Protein AF-0000000072409772 (afdb_homodimer)

Organism: NCBI:txid2714355

pLDDT: mean 94.75, std 5.08, range [68.75, 98.94]

Sequence (744 aa):
MVIGVLKEIKGNEYRVAAVPATVHEIVRHGHTVYVETGAGVGSGFSDAQYEAAGAIVADTNTVWEKADLYYKVKELFPQEFKWMNKDKILFTYIHSNAHPDETDTLLGSHVSAVAYEDVQDEEGKFPLLRPMSELAGKGGFLAALHFAQSVNGGPGKLLANVTGVETPIITMLGCGVVGTGAAELAAAFGNEVRILDVNMNTMLAAKKTSPANITYMISNRSNLEKCLRESDVIINGILWAKDRKDHIVYREDLKLMKPGAMIVDVACDENGAIETCRDTTHDDPIYYVDGVMHYCVDNIPSAFSQTASVTLANATLPYLLQMADKGFKKAMEDNRLLRLGMTCYDGKLTLKETALKQNREWTDADELVKVWMVIGVLKEIKGNEYRVAAVPATVHEIVRHGHTVYVETGAGVGSGFSDAQYEAAGAIVADTNTVWEKADLYYKVKELFPQEFKWMNKDKILFTYIHSNAHPDETDTLLGSHVSAVAYEDVQDEEGKFPLLRPMSELAGKGGFLAALHFAQSVNGGPGKLLANVTGVETPIITMLGCGVVGTGAAELAAAFGNEVRILDVNMNTMLAAKKTSPANITYMISNRSNLEKCLRESDVIINGILWAKDRKDHIVYREDLKLMKPGAMIVDVACDENGAIETCRDTTHDDPIYYVDGVMHYCVDNIPSAFSQTASVTLANATLPYLLQMADKGFKKAMEDNRLLRLGMTCYDGKLTLKETALKQNREWTDADELVKVW

Foldseek 3Di:
DEEFWEADDPPLFQATQAALVLLLVLVVLPYAYEYEACRNVSQPGHPVSNVVSPYHYDHRVVRLVPGQEYGGEDADDPVSLVSAAQSHEYEYAHPCLVDVVSVCSCLVRQHWYFHQQQQADPVRHRLLCLLQLLLLLCLLLVVVQVCCPVVNPFPHDHQADDPPDDHAEEEEEDLDSSRQSNQQVSVVRPHQYEYEDQDPVSVVVSVVPHDPRYHYDYQDPVVVLVCQQRHQEYEYDDAFDLPDQDASAELVSNVSHDQRGEYEYSNQDQNGNHNPGHEDDPVGAWDDDPRYIYGRHHRSCSVNRNSSNVSSNVSCSVLVCLCVVPNDLVSVVVDVSSLSRTQGGRSAGQPPSSCVSVVHDHDHSVVVSVPD/DEEFWEADDPPLFQATQAALVLLLVLVVLPYAYEYEACRNVSQPGHPVSNVVSPYHYDHRVVRLVPGQEYGGEDADDPVSLVSAAQSHEYEYAHPLLVDVVSVCSCLVRQHWYFHQQQQADPVRHRLLCLLQLLLLLCLLLVVVQVCCPVVNPFPHDHQADDPPDDHAEEEEEDLDNSRQSNQQVSVVRVHQYEYEDQDPVSVVVSVVPHDPRYHYDYQDPVVVLVCQQRHQEYEYDDAFDLPDQDAQAELVSNVSHDQRGEYEYSNQDQNGNHNPGHEDDPVGAWDDDPRYIYGRHHRSCSVNRNVSNVSSNVSCSVLVVLCVVPNDLVSVVVDVSSLSRTQGGRSAGQPPSSCVSVVHDHDHSVVVSVPD

Radius of gyration: 29.71 Å; Cα contacts (8 Å, |Δi|>4): 1723; chains: 2; bounding box: 61×91×63 Å

Nearest PDB structures (foldseek):
  2vhv-assembly1_A  TM=9.123E-01  e=1.639E-41  Mycobacterium tuberculosis
  2vhw-assembly1_F  TM=9.093E-01  e=2.067E-41  Mycobacterium tuberculosis
  2eez-assembly1_F  TM=9.757E-01  e=1.069E-39  Thermus thermophilus HB8
  1pjb-assembly1_A  TM=9.494E-01  e=9.517E-40  Phormidium lapideum
  2vhy-assembly1_B  TM=9.395E-01  e=1.630E-35  Mycobacterium tuberculosis

Secondary structure (DSSP, 8-state):
-EEEEPPP-STT----S--HHHHHHHHHTT-EEEEETTTTGGGT--HHHHHHTT-EEE-HHHHHHH-SEEE-SS---GGGGGG--TT-EEEE---TTT-HHHHHHHHHHT-EEEEGGG---TTS--TTTHHHHHHHHHHHHHHHHHHTSGGGTS-----S--TTSPPPEEEEE--SHHHHHHHHHHHHTT-EEEEEES-HHHHHHHHTTS-TTEEEEE-SHHHHHHHHHH-SEEEE-PPPPTT----SB-GGGGGGSPTT-EEEESS--TT-SBTT---B-SSS-EEEETTEEEE-BS-GGGGGHHHHHHHHHHHHHHHHHHHHHH-HHHHHHH-HHHHTTEEEETTEE--HHHHHHHT-----HHHHHHH-/-EEEEPPP-STT----S--HHHHHHHHHTT-EEEEETTTTGGGT--HHHHHHTT-EEE-HHHHHHH-SEEE-SS---GGGGGG--TT-EEEE---TTT-HHHHHHHHHHT-EEEEGGG---TTS--TTTHHHHHHHHHHHHHHHHHHTSGGGTS-----S--TTSPPPEEEEE--SHHHHHHHHHHHHTT-EEEEEES-HHHHHHHHTTS-TTEEEEE-SHHHHHHHHHH-SEEEE-PPPPTT----SB-GGGGGGSPTT-EEEESS--TT-SBTT---B-SSS-EEEETTEEEE-BS-GGGGGHHHHHHHHHHHHHHHHHHHHHH-HHHHHHH-HHHHTTEEEETTEE--HHHHHHHT-----HHHHHHH-

InterPro domains:
  IPR007698 Alanine dehydrogenase/pyridine nucleotide transhydrogenase, NAD(H)-binding domain [PF01262] (144-350)
  IPR007698 Alanine dehydrogenase/pyridine nucleotide transhydrogenase, NAD(H)-binding domain [SM01002] (148-296)
  IPR007886 Alanine dehydrogenase/pyridine nucleotide transhydrogenase, N-terminal [PF05222] (4-136)
  IPR007886 Alanine dehydrogenase/pyridine nucleotide transhydrogenase, N-terminal [SM01003] (4-136)
  IPR008141 Alanine dehydrogenase [cd05305] (1-355)
  IPR036291 NAD(P)-binding domain superfamily [SSF51735] (136-302)

Solvent-accessible surface area (backbone atoms only — not comparable to full-atom values): 36793 Å² total; per-residue (Å²): 85,33,36,13,37,48,53,57,80,58,86,84,47,23,38,24,37,60,40,43,70,56,44,28,52,47,36,71,73,69,30,48,40,30,33,19,68,61,22,30,47,48,27,68,38,50,63,65,52,32,40,73,28,63,34,46,74,35,51,66,68,57,27,64,68,63,29,38,30,42,35,35,57,61,50,83,48,79,89,55,54,82,72,54,27,61,81,32,34,42,44,22,34,52,67,53,70,76,35,66,69,56,42,48,49,44,32,73,31,18,21,32,30,35,23,36,72,46,21,36,47,98,85,71,42,38,64,54,36,46,60,53,33,27,41,26,16,38,40,44,46,51,49,49,52,53,38,24,15,33,82,57,76,26,40,0,46,60,74,29,56,45,90,94,48,84,57,37,30,39,32,24,37,24,60,48,58,25,18,46,31,21,47,49,57,44,34,48,39,50,21,46,30,36,30,27,30,80,50,65,65,54,46,57,59,47,56,75,76,46,69,88,55,55,46,80,41,66,55,43,72,67,52,46,52,51,46,42,43,63,24,46,32,38,35,34,40,49,82,51,62,85,87,45,86,64,55,78,40,49,65,80,54,50,77,51,34,39,88,53,15,35,39,33,31,55,51,41,43,72,56,13,41,39,51,78,49,54,74,33,36,90,92,55,37,66,51,72,60,90,63,30,38,38,34,14,37,70,59,48,35,29,30,21,4,25,49,43,16,50,47,46,22,62,52,42,44,68,61,51,48,41,32,51,76,60,31,62,67,52,30,41,67,73,31,63,40,60,32,56,7,34,41,29,47,72,45,38,36,29,38,56,70,38,16,64,74,66,73,47,75,60,45,58,52,74,60,46,63,74,69,106,84,34,35,14,38,47,51,59,79,57,85,84,46,21,37,24,37,60,40,42,70,57,45,29,52,46,37,70,75,69,31,47,39,30,32,19,67,62,23,30,48,48,27,67,37,50,65,64,50,31,40,73,29,62,33,46,73,35,51,64,67,56,27,65,69,64,30,38,30,44,34,35,58,60,50,86,50,80,90,54,51,81,72,55,29,61,82,31,33,41,44,22,34,50,67,55,69,75,35,66,70,54,42,50,47,43,34,73,31,17,21,31,30,35,25,35,69,47,20,36,47,98,86,70,43,37,65,57,37,44,62,53,33,27,42,26,16,37,42,44,45,51,49,49,52,54,39,24,14,34,82,58,77,26,41,0,44,59,76,29,55,46,90,96,48,85,58,37,28,40,32,23,37,24,59,48,59,25,19,46,30,21,47,50,57,43,35,49,39,51,20,46,29,36,32,27,30,81,50,66,64,52,46,56,59,46,55,75,76,46,70,87,55,55,45,80,42,65,54,43,72,68,54,46,50,52,47,42,43,64,24,45,31,39,35,35,39,48,82,52,63,83,87,47,86,64,56,79,41,48,68,79,54,52,76,51,33,40,90,56,15,36,38,33,31,54,51,40,44,74,58,14,43,39,54,80,50,54,76,32,37,90,90,54,36,65,51,70,59,91,65,31,37,37,35,13,37,70,59,50,36,31,30,21,4,25,48,45,14,51,46,46,22,62,53,42,43,66,61,52,48,41,32,52,75,59,32,62,69,52,30,41,67,74,31,63,39,60,33,56,8,34,41,29,46,72,45,40,35,30,38,58,68,37,16,65,75,66,73,47,75,61,45,58,52,74,60,46,63,73,68,108

Structure (mmCIF, N/CA/C/O backbone):
data_AF-0000000072409772-model_v1
#
loop_
_entity.id
_entity.type
_entity.pdbx_description
1 polymer 'alanine dehydrogenase'
#
loop_
_atom_site.group_PDB
_atom_site.id
_atom_site.type_symbol
_atom_site.label_atom_id
_atom_site.label_alt_id
_atom_site.label_comp_id
_atom_site.label_asym_id
_atom_site.label_entity_id
_atom_site.label_seq_id
_atom_site.pdbx_PDB_ins_code
_atom_site.Cartn_x
_atom_site.Cartn_y
_atom_site.Cartn_z
_atom_site.occupancy
_atom_site.B_iso_or_equiv
_atom_site.auth_seq_id
_atom_site.auth_comp_id
_atom_site.auth_asym_id
_atom_site.auth_atom_id
_atom_site.pdbx_PDB_model_num
ATOM 1 N N . MET A 1 1 ? 10.008 39.219 14.789 1 96.88 1 MET A N 1
ATOM 2 C CA . MET A 1 1 ? 9.508 38.344 15.844 1 96.88 1 MET A CA 1
ATOM 3 C C . MET A 1 1 ? 10.367 37.062 15.953 1 96.88 1 MET A C 1
ATOM 5 O O . MET A 1 1 ? 11.094 36.719 15.016 1 96.88 1 MET A O 1
ATOM 9 N N . VAL A 1 2 ? 10.352 36.438 17.141 1 98.69 2 VAL A N 1
ATOM 10 C CA . VAL A 1 2 ? 11.039 35.156 17.312 1 98.69 2 VAL A CA 1
ATOM 11 C C . VAL A 1 2 ? 10.039 34 17.234 1 98.69 2 VAL A C 1
ATOM 13 O O . VAL A 1 2 ? 9.109 33.938 18.047 1 98.69 2 VAL A O 1
ATOM 16 N N . ILE A 1 3 ? 10.258 33.156 16.234 1 98.81 3 ILE A N 1
ATOM 17 C CA . ILE A 1 3 ? 9.391 31.984 16.031 1 98.81 3 ILE A CA 1
ATOM 18 C C . ILE A 1 3 ? 10.086 30.734 16.562 1 98.81 3 ILE A C 1
ATOM 20 O O . ILE A 1 3 ? 11.258 30.484 16.266 1 98.81 3 ILE A O 1
ATOM 24 N N . GLY A 1 4 ? 9.391 29.969 17.375 1 98.88 4 GLY A N 1
ATOM 25 C CA . GLY A 1 4 ? 9.914 28.719 17.891 1 98.88 4 GLY A CA 1
ATOM 26 C C . GLY A 1 4 ? 9.258 27.5 17.266 1 98.88 4 GLY A C 1
ATOM 27 O O . GLY A 1 4 ? 8.047 27.297 17.406 1 98.88 4 GLY A O 1
ATOM 28 N N . VAL A 1 5 ? 10.016 26.656 16.578 1 98.88 5 VAL A N 1
ATOM 29 C CA . VAL A 1 5 ? 9.562 25.375 16.031 1 98.88 5 VAL A CA 1
ATOM 30 C C . VAL A 1 5 ? 9.883 24.25 17.016 1 98.88 5 VAL A C 1
ATOM 32 O O . VAL A 1 5 ? 11.055 23.953 17.266 1 98.88 5 VAL A O 1
ATOM 35 N N . LEU A 1 6 ? 8.891 23.625 17.516 1 98.5 6 LEU A N 1
ATOM 36 C CA . LEU A 1 6 ? 9.062 22.672 18.609 1 98.5 6 LEU A CA 1
ATOM 37 C C . LEU A 1 6 ? 8.977 21.234 18.094 1 98.5 6 LEU A C 1
ATOM 39 O O . LEU A 1 6 ? 8.32 20.969 17.094 1 98.5 6 LEU A O 1
ATOM 43 N N . LYS A 1 7 ? 9.711 20.359 18.75 1 97.69 7 LYS A N 1
ATOM 44 C CA . LYS A 1 7 ? 9.602 18.922 18.5 1 97.69 7 LYS A CA 1
ATOM 45 C C . LYS A 1 7 ? 8.328 18.344 19.125 1 97.69 7 LYS A C 1
ATOM 47 O O . LYS A 1 7 ? 8.023 18.625 20.281 1 97.69 7 LYS A O 1
ATOM 52 N N . GLU A 1 8 ? 7.609 17.578 18.328 1 96.75 8 GLU A N 1
ATOM 53 C CA . GLU A 1 8 ? 6.383 16.969 18.844 1 96.75 8 GLU A CA 1
ATOM 54 C C . GLU A 1 8 ? 6.688 15.891 19.875 1 96.75 8 GLU A C 1
ATOM 56 O O . GLU A 1 8 ? 7.645 15.125 19.719 1 96.75 8 GLU A O 1
ATOM 61 N N . ILE A 1 9 ? 5.84 15.82 20.859 1 94.56 9 ILE A N 1
ATOM 62 C CA . ILE A 1 9 ? 6.133 14.883 21.953 1 94.56 9 ILE A CA 1
ATOM 63 C C . ILE A 1 9 ? 5.062 13.797 22 1 94.56 9 ILE A C 1
ATOM 65 O O . ILE A 1 9 ? 5.176 12.836 22.766 1 94.56 9 ILE A O 1
ATOM 69 N N . LYS A 1 10 ? 3.977 13.961 21.141 1 89.81 10 LYS A N 1
ATOM 70 C CA . LYS A 1 10 ? 3 12.883 21.047 1 89.81 10 LYS A CA 1
ATOM 71 C C . LYS A 1 10 ? 3.643 11.609 20.5 1 89.81 10 LYS A C 1
ATOM 73 O O . LYS A 1 10 ? 4.48 11.672 19.594 1 89.81 10 LYS A O 1
ATOM 78 N N . GLY A 1 11 ? 3.275 10.477 21.062 1 86.75 11 GLY A N 1
ATOM 79 C CA . GLY A 1 11 ? 3.801 9.203 20.578 1 86.75 11 GLY A CA 1
ATOM 80 C C . GLY A 1 11 ? 3.523 8.969 19.109 1 86.75 11 GLY A C 1
ATOM 81 O O . GLY A 1 11 ? 2.422 9.242 18.625 1 86.75 11 GLY A O 1
ATOM 82 N N . ASN A 1 12 ? 4.523 8.531 18.344 1 87.69 12 ASN A N 1
ATOM 83 C CA . ASN A 1 12 ? 4.438 8.195 16.922 1 87.69 12 ASN A CA 1
ATOM 84 C C . ASN A 1 12 ? 4.105 9.414 16.078 1 87.69 12 ASN A C 1
ATOM 86 O O . ASN A 1 12 ? 3.473 9.297 15.023 1 87.69 12 ASN A O 1
ATOM 90 N N . GLU A 1 13 ? 4.398 10.562 16.688 1 91.38 13 GLU A N 1
ATOM 91 C CA . GLU A 1 13 ? 4.27 11.789 15.898 1 91.38 13 GLU A CA 1
ATOM 92 C C . GLU A 1 13 ? 5.617 12.234 15.344 1 91.38 13 GLU A C 1
ATOM 94 O O . GLU A 1 13 ? 6.535 12.547 16.094 1 91.38 13 GLU A O 1
ATOM 99 N N . TYR A 1 14 ? 5.691 12.266 14 1 93.56 14 TYR A N 1
ATOM 100 C CA . TYR A 1 14 ? 6.977 12.516 13.367 1 93.56 14 TYR A CA 1
ATOM 101 C C . TYR A 1 14 ? 6.938 13.797 12.539 1 93.56 14 TYR A C 1
ATOM 103 O O . TYR A 1 14 ? 7.957 14.211 11.984 1 93.56 14 TYR A O 1
ATOM 111 N N . ARG A 1 15 ? 5.852 14.453 12.508 1 97.06 15 ARG A N 1
ATOM 112 C CA . ARG A 1 15 ? 5.734 15.695 11.742 1 97.06 15 ARG A CA 1
ATOM 113 C C . ARG A 1 15 ? 6.41 16.844 12.477 1 97.06 15 ARG A C 1
ATOM 115 O O . ARG A 1 15 ? 6.641 16.781 13.688 1 97.06 15 ARG A O 1
ATOM 122 N N . VAL A 1 16 ? 6.664 17.781 11.664 1 98.31 16 VAL A N 1
ATOM 123 C CA . VAL A 1 16 ? 7.195 19.047 12.172 1 98.31 16 VAL A CA 1
ATOM 124 C C . VAL A 1 16 ? 6.473 20.219 11.5 1 98.31 16 VAL A C 1
ATOM 126 O O . VAL A 1 16 ? 6.074 20.125 10.336 1 98.31 16 VAL A O 1
ATOM 129 N N . ALA A 1 17 ? 6.332 21.297 12.18 1 98.38 17 ALA A N 1
ATOM 130 C CA . ALA A 1 17 ? 5.473 22.391 11.742 1 98.38 17 ALA A CA 1
ATOM 131 C C . ALA A 1 17 ? 6.141 23.219 10.641 1 98.38 17 ALA A C 1
ATOM 133 O O . ALA A 1 17 ? 5.461 23.859 9.836 1 98.38 17 ALA A O 1
ATOM 134 N N . ALA A 1 18 ? 7.438 23.203 10.656 1 98.62 18 ALA A N 1
ATOM 135 C CA . ALA A 1 18 ? 8.188 23.938 9.641 1 98.62 18 ALA A CA 1
ATOM 136 C C . ALA A 1 18 ? 9.32 23.094 9.07 1 98.62 18 ALA A C 1
ATOM 138 O O . ALA A 1 18 ? 9.977 22.359 9.805 1 98.62 18 ALA A O 1
ATOM 139 N N . VAL A 1 19 ? 9.5 23.219 7.809 1 98.06 19 VAL A N 1
ATOM 140 C CA . VAL A 1 19 ? 10.602 22.547 7.129 1 98.06 19 VAL A CA 1
ATOM 141 C C . VAL A 1 19 ? 11.656 23.562 6.711 1 98.06 19 VAL A C 1
ATOM 143 O O . VAL A 1 19 ? 11.406 24.781 6.758 1 98.06 19 VAL A O 1
ATOM 146 N N . PRO A 1 20 ? 12.852 23.141 6.383 1 98.31 20 PRO A N 1
ATOM 147 C CA . PRO A 1 20 ? 13.93 24.094 6.09 1 98.31 20 PRO A CA 1
ATOM 148 C C . PRO A 1 20 ? 13.523 25.156 5.062 1 98.31 20 PRO A C 1
ATOM 150 O O . PRO A 1 20 ? 13.836 26.328 5.234 1 98.31 20 PRO A O 1
ATOM 153 N N . ALA A 1 21 ? 12.805 24.828 4.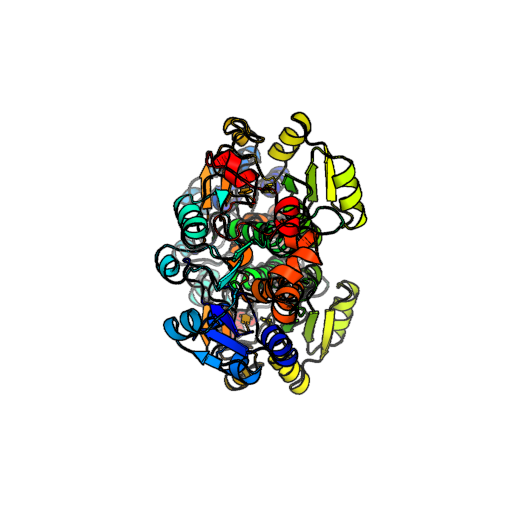098 1 97.38 21 ALA A N 1
ATOM 154 C CA . ALA A 1 21 ? 12.383 25.766 3.066 1 97.38 21 ALA A CA 1
ATOM 155 C C . ALA A 1 21 ? 11.508 26.875 3.656 1 97.38 21 ALA A C 1
ATOM 157 O O . ALA A 1 21 ? 11.672 28.047 3.318 1 97.38 21 ALA A O 1
ATOM 158 N N . THR A 1 22 ? 10.586 26.469 4.488 1 97.88 22 THR A N 1
ATOM 159 C CA . THR A 1 22 ? 9.703 27.469 5.07 1 97.88 22 THR A CA 1
ATOM 160 C C . THR A 1 22 ? 10.445 28.297 6.125 1 97.88 22 THR A C 1
ATOM 162 O O . THR A 1 22 ? 10.164 29.484 6.305 1 97.88 22 THR A O 1
ATOM 165 N N . VAL A 1 23 ? 11.359 27.672 6.812 1 98.75 23 VAL A N 1
ATOM 166 C CA . VAL A 1 23 ? 12.219 28.406 7.746 1 98.75 23 VAL A CA 1
ATOM 167 C C . VAL A 1 23 ? 12.992 29.484 7 1 98.75 23 VAL A C 1
ATOM 169 O O . VAL A 1 23 ? 13.07 30.625 7.457 1 98.75 23 VAL A O 1
ATOM 172 N N . HIS A 1 24 ? 13.531 29.141 5.91 1 98.62 24 HIS A N 1
ATOM 173 C CA . HIS A 1 24 ? 14.273 30.094 5.086 1 98.62 24 HIS A CA 1
ATOM 174 C C . HIS A 1 24 ? 13.406 31.297 4.73 1 98.62 24 HIS A C 1
ATOM 176 O O . HIS A 1 24 ? 13.875 32.438 4.762 1 98.62 24 HIS A O 1
ATOM 182 N N . GLU A 1 25 ? 12.219 31.047 4.395 1 98.31 25 GLU A N 1
ATOM 183 C CA . GLU A 1 25 ? 11.297 32.125 4.035 1 98.31 25 GLU A CA 1
ATOM 184 C C . GLU A 1 25 ? 11.016 33.031 5.23 1 98.31 25 GLU A C 1
ATOM 186 O O . GLU A 1 25 ? 10.93 34.25 5.086 1 98.31 25 GLU A O 1
ATOM 191 N N . ILE A 1 26 ? 10.828 32.469 6.371 1 98.69 26 ILE A N 1
ATOM 192 C CA . ILE A 1 26 ? 10.57 33.219 7.582 1 98.69 26 ILE A CA 1
ATOM 193 C C . ILE A 1 26 ? 11.758 34.125 7.879 1 98.69 26 ILE A C 1
ATOM 195 O O . ILE A 1 26 ? 11.586 35.312 8.18 1 98.69 26 ILE A O 1
ATOM 199 N N . VAL A 1 27 ? 12.922 33.562 7.773 1 98.69 27 VAL A N 1
ATOM 200 C CA . VAL A 1 27 ? 14.148 34.312 8.016 1 98.69 27 VAL A CA 1
ATOM 201 C C . VAL A 1 27 ? 14.289 35.438 6.992 1 98.69 27 VAL A C 1
ATOM 203 O O . VAL A 1 27 ? 14.68 36.562 7.332 1 98.69 27 VAL A O 1
ATOM 206 N N . ARG A 1 28 ? 13.992 35.156 5.836 1 98.12 28 ARG A N 1
ATOM 207 C CA . ARG A 1 28 ? 14.062 36.156 4.766 1 98.12 28 ARG A CA 1
ATOM 208 C C . ARG A 1 28 ? 13.125 37.344 5.039 1 98.12 28 ARG A C 1
ATOM 210 O O . ARG A 1 28 ? 13.406 38.469 4.637 1 98.12 28 ARG A O 1
ATOM 217 N N . HIS A 1 29 ? 12.094 37.125 5.664 1 98.19 29 HIS A N 1
ATOM 218 C CA . HIS A 1 29 ? 11.141 38.156 6.035 1 98.19 29 HIS A CA 1
ATOM 219 C C . HIS A 1 29 ? 11.656 38.969 7.215 1 98.19 29 HIS A C 1
ATOM 221 O O . HIS A 1 29 ? 10.969 39.875 7.688 1 98.19 29 HIS A O 1
ATOM 227 N N . GLY A 1 30 ? 12.812 38.562 7.754 1 98.31 30 GLY A N 1
ATOM 228 C CA . GLY A 1 30 ? 13.438 39.375 8.781 1 98.31 30 GLY A CA 1
ATOM 229 C C . GLY A 1 30 ? 13.195 38.875 10.188 1 98.31 30 GLY A C 1
ATOM 230 O O . GLY A 1 30 ? 13.492 39.562 11.164 1 98.31 30 GLY A O 1
ATOM 231 N N . HIS A 1 31 ? 12.664 37.688 10.305 1 98.81 31 HIS A N 1
ATOM 232 C CA . HIS A 1 31 ? 12.367 37.125 11.617 1 98.81 31 HIS A CA 1
ATOM 233 C C . HIS A 1 31 ? 13.445 36.156 12.055 1 98.81 31 HIS A C 1
ATOM 235 O O . HIS A 1 31 ? 14.258 35.688 11.234 1 98.81 31 HIS A O 1
ATOM 241 N N . THR A 1 32 ? 13.453 35.906 13.344 1 98.88 32 THR A N 1
ATOM 242 C CA . THR A 1 32 ? 14.359 34.906 13.898 1 98.88 32 THR A CA 1
ATOM 243 C C . THR A 1 32 ? 13.625 33.594 14.156 1 98.88 32 THR A C 1
ATOM 245 O O . THR A 1 32 ? 12.508 33.594 14.672 1 98.88 32 THR A O 1
ATOM 248 N N . VAL A 1 33 ? 14.242 32.469 13.734 1 98.94 33 VAL A N 1
ATOM 249 C CA . VAL A 1 33 ? 13.609 31.172 13.922 1 98.94 33 VAL A CA 1
ATOM 250 C C . VAL A 1 33 ? 14.484 30.297 14.82 1 98.94 33 VAL A C 1
ATOM 252 O O . VAL A 1 33 ? 15.656 30.078 14.523 1 98.94 33 VAL A O 1
ATOM 255 N N . TYR A 1 34 ? 13.945 29.875 15.945 1 98.94 34 TYR A N 1
ATOM 256 C CA . TYR A 1 34 ? 14.547 28.812 16.766 1 98.94 34 TYR A CA 1
ATOM 257 C C . TYR A 1 34 ? 13.906 27.469 16.469 1 98.94 34 TYR A C 1
ATOM 259 O O . TYR A 1 34 ? 12.68 27.344 16.453 1 98.94 34 TYR A O 1
ATOM 267 N N . VAL A 1 35 ? 14.742 26.469 16.203 1 98.88 35 VAL A N 1
ATOM 268 C CA . VAL A 1 35 ? 14.266 25.109 15.984 1 98.88 35 VAL A CA 1
ATOM 269 C C . VAL A 1 35 ? 14.812 24.188 17.062 1 98.88 35 VAL A C 1
ATOM 271 O O . VAL A 1 35 ? 16.016 24.172 17.344 1 98.88 35 VAL A O 1
ATOM 274 N N . GLU A 1 36 ? 13.898 23.516 17.688 1 98.88 36 GLU A N 1
ATOM 275 C CA . GLU A 1 36 ? 14.344 22.562 18.688 1 98.88 36 GLU A CA 1
ATOM 276 C C . GLU A 1 36 ? 15.227 21.469 18.078 1 98.88 36 GLU A C 1
ATOM 278 O O . GLU A 1 36 ? 14.93 20.969 17 1 98.88 36 GLU A O 1
ATOM 283 N N . THR A 1 37 ? 16.25 21.078 18.828 1 98.62 37 THR A N 1
ATOM 284 C CA . THR A 1 37 ? 17.156 20.031 18.375 1 98.62 37 THR A CA 1
ATOM 285 C C . THR A 1 37 ? 16.375 18.766 18.047 1 98.62 37 THR A C 1
ATOM 287 O O . THR A 1 37 ? 15.594 18.266 18.859 1 98.62 37 THR A O 1
ATOM 290 N N . GLY A 1 38 ? 16.547 18.266 16.828 1 98.06 38 GLY A N 1
ATOM 291 C CA . GLY A 1 38 ? 15.969 17 16.406 1 98.06 38 GLY A CA 1
ATOM 292 C C . GLY A 1 38 ? 14.508 17.125 16 1 98.06 38 GLY A C 1
ATOM 293 O O . GLY A 1 38 ? 13.852 16.109 15.734 1 98.06 38 GLY A O 1
ATOM 294 N N . ALA A 1 39 ? 13.945 18.312 15.898 1 98 39 ALA A N 1
ATOM 295 C CA . ALA A 1 39 ? 12.523 18.5 15.625 1 98 39 ALA A CA 1
ATOM 296 C C . ALA A 1 39 ? 12.148 17.938 14.266 1 98 39 ALA A C 1
ATOM 298 O O . ALA A 1 39 ? 11.062 17.375 14.094 1 98 39 ALA A O 1
ATOM 299 N N . GLY A 1 40 ? 13.062 18.062 13.352 1 97.19 40 GLY A N 1
ATOM 300 C CA . GLY A 1 40 ? 12.734 17.672 11.992 1 97.19 40 GLY A CA 1
ATOM 301 C C . GLY A 1 40 ? 13.219 16.281 11.625 1 97.19 40 GLY A C 1
ATOM 302 O O . GLY A 1 40 ? 12.953 15.797 10.531 1 97.19 40 GLY A O 1
ATOM 303 N N . VAL A 1 41 ? 13.828 15.555 12.523 1 94.5 41 VAL A N 1
ATOM 304 C CA . VAL A 1 41 ? 14.492 14.297 12.219 1 94.5 41 VAL A CA 1
ATOM 305 C C . VAL A 1 41 ? 13.469 13.258 11.773 1 94.5 41 VAL A C 1
ATOM 307 O O . VAL A 1 41 ? 13.695 12.523 10.805 1 94.5 41 VAL A O 1
ATOM 310 N N . GLY A 1 42 ? 12.352 13.219 12.406 1 93.12 42 GLY A N 1
ATOM 311 C CA . GLY A 1 42 ? 11.312 12.266 12.055 1 93.12 42 GLY A CA 1
ATOM 312 C C . GLY A 1 42 ? 10.734 12.492 10.664 1 93.12 42 GLY A C 1
ATOM 313 O O . GLY A 1 42 ? 10.148 11.578 10.078 1 93.12 42 GLY A O 1
ATOM 314 N N . SER A 1 43 ? 10.938 13.68 10.133 1 95.19 43 SER A N 1
ATOM 315 C CA . SER A 1 43 ? 10.422 14.031 8.812 1 95.19 43 SER A CA 1
ATOM 316 C C . SER A 1 43 ? 11.547 14.109 7.781 1 95.19 43 SER A C 1
ATOM 318 O O . SER A 1 43 ? 11.336 14.578 6.66 1 95.19 43 SER A O 1
ATOM 320 N N . GLY A 1 44 ? 12.727 13.742 8.211 1 92.12 44 GLY A N 1
ATOM 321 C CA . GLY A 1 44 ? 13.844 13.664 7.285 1 92.12 44 GLY A CA 1
ATOM 322 C C . GLY A 1 44 ? 14.602 14.977 7.148 1 92.12 44 GLY A C 1
ATOM 323 O O . GLY A 1 44 ? 15.328 15.18 6.172 1 92.12 44 GLY A O 1
ATOM 324 N N . PHE A 1 45 ? 14.445 15.891 8.055 1 95.81 45 PHE A N 1
ATOM 325 C CA . PHE A 1 45 ? 15.148 17.156 8.023 1 95.81 45 PHE A CA 1
ATOM 326 C C . PHE A 1 45 ? 16.125 17.266 9.188 1 95.81 45 PHE A C 1
ATOM 328 O O . PHE A 1 45 ? 15.727 17.25 10.352 1 95.81 45 PHE A O 1
ATOM 335 N N . SER A 1 46 ? 17.359 17.422 8.891 1 96.44 46 SER A N 1
ATOM 336 C CA . SER A 1 46 ? 18.391 17.438 9.914 1 96.44 46 SER A CA 1
ATOM 337 C C . SER A 1 46 ? 18.547 18.828 10.523 1 96.44 46 SER A C 1
ATOM 339 O O . SER A 1 46 ? 18.109 19.828 9.938 1 96.44 46 SER A O 1
ATOM 341 N N . ASP A 1 47 ? 19.203 18.812 11.688 1 98.56 47 ASP A N 1
ATOM 342 C CA . ASP A 1 47 ? 19.516 20.094 12.32 1 98.56 47 ASP A CA 1
ATOM 343 C C . ASP A 1 47 ? 20.391 20.953 11.406 1 98.56 47 ASP A C 1
ATOM 345 O O . ASP A 1 47 ? 20.203 22.172 11.336 1 98.56 47 ASP A O 1
ATOM 349 N N . ALA A 1 48 ? 21.234 20.344 10.727 1 98.31 48 ALA A N 1
ATOM 350 C CA . ALA A 1 48 ? 22.141 21.062 9.82 1 98.31 48 ALA A CA 1
ATOM 351 C C . ALA A 1 48 ? 21.344 21.75 8.711 1 98.31 48 ALA A C 1
ATOM 353 O O . ALA A 1 48 ? 21.703 22.859 8.297 1 98.31 48 ALA A O 1
ATOM 354 N N . GLN A 1 49 ? 20.344 21.125 8.211 1 97.88 49 GLN A N 1
ATOM 355 C CA . GLN A 1 49 ? 19.516 21.719 7.164 1 97.88 49 GLN A CA 1
ATOM 356 C C . GLN A 1 49 ? 18.781 22.953 7.676 1 97.88 49 GLN A C 1
ATOM 358 O O . GLN A 1 49 ? 18.625 23.938 6.945 1 97.88 49 GLN A O 1
ATOM 363 N N . TYR A 1 50 ? 18.359 22.906 8.867 1 98.75 50 TYR A N 1
ATOM 364 C CA . TYR A 1 50 ? 17.688 24.062 9.461 1 98.75 50 TYR A CA 1
ATOM 365 C C . TYR A 1 50 ? 18.656 25.219 9.648 1 98.75 50 TYR A C 1
ATOM 367 O O . TYR A 1 50 ? 18.312 26.375 9.383 1 98.75 50 TYR A O 1
ATOM 375 N N . GLU A 1 51 ? 19.859 24.891 10.117 1 98.81 51 GLU A N 1
ATOM 376 C CA . GLU A 1 51 ? 20.891 25.922 10.266 1 98.81 51 GLU A CA 1
ATOM 377 C C . GLU A 1 51 ? 21.219 26.562 8.922 1 98.81 51 GLU A C 1
ATOM 379 O O . GLU A 1 51 ? 21.359 27.781 8.828 1 98.81 51 GLU A O 1
ATOM 384 N N . ALA A 1 52 ? 21.312 25.719 7.977 1 98.56 52 ALA A N 1
ATOM 385 C CA . ALA A 1 52 ? 21.609 26.219 6.633 1 98.56 52 ALA A CA 1
ATOM 386 C C . ALA A 1 52 ? 20.484 27.125 6.137 1 98.56 52 ALA A C 1
ATOM 388 O O . ALA A 1 52 ? 20.734 28.047 5.352 1 98.56 52 ALA A O 1
ATOM 389 N N . ALA A 1 53 ? 19.344 26.922 6.598 1 98.62 53 ALA A N 1
ATOM 390 C CA . ALA A 1 53 ? 18.188 27.734 6.207 1 98.62 53 ALA A CA 1
ATOM 391 C C . ALA A 1 53 ? 18.109 29.016 7.016 1 98.62 53 ALA A C 1
ATOM 393 O O . ALA A 1 53 ? 17.25 29.859 6.777 1 98.62 53 ALA A O 1
ATOM 394 N N . GLY A 1 54 ? 18.969 29.141 8.008 1 98.75 54 GLY A N 1
ATOM 395 C CA . GLY A 1 54 ? 19.062 30.391 8.75 1 98.75 54 GLY A CA 1
ATOM 396 C C . GLY A 1 54 ? 18.5 30.297 10.156 1 98.75 54 GLY A C 1
ATOM 397 O O . GLY A 1 54 ? 18.438 31.281 10.875 1 98.75 54 GLY A O 1
ATOM 398 N N . ALA A 1 55 ? 18.156 29.125 10.555 1 98.81 55 ALA A N 1
ATOM 399 C CA . ALA A 1 55 ? 17.578 28.953 11.891 1 98.81 55 ALA A CA 1
ATOM 400 C C . ALA A 1 55 ? 18.672 28.781 12.938 1 98.81 55 ALA A C 1
ATOM 402 O O . ALA A 1 55 ? 19.828 28.5 12.602 1 98.81 55 ALA A O 1
ATOM 403 N N . ILE A 1 56 ? 18.328 29.047 14.188 1 98.88 56 ILE A N 1
ATOM 404 C CA . ILE A 1 56 ? 19.141 28.688 15.344 1 98.88 56 ILE A CA 1
ATOM 405 C C . ILE A 1 56 ? 18.609 27.406 15.977 1 98.88 56 ILE A C 1
ATOM 407 O O . ILE A 1 56 ? 17.484 27.375 16.469 1 98.88 56 ILE A O 1
ATOM 411 N N . VAL A 1 57 ? 19.406 26.344 15.922 1 98.81 57 VAL A N 1
ATOM 412 C CA . VAL A 1 57 ? 19.016 25.094 16.547 1 98.81 57 VAL A CA 1
ATOM 413 C C . VAL A 1 57 ? 19.391 25.125 18.031 1 98.81 57 VAL A C 1
ATOM 415 O O . VAL A 1 57 ? 20.516 25.484 18.391 1 98.81 57 VAL A O 1
ATOM 418 N N . ALA A 1 58 ? 18.453 24.828 18.875 1 98.81 58 ALA A N 1
ATOM 419 C CA . ALA A 1 58 ? 18.672 24.938 20.312 1 98.81 58 ALA A CA 1
ATOM 420 C C . ALA A 1 58 ? 17.891 23.875 21.078 1 98.81 58 ALA A C 1
ATOM 422 O O . ALA A 1 58 ? 17.109 23.125 20.484 1 98.81 58 ALA A O 1
ATOM 423 N N . ASP A 1 59 ? 18.125 23.734 22.359 1 98.5 59 ASP A N 1
ATOM 424 C CA . ASP A 1 59 ? 17.438 22.75 23.188 1 98.5 59 ASP A CA 1
ATOM 425 C C . ASP A 1 59 ? 16 23.203 23.484 1 98.5 59 ASP A C 1
ATOM 427 O O . ASP A 1 59 ? 15.633 24.344 23.219 1 98.5 59 ASP A O 1
ATOM 431 N N . THR A 1 60 ? 15.312 22.312 24.016 1 98.06 60 THR A N 1
ATOM 432 C CA . THR A 1 60 ? 13.883 22.484 24.266 1 98.06 60 THR A CA 1
ATOM 433 C C . THR A 1 60 ? 13.617 23.75 25.078 1 98.06 60 THR A C 1
ATOM 435 O O . THR A 1 60 ? 12.812 24.594 24.672 1 98.06 60 THR A O 1
ATOM 438 N N . ASN A 1 61 ? 14.273 23.953 26.188 1 98.12 61 ASN A N 1
ATOM 439 C CA . ASN A 1 61 ? 14.031 25.078 27.078 1 98.12 61 ASN A CA 1
ATOM 440 C C . ASN A 1 61 ? 14.344 26.406 26.391 1 98.12 61 ASN A C 1
ATOM 442 O O . ASN A 1 61 ? 13.594 27.375 26.531 1 98.12 61 ASN A O 1
ATOM 446 N N . THR A 1 62 ? 15.375 26.422 25.688 1 98.69 62 THR A N 1
ATOM 447 C CA . THR A 1 62 ? 15.781 27.641 25 1 98.69 62 THR A CA 1
ATOM 448 C C . THR A 1 62 ? 14.734 28.062 23.969 1 98.69 62 THR A C 1
ATOM 450 O O . THR A 1 62 ? 14.391 29.234 23.875 1 98.69 62 THR A O 1
ATOM 453 N N . VAL A 1 63 ? 14.234 27.141 23.219 1 98.75 63 VAL A N 1
ATOM 454 C CA . VAL A 1 63 ? 13.25 27.469 22.188 1 98.75 63 VAL A CA 1
ATOM 455 C C . VAL A 1 63 ? 11.984 28.016 22.844 1 98.75 63 VAL A C 1
ATOM 457 O O . VAL A 1 63 ? 11.461 29.047 22.422 1 98.75 63 VAL A O 1
ATOM 460 N N . TRP A 1 64 ? 11.539 27.328 23.891 1 98.31 64 TRP A N 1
ATOM 461 C CA . TRP A 1 64 ? 10.336 27.766 24.594 1 98.31 64 TRP A CA 1
ATOM 462 C C . TRP A 1 64 ? 10.531 29.156 25.203 1 98.31 64 TRP A C 1
ATOM 464 O O . TRP A 1 64 ? 9.609 29.969 25.203 1 98.31 64 TRP A O 1
ATOM 474 N N . GLU A 1 65 ? 11.672 29.469 25.703 1 97.62 65 GLU A N 1
ATOM 475 C CA . GLU A 1 65 ? 11.953 30.734 26.391 1 97.62 65 GLU A CA 1
ATOM 476 C C . GLU A 1 65 ? 12.078 31.891 25.406 1 97.62 65 GLU A C 1
ATOM 478 O O . GLU A 1 65 ? 11.594 33 25.656 1 97.62 65 GLU A O 1
ATOM 483 N N . LYS A 1 66 ? 12.633 31.641 24.312 1 98.19 66 LYS A N 1
ATOM 484 C CA . LYS A 1 66 ? 13.016 32.719 23.406 1 98.19 66 LYS A CA 1
ATOM 485 C C . LYS A 1 66 ? 11.875 33.062 22.453 1 98.19 66 LYS A C 1
ATOM 487 O O . LYS A 1 66 ? 11.75 34.188 22 1 98.19 66 LYS A O 1
ATOM 492 N N . ALA A 1 67 ? 11.062 32.188 22.156 1 98.62 67 ALA A N 1
ATOM 493 C CA . ALA A 1 67 ? 10.07 32.344 21.094 1 98.62 67 ALA A CA 1
ATOM 494 C C . ALA A 1 67 ? 8.953 33.281 21.531 1 98.62 67 ALA A C 1
ATOM 496 O O . ALA A 1 67 ? 8.516 33.25 22.688 1 98.62 67 ALA A O 1
ATOM 497 N N . ASP A 1 68 ? 8.516 34.062 20.609 1 98.56 68 ASP A N 1
ATOM 498 C CA . ASP A 1 68 ? 7.297 34.875 20.75 1 98.56 68 ASP A CA 1
ATOM 499 C C . ASP A 1 68 ? 6.082 34.094 20.25 1 98.56 68 ASP A C 1
ATOM 501 O O . ASP A 1 68 ? 4.969 34.281 20.766 1 98.56 68 ASP A O 1
ATOM 505 N N . LEU A 1 69 ? 6.285 33.312 19.266 1 98.75 69 LEU A N 1
ATOM 506 C CA . LEU A 1 69 ? 5.266 32.469 18.625 1 98.75 69 LEU A CA 1
ATOM 507 C C . LEU A 1 69 ? 5.699 31.016 18.594 1 98.75 69 LEU A C 1
ATOM 509 O O . LEU A 1 69 ? 6.762 30.688 18.062 1 98.75 69 LEU A O 1
ATOM 513 N N . TYR A 1 70 ? 4.898 30.156 19.234 1 98.75 70 TYR A N 1
ATOM 514 C CA . TYR A 1 70 ? 5.117 28.719 19.203 1 98.75 70 TYR A CA 1
ATOM 515 C C . TYR A 1 70 ? 4.453 28.078 17.984 1 98.75 70 TYR A C 1
ATOM 517 O O . TYR A 1 70 ? 3.238 28.188 17.812 1 98.75 70 TYR A O 1
ATOM 525 N N . TYR A 1 71 ? 5.246 27.469 17.156 1 98.69 71 TYR A N 1
ATOM 526 C CA . TYR A 1 71 ? 4.84 26.812 15.914 1 98.69 71 TYR A CA 1
ATOM 527 C C . TYR A 1 71 ? 4.918 25.297 16.047 1 98.69 71 TYR A C 1
ATOM 529 O O . TYR A 1 71 ? 6.012 24.719 16.062 1 98.69 71 TYR A O 1
ATOM 537 N N . LYS A 1 72 ? 3.758 24.609 16.156 1 98.06 72 LYS A N 1
ATOM 538 C CA . LYS A 1 72 ? 3.66 23.172 16.406 1 98.06 72 LYS A CA 1
ATOM 539 C C . LYS A 1 72 ? 2.719 22.5 15.422 1 98.06 72 LYS A C 1
ATOM 541 O O . LYS A 1 72 ? 2.18 23.156 14.523 1 98.06 72 LYS A O 1
ATOM 546 N N . VAL A 1 73 ? 2.652 21.109 15.609 1 97.31 73 VAL A N 1
ATOM 547 C CA . VAL A 1 73 ? 1.698 20.328 14.828 1 97.31 73 VAL A CA 1
ATOM 548 C C . VAL A 1 73 ? 0.528 19.906 15.719 1 97.31 73 VAL A C 1
ATOM 550 O O . VAL A 1 73 ? -0.63 20.203 15.406 1 97.31 73 VAL A O 1
ATOM 553 N N . LYS A 1 74 ? 0.875 19.359 16.828 1 95.62 74 LYS A N 1
ATOM 554 C CA . LYS A 1 74 ? -0.157 18.797 17.703 1 95.62 74 LYS A CA 1
ATOM 555 C C . LYS A 1 74 ? -0.474 19.75 18.859 1 95.62 74 LYS A C 1
ATOM 557 O O . LYS A 1 74 ? 0.213 20.766 19.047 1 95.62 74 LYS A O 1
ATOM 562 N N . GLU A 1 75 ? -1.466 19.359 19.578 1 94.94 75 GLU A N 1
ATOM 563 C CA . GLU A 1 75 ? -1.935 20.156 20.719 1 94.94 75 GLU A CA 1
ATOM 564 C C . GLU A 1 75 ? -0.902 20.172 21.844 1 94.94 75 GLU A C 1
ATOM 566 O O . GLU A 1 75 ? 0.149 19.531 21.734 1 94.94 75 GLU A O 1
ATOM 571 N N . LEU A 1 76 ? -1.268 20.969 22.844 1 96.12 76 LEU A N 1
ATOM 572 C CA . LEU A 1 76 ? -0.386 21.047 24 1 96.12 76 LEU A CA 1
ATOM 573 C C . LEU A 1 76 ? -0.559 19.828 24.906 1 96.12 76 LEU A C 1
ATOM 575 O O . LEU A 1 76 ? -1.671 19.312 25.062 1 96.12 76 LEU A O 1
ATOM 579 N N . PHE A 1 77 ? 0.533 19.469 25.453 1 95.5 77 PHE A N 1
ATOM 580 C CA . PHE A 1 77 ? 0.527 18.453 26.516 1 95.5 77 PHE A CA 1
ATOM 581 C C . PHE A 1 77 ? 0.891 19.078 27.859 1 95.5 77 PHE A C 1
ATOM 583 O O . PHE A 1 77 ? 1.492 20.141 27.906 1 95.5 77 PHE A O 1
ATOM 590 N N . PRO A 1 78 ? 0.568 18.438 28.906 1 95.88 78 PRO A N 1
ATOM 591 C CA . PRO A 1 78 ? 0.706 19.031 30.234 1 95.88 78 PRO A CA 1
ATOM 592 C C . PRO A 1 78 ? 2.113 19.562 30.5 1 95.88 78 PRO A C 1
ATOM 594 O O . PRO A 1 78 ? 2.273 20.625 31.125 1 95.88 78 PRO A O 1
ATOM 597 N N . GLN A 1 79 ? 3.072 18.891 30.031 1 95.75 79 GLN A N 1
ATOM 598 C CA . GLN A 1 79 ? 4.449 19.297 30.281 1 95.75 79 GLN A CA 1
ATOM 599 C C . GLN A 1 79 ? 4.77 20.609 29.562 1 95.75 79 GLN A C 1
ATOM 601 O O . GLN A 1 79 ? 5.762 21.266 29.891 1 95.75 79 GLN A O 1
ATOM 606 N N . GLU A 1 80 ? 3.945 21.062 28.656 1 97.44 80 GLU A N 1
ATOM 607 C CA . GLU A 1 80 ? 4.188 22.266 27.875 1 97.44 80 GLU A CA 1
ATOM 608 C C . GLU A 1 80 ? 3.396 23.453 28.422 1 97.44 80 GLU A C 1
ATOM 610 O O . GLU A 1 80 ? 3.656 24.594 28.047 1 97.44 80 GLU A O 1
ATOM 615 N N . PHE A 1 81 ? 2.516 23.234 29.391 1 97.38 81 PHE A N 1
ATOM 616 C CA . PHE A 1 81 ? 1.579 24.234 29.875 1 97.38 81 PHE A CA 1
ATOM 617 C C . PHE A 1 81 ? 2.32 25.391 30.547 1 97.38 81 PHE A C 1
ATOM 619 O O . PHE A 1 81 ? 1.905 26.547 30.438 1 97.38 81 PHE A O 1
ATOM 626 N N . LYS A 1 82 ? 3.396 25.109 31.141 1 96.75 82 LYS A N 1
ATOM 627 C CA . LYS A 1 82 ? 4.133 26.078 31.969 1 96.75 82 LYS A CA 1
ATOM 628 C C . LYS A 1 82 ? 4.684 27.219 31.125 1 96.75 82 LYS A C 1
ATOM 630 O O . LYS A 1 82 ? 5.023 28.281 31.641 1 96.75 82 LYS A O 1
ATOM 635 N N . TRP A 1 83 ? 4.777 27.016 29.844 1 97.5 83 TRP A N 1
ATOM 636 C CA . TRP A 1 83 ? 5.418 28 28.984 1 97.5 83 TRP A CA 1
ATOM 637 C C . TRP A 1 83 ? 4.402 29.016 28.453 1 97.5 83 TRP A C 1
ATOM 639 O O . TRP A 1 83 ? 4.773 30.031 27.875 1 97.5 83 TRP A O 1
ATOM 649 N N . MET A 1 84 ? 3.137 28.766 28.688 1 98 84 MET A N 1
ATOM 650 C CA . MET A 1 84 ? 2.086 29.641 28.188 1 98 84 MET A CA 1
ATOM 651 C C . MET A 1 84 ? 1.957 30.891 29.047 1 98 84 MET A C 1
ATOM 653 O O . MET A 1 84 ? 1.965 30.797 30.281 1 98 84 MET A O 1
ATOM 657 N N . ASN A 1 85 ? 1.889 32.031 28.422 1 97.25 85 ASN A N 1
ATOM 658 C CA . ASN A 1 85 ? 1.632 33.281 29.094 1 97.25 85 ASN A CA 1
ATOM 659 C C . ASN A 1 85 ? 1.111 34.344 28.125 1 97.25 85 ASN A C 1
ATOM 661 O O . ASN A 1 85 ? 1.028 34.125 26.922 1 97.25 85 ASN A O 1
ATOM 665 N N . LYS A 1 86 ? 0.856 35.531 28.562 1 96.88 86 LYS A N 1
ATOM 666 C CA . LYS A 1 86 ? 0.112 36.531 27.828 1 96.88 86 LYS A CA 1
ATOM 667 C C . LYS A 1 86 ? 0.951 37.125 26.688 1 96.88 86 LYS A C 1
ATOM 669 O O . LYS A 1 86 ? 0.413 37.719 25.75 1 96.88 86 LYS A O 1
ATOM 674 N N . ASP A 1 87 ? 2.225 36.938 26.75 1 96.5 87 ASP A N 1
ATOM 675 C CA . ASP A 1 87 ? 3.104 37.531 25.766 1 96.5 87 ASP A CA 1
ATOM 676 C C . ASP A 1 87 ? 3.377 36.594 24.609 1 96.5 87 ASP A C 1
ATOM 678 O O . ASP A 1 87 ? 4.086 36.938 23.656 1 96.5 87 ASP A O 1
ATOM 682 N N . LYS A 1 88 ? 2.809 35.406 24.625 1 98.12 88 LYS A N 1
ATOM 683 C CA . LYS A 1 88 ? 3.104 34.406 23.625 1 98.12 88 LYS A CA 1
ATOM 684 C C . LYS A 1 88 ? 1.925 34.188 22.688 1 98.12 88 LYS A C 1
ATOM 686 O O . LYS A 1 88 ? 0.786 34.531 23.016 1 98.12 88 LYS A O 1
ATOM 691 N N . ILE A 1 89 ? 2.248 33.719 21.484 1 98.56 89 ILE A N 1
ATOM 692 C CA . ILE A 1 89 ? 1.271 33.281 20.5 1 98.56 89 ILE A CA 1
ATOM 693 C C . ILE A 1 89 ? 1.424 31.781 20.25 1 98.56 89 ILE A C 1
ATOM 695 O O . ILE A 1 89 ? 2.537 31.281 20.047 1 98.56 89 ILE A O 1
ATOM 699 N N . LEU A 1 90 ? 0.343 31.031 20.344 1 98.56 90 LEU A N 1
ATOM 700 C CA . LEU A 1 90 ? 0.312 29.609 20 1 98.56 90 LEU A CA 1
ATOM 701 C C . LEU A 1 90 ? -0.379 29.391 18.672 1 98.56 90 LEU A C 1
ATOM 703 O O . LEU A 1 90 ? -1.516 29.828 18.469 1 98.56 90 LEU A O 1
ATOM 707 N N . PHE A 1 91 ? 0.282 28.781 17.656 1 98.62 91 PHE A N 1
ATOM 708 C CA . PHE A 1 91 ? -0.24 28.469 16.328 1 98.62 91 PHE A CA 1
ATOM 709 C C . PHE A 1 91 ? -0.047 26.984 16 1 98.62 91 PHE A C 1
ATOM 711 O O . PHE A 1 91 ? 1.058 26.562 15.648 1 98.62 91 PHE A O 1
ATOM 718 N N . THR A 1 92 ? -1.037 26.156 16.141 1 98.19 92 THR A N 1
ATOM 719 C CA . THR A 1 92 ? -0.986 24.703 16 1 98.19 92 THR A CA 1
ATOM 720 C C . THR A 1 92 ? -2.393 24.125 15.883 1 98.19 92 THR A C 1
ATOM 722 O O . THR A 1 92 ? -3.375 24.875 15.836 1 98.19 92 THR A O 1
ATOM 725 N N . TYR A 1 93 ? -2.484 22.828 15.672 1 96.19 93 TYR A N 1
ATOM 726 C CA . TYR A 1 93 ? -3.752 22.156 15.961 1 96.19 93 TYR A CA 1
ATOM 727 C C . TYR A 1 93 ? -4.012 22.109 17.469 1 96.19 93 TYR A C 1
ATOM 729 O O . TYR A 1 93 ? -3.219 21.547 18.219 1 96.19 93 TYR A O 1
ATOM 737 N N . ILE A 1 94 ? -5.094 22.656 17.906 1 94.44 94 ILE A N 1
ATOM 738 C CA . ILE A 1 94 ? -5.289 22.812 19.344 1 94.44 94 ILE A CA 1
ATOM 739 C C . ILE A 1 94 ? -6.328 21.797 19.828 1 94.44 94 ILE A C 1
ATOM 741 O O . ILE A 1 94 ? -6.188 21.219 20.906 1 94.44 94 ILE A O 1
ATOM 745 N N . HIS A 1 95 ? -7.352 21.516 18.984 1 86.5 95 HIS A N 1
ATOM 746 C CA . HIS A 1 95 ? -8.453 20.641 19.359 1 86.5 95 HIS A CA 1
ATOM 747 C C . HIS A 1 95 ? -8.984 20.984 20.75 1 86.5 95 HIS A C 1
ATOM 749 O O . HIS A 1 95 ? -9.102 20.109 21.609 1 86.5 95 HIS A O 1
ATOM 755 N N . SER A 1 96 ? -9.242 22.156 21.031 1 78.5 96 SER A N 1
ATOM 756 C CA . SER A 1 96 ? -9.555 22.641 22.359 1 78.5 96 SER A CA 1
ATOM 757 C C . SER A 1 96 ? -10.836 22 22.906 1 78.5 96 SER A C 1
ATOM 759 O O . SER A 1 96 ? -11.039 21.922 24.109 1 78.5 96 SER A O 1
ATOM 761 N N . ASN A 1 97 ? -11.633 21.562 22.031 1 76.44 97 ASN A N 1
ATOM 762 C CA . ASN A 1 97 ? -12.906 20.969 22.438 1 76.44 97 ASN A CA 1
ATOM 763 C C . ASN A 1 97 ? -12.703 19.609 23.109 1 76.44 97 ASN A C 1
ATOM 765 O O . ASN A 1 97 ? -13.562 19.172 23.875 1 76.44 97 ASN A O 1
ATOM 769 N N . ALA A 1 98 ? -11.57 19.141 22.922 1 75.88 98 ALA A N 1
ATOM 770 C CA . ALA A 1 98 ? -11.367 17.75 23.359 1 75.88 98 ALA A CA 1
ATOM 771 C C . ALA A 1 98 ? -10.75 17.703 24.75 1 75.88 98 ALA A C 1
ATOM 773 O O . ALA A 1 98 ? -10.961 16.734 25.5 1 75.88 98 ALA A O 1
ATOM 774 N N . HIS A 1 99 ? -10.07 18.703 25.188 1 85.44 99 HIS A N 1
ATOM 775 C CA . HIS A 1 99 ? -9.297 18.625 26.422 1 85.44 99 HIS A CA 1
ATOM 776 C C . HIS A 1 99 ? -9.562 19.828 27.312 1 85.44 99 HIS A C 1
ATOM 778 O O . HIS A 1 99 ? -8.891 20.859 27.188 1 85.44 99 HIS A O 1
ATOM 784 N N . PRO A 1 100 ? -10.344 19.641 28.281 1 92.38 100 PRO A N 1
ATOM 785 C CA . PRO A 1 100 ? -10.68 20.781 29.141 1 92.38 100 PRO A CA 1
ATOM 786 C C . PRO A 1 100 ? -9.461 21.375 29.844 1 92.38 100 PRO A C 1
ATOM 788 O O . PRO A 1 100 ? -9.383 22.594 30.031 1 92.38 100 PRO A O 1
ATOM 791 N N . ASP A 1 101 ? -8.547 20.5 30.234 1 95.25 101 ASP A N 1
ATOM 792 C CA . ASP A 1 101 ? -7.34 20.984 30.906 1 95.25 101 ASP A CA 1
ATOM 793 C C . ASP A 1 101 ? -6.543 21.922 29.984 1 95.25 101 ASP A C 1
ATOM 795 O O . ASP A 1 101 ? -5.949 22.891 30.453 1 95.25 101 ASP A O 1
ATOM 799 N N . GLU A 1 102 ? -6.496 21.594 28.781 1 95.56 102 GLU A N 1
ATOM 800 C CA . GLU A 1 102 ? -5.824 22.453 27.812 1 95.56 102 GLU A CA 1
ATOM 801 C C . GLU A 1 102 ? -6.531 23.797 27.672 1 95.56 102 GLU A C 1
ATOM 803 O O . GLU A 1 102 ? -5.883 24.844 27.641 1 95.56 102 GLU A O 1
ATOM 808 N N . THR A 1 103 ? -7.836 23.719 27.625 1 95.94 103 THR A N 1
ATOM 809 C CA . THR A 1 103 ? -8.617 24.953 27.547 1 95.94 103 THR A CA 1
ATOM 810 C C . THR A 1 103 ? -8.391 25.828 28.766 1 95.94 103 THR A C 1
ATOM 812 O O . THR A 1 103 ? -8.234 27.031 28.656 1 95.94 103 THR A O 1
ATOM 815 N N . ASP A 1 104 ? -8.359 25.203 29.891 1 96.88 104 ASP A N 1
ATOM 816 C CA . ASP A 1 104 ? -8.086 25.922 31.141 1 96.88 104 ASP A CA 1
ATOM 817 C C . ASP A 1 104 ? -6.734 26.641 31.062 1 96.88 104 ASP A C 1
ATOM 819 O O . ASP A 1 104 ? -6.617 27.797 31.469 1 96.88 104 ASP A O 1
ATOM 823 N N . THR A 1 105 ? -5.809 25.922 30.609 1 97.06 105 THR A N 1
ATOM 824 C CA . THR A 1 105 ? -4.461 26.469 30.5 1 97.06 105 THR A CA 1
ATOM 825 C C . THR A 1 105 ? -4.438 27.656 29.531 1 97.06 105 THR A C 1
ATOM 827 O O . THR A 1 105 ? -3.826 28.688 29.828 1 97.06 105 THR A O 1
ATOM 830 N N . LEU A 1 106 ? -5.047 27.531 28.406 1 97.38 106 LEU A N 1
ATOM 831 C CA . LEU A 1 106 ? -5.094 28.609 27.422 1 97.38 106 LEU A CA 1
ATOM 832 C C . LEU A 1 106 ? -5.727 29.859 28 1 97.38 106 LEU A C 1
ATOM 834 O O . LEU A 1 106 ? -5.184 30.969 27.859 1 97.38 106 LEU A O 1
ATOM 838 N N . LEU A 1 107 ? -6.809 29.688 28.703 1 97.38 107 LEU A N 1
ATOM 839 C CA . LEU A 1 107 ? -7.531 30.828 29.25 1 97.38 107 LEU A CA 1
ATOM 840 C C . LEU A 1 107 ? -6.789 31.422 30.453 1 97.38 107 LEU A C 1
ATOM 842 O O . LEU A 1 107 ? -6.641 32.625 30.562 1 97.38 107 LEU A O 1
ATOM 846 N N . GLY A 1 108 ? -6.332 30.547 31.297 1 97.69 108 GLY A N 1
ATOM 847 C CA . GLY A 1 108 ? -5.664 30.984 32.5 1 97.69 108 GLY A CA 1
ATOM 848 C C . GLY A 1 108 ? -4.348 31.688 32.25 1 97.69 108 GLY A C 1
ATOM 849 O O . GLY A 1 108 ? -3.965 32.594 33 1 97.69 108 GLY A O 1
ATOM 850 N N . SER A 1 109 ? -3.652 31.297 31.266 1 97.81 109 SER A N 1
ATOM 851 C CA . SER A 1 109 ? -2.35 31.875 30.953 1 97.81 109 SER A CA 1
ATOM 852 C C . SER A 1 109 ? -2.494 33.188 30.172 1 97.81 109 SER A C 1
ATOM 854 O O . SER A 1 109 ? -1.533 33.938 30.031 1 97.81 109 SER A O 1
ATOM 856 N N . HIS A 1 110 ? -3.643 33.375 29.547 1 97.94 110 HIS A N 1
ATOM 857 C CA . HIS A 1 110 ? -3.949 34.562 28.734 1 97.94 110 HIS A CA 1
ATOM 858 C C . HIS A 1 110 ? -3.127 34.531 27.438 1 97.94 110 HIS A C 1
ATOM 860 O O . HIS A 1 110 ? -2.871 35.594 26.859 1 97.94 110 HIS A O 1
ATOM 866 N N . VAL A 1 111 ? -2.645 33.375 27.047 1 98.06 111 VAL A N 1
ATOM 867 C CA . VAL A 1 111 ? -1.912 33.25 25.781 1 98.06 111 VAL A CA 1
ATOM 868 C C . VAL A 1 111 ? -2.83 33.594 24.609 1 98.06 111 VAL A C 1
ATOM 870 O O . VAL A 1 111 ? -4.051 33.406 24.703 1 98.06 111 VAL A O 1
ATOM 873 N N . SER A 1 112 ? -2.279 34.156 23.547 1 98.12 112 SER A N 1
ATOM 874 C CA . SER A 1 112 ? -2.99 34.312 22.266 1 98.12 112 SER A CA 1
ATOM 875 C C . SER A 1 112 ? -2.869 33.031 21.438 1 98.12 112 SER A C 1
ATOM 877 O O . SER A 1 112 ? -1.761 32.594 21.094 1 98.12 112 SER A O 1
ATOM 879 N N . ALA A 1 113 ? -4.004 32.406 21.094 1 98.19 113 ALA A N 1
ATOM 880 C CA . ALA A 1 113 ? -3.908 31.125 20.422 1 98.19 113 ALA A CA 1
ATOM 881 C C . ALA A 1 113 ? -4.758 31.094 19.156 1 98.19 113 ALA A C 1
ATOM 883 O O . ALA A 1 113 ? -5.859 31.656 19.125 1 98.19 113 ALA A O 1
ATOM 884 N N . VAL A 1 114 ? -4.219 30.547 18.094 1 98.12 114 VAL A N 1
ATOM 885 C CA . VAL A 1 114 ? -4.898 30.312 16.812 1 98.12 114 VAL A CA 1
ATOM 886 C C . VAL A 1 114 ? -4.852 28.844 16.453 1 98.12 114 VAL A C 1
ATOM 888 O O . VAL A 1 114 ? -3.775 28.234 16.422 1 98.12 114 VAL A O 1
ATOM 891 N N . ALA A 1 115 ? -5.977 28.281 16.188 1 97.31 115 ALA A N 1
ATOM 892 C CA . ALA A 1 115 ? -6.074 26.859 15.828 1 97.31 115 ALA A CA 1
ATOM 893 C C . ALA A 1 115 ? -6.105 26.688 14.312 1 97.31 115 ALA A C 1
ATOM 895 O O . ALA A 1 115 ? -6.973 27.234 13.633 1 97.31 115 ALA A O 1
ATOM 896 N N . TYR A 1 116 ? -5.188 25.75 13.805 1 97.38 116 TYR A N 1
ATOM 897 C CA . TYR A 1 116 ? -5.156 25.438 12.383 1 97.38 116 TYR A CA 1
ATOM 898 C C . TYR A 1 116 ? -6.539 25.047 11.875 1 97.38 116 TYR A C 1
ATOM 900 O O . TYR A 1 116 ? -7.004 25.562 10.852 1 97.38 116 TYR A O 1
ATOM 908 N N . GLU A 1 117 ? -7.219 24.203 12.617 1 93.56 117 GLU A N 1
ATOM 909 C CA . GLU A 1 117 ? -8.398 23.469 12.172 1 93.56 117 GLU A CA 1
ATOM 910 C C . GLU A 1 117 ? -9.617 24.375 12.094 1 93.56 117 GLU A C 1
ATOM 912 O O . GLU A 1 117 ? -10.641 24 11.523 1 93.56 117 GLU A O 1
ATOM 917 N N . ASP A 1 118 ? -9.469 25.656 12.586 1 94.31 118 ASP A N 1
ATOM 918 C CA . ASP A 1 118 ? -10.625 26.531 12.617 1 94.31 118 ASP A CA 1
ATOM 919 C C . ASP A 1 118 ? -10.445 27.719 11.664 1 94.31 118 ASP A C 1
ATOM 921 O O . ASP A 1 118 ? -11.375 28.5 11.445 1 94.31 118 ASP A O 1
ATOM 925 N N . VAL A 1 119 ? -9.211 27.844 11.117 1 96.69 119 VAL A N 1
ATOM 926 C CA . VAL A 1 119 ? -9 28.844 10.078 1 96.69 119 VAL A CA 1
ATOM 927 C C . VAL A 1 119 ? -9.812 28.469 8.836 1 96.69 119 VAL A C 1
ATOM 929 O O . VAL A 1 119 ? -9.859 27.312 8.445 1 96.69 119 VAL A O 1
ATOM 932 N N . GLN A 1 120 ? -10.438 29.438 8.234 1 95.62 120 GLN A N 1
ATOM 933 C CA . GLN A 1 120 ? -11.273 29.156 7.074 1 95.62 120 GLN A CA 1
ATOM 934 C C . GLN A 1 120 ? -10.805 29.953 5.859 1 95.62 120 GLN A C 1
ATOM 936 O O . GLN A 1 120 ? -9.969 30.859 5.98 1 95.62 120 GLN A O 1
ATOM 941 N N . ASP A 1 121 ? -11.25 29.516 4.766 1 94.25 121 ASP A N 1
ATOM 942 C CA . ASP A 1 121 ? -11.039 30.297 3.547 1 94.25 121 ASP A CA 1
ATOM 943 C C . ASP A 1 121 ? -12.344 30.953 3.09 1 94.25 121 ASP A C 1
ATOM 945 O O . ASP A 1 121 ? -13.336 30.969 3.824 1 94.25 121 ASP A O 1
ATOM 949 N N . GLU A 1 122 ? -12.312 31.562 1.882 1 93.38 122 GLU A N 1
ATOM 950 C CA . GLU A 1 122 ? -13.438 32.344 1.39 1 93.38 122 GLU A CA 1
ATOM 951 C C . GLU A 1 122 ? -14.641 31.453 1.089 1 93.38 122 GLU A C 1
ATOM 953 O O . GLU A 1 122 ? -15.781 31.922 1.083 1 93.38 122 GLU A O 1
ATOM 958 N N . GLU A 1 123 ? -14.414 30.203 0.94 1 89.94 123 GLU A N 1
ATOM 959 C CA . GLU A 1 123 ? -15.477 29.266 0.593 1 89.94 123 GLU A CA 1
ATOM 960 C C . GLU A 1 123 ? -16.016 28.547 1.833 1 89.94 123 GLU A C 1
ATOM 962 O O . GLU A 1 123 ? -16.875 27.672 1.729 1 89.94 123 GLU A O 1
ATOM 967 N N . GLY A 1 124 ? -15.453 28.938 2.945 1 90.25 124 GLY A N 1
ATOM 968 C CA . GLY A 1 124 ? -15.898 28.328 4.188 1 90.25 124 GLY A CA 1
ATOM 969 C C . GLY A 1 124 ? -15.234 26.984 4.465 1 90.25 124 GLY A C 1
ATOM 970 O O . GLY A 1 124 ? -15.711 26.219 5.309 1 90.25 124 GLY A O 1
ATOM 971 N N . LYS A 1 125 ? -14.234 26.734 3.75 1 90.19 125 LYS A N 1
ATOM 972 C CA . LYS A 1 125 ? -13.477 25.516 3.965 1 90.19 125 LYS A CA 1
ATOM 973 C C . LYS A 1 125 ? -12.32 25.734 4.934 1 90.19 125 LYS A C 1
ATOM 975 O O . LYS A 1 125 ? -12.156 26.844 5.465 1 90.19 125 LYS A O 1
ATOM 980 N N . PHE A 1 126 ? -11.578 24.672 5.172 1 94.31 126 PHE A N 1
ATOM 981 C CA . PHE A 1 126 ? -10.508 24.703 6.16 1 94.31 126 PHE A CA 1
ATOM 982 C C . PHE A 1 126 ? -9.156 24.438 5.504 1 94.31 126 PHE A C 1
ATOM 984 O O . PHE A 1 126 ? -8.672 23.312 5.488 1 94.31 126 PHE A O 1
ATOM 991 N N . PRO A 1 127 ? -8.531 25.469 5.094 1 94.94 127 PRO A N 1
ATOM 992 C CA . PRO A 1 127 ? -7.332 25.328 4.262 1 94.94 127 PRO A CA 1
ATOM 993 C C . PRO A 1 127 ? -6.156 24.703 5.02 1 94.94 127 PRO A C 1
ATOM 995 O O . PRO A 1 127 ? -5.273 24.109 4.402 1 94.94 127 PRO A O 1
ATOM 998 N N . LEU A 1 128 ? -6.094 24.844 6.324 1 96.38 128 LEU A N 1
ATOM 999 C CA . LEU A 1 128 ? -4.965 24.328 7.094 1 96.38 128 LEU A CA 1
ATOM 1000 C C . LEU A 1 128 ? -5.23 22.906 7.562 1 96.38 128 LEU A C 1
ATOM 1002 O O . LEU A 1 128 ? -4.309 22.203 7.996 1 96.38 128 LEU A O 1
ATOM 1006 N N . LEU A 1 129 ? -6.457 22.469 7.395 1 93.12 129 LEU A N 1
ATOM 1007 C CA . LEU A 1 129 ? -6.832 21.094 7.723 1 93.12 129 LEU A CA 1
ATOM 1008 C C . LEU A 1 129 ? -6.871 20.234 6.469 1 93.12 129 LEU A C 1
ATOM 1010 O O . LEU A 1 129 ? -6.617 19.016 6.535 1 93.12 129 LEU A O 1
ATOM 1014 N N . ARG A 1 130 ? -7.145 20.781 5.336 1 93.12 130 ARG A N 1
ATOM 1015 C CA . ARG A 1 130 ? -7.402 20.094 4.074 1 93.12 130 ARG A CA 1
ATOM 1016 C C . ARG A 1 130 ? -6.23 19.203 3.688 1 93.12 130 ARG A C 1
ATOM 1018 O O . ARG A 1 130 ? -6.426 18.031 3.35 1 93.12 130 ARG A O 1
ATOM 1025 N N . PRO A 1 131 ? -4.977 19.688 3.795 1 93.56 131 PRO A N 1
ATOM 1026 C CA . PRO A 1 131 ? -3.863 18.828 3.4 1 93.56 131 PRO A CA 1
ATOM 1027 C C . PRO A 1 131 ? -3.766 17.562 4.258 1 93.56 131 PRO A C 1
ATOM 1029 O O . PRO A 1 131 ? -3.459 16.484 3.742 1 93.56 131 PRO A O 1
ATOM 1032 N N . MET A 1 132 ? -4.043 17.688 5.504 1 94.19 132 MET A N 1
ATOM 1033 C CA . MET A 1 132 ? -3.994 16.531 6.398 1 94.19 132 MET A CA 1
ATOM 1034 C C . MET A 1 132 ? -5.137 15.562 6.105 1 94.19 132 MET A C 1
ATOM 1036 O O . MET A 1 132 ? -4.953 14.344 6.148 1 94.19 132 MET A O 1
ATOM 1040 N N . SER A 1 133 ? -6.27 16.141 5.727 1 93.81 133 SER A N 1
ATOM 1041 C CA . SER A 1 133 ? -7.43 15.305 5.398 1 93.81 133 SER A CA 1
ATOM 1042 C C . SER A 1 133 ? -7.191 14.5 4.125 1 93.81 133 SER A C 1
ATOM 1044 O O . SER A 1 133 ? -7.559 13.328 4.055 1 93.81 133 SER A O 1
ATOM 1046 N N . GLU A 1 134 ? -6.617 15.148 3.197 1 93.88 134 GLU A N 1
ATOM 1047 C CA . GLU A 1 134 ? -6.309 14.461 1.945 1 93.88 134 GLU A CA 1
ATOM 1048 C C . GLU A 1 134 ? -5.336 13.305 2.17 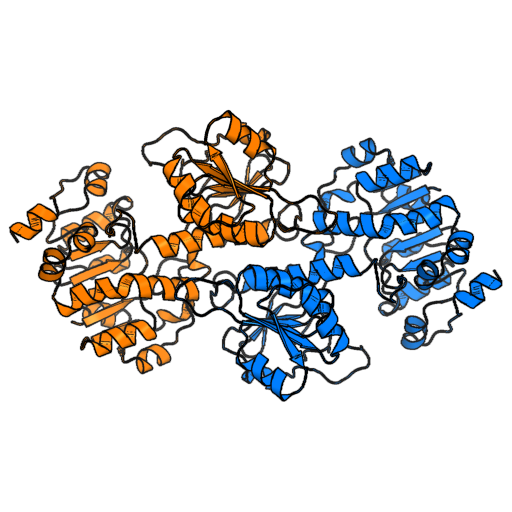1 93.88 134 GLU A C 1
ATOM 1050 O O . GLU A 1 134 ? -5.547 12.203 1.664 1 93.88 134 GLU A O 1
ATOM 1055 N N . LEU A 1 135 ? -4.281 13.617 2.936 1 95.62 135 LEU A N 1
ATOM 1056 C CA . LEU A 1 135 ? -3.293 12.586 3.234 1 95.62 135 LEU A CA 1
ATOM 1057 C C . LEU A 1 135 ? -3.918 11.461 4.047 1 95.62 135 LEU A C 1
ATOM 1059 O O . LEU A 1 135 ? -3.574 10.289 3.857 1 95.62 135 LEU A O 1
ATOM 1063 N N . ALA A 1 136 ? -4.801 11.812 4.926 1 95.81 136 ALA A N 1
ATOM 1064 C CA . ALA A 1 136 ? -5.488 10.805 5.723 1 95.81 136 ALA A CA 1
ATOM 1065 C C . ALA A 1 136 ? -6.336 9.891 4.84 1 95.81 136 ALA A C 1
ATOM 1067 O O . ALA A 1 136 ? -6.355 8.672 5.039 1 95.81 136 ALA A O 1
ATOM 1068 N N . GLY A 1 137 ? -7.051 10.43 3.891 1 96.19 137 GLY A N 1
ATOM 1069 C CA . GLY A 1 137 ? -7.824 9.641 2.945 1 96.19 137 GLY A CA 1
ATOM 1070 C C . GLY A 1 137 ? -6.969 8.711 2.111 1 96.19 137 GLY A C 1
ATOM 1071 O O . GLY A 1 137 ? -7.25 7.512 2.031 1 96.19 137 GLY A O 1
ATOM 1072 N N . LYS A 1 138 ? -5.918 9.281 1.508 1 96.62 138 LYS A N 1
ATOM 1073 C CA . LYS A 1 138 ? -4.984 8.484 0.72 1 96.62 138 LYS A CA 1
ATOM 1074 C C . LYS A 1 138 ? -4.344 7.387 1.57 1 96.62 138 LYS A C 1
ATOM 1076 O O . LYS A 1 138 ? -4.258 6.234 1.144 1 96.62 138 LYS A O 1
ATOM 1081 N N . GLY A 1 139 ? -3.986 7.797 2.781 1 97.19 139 GLY A N 1
ATOM 1082 C CA . GLY A 1 139 ? -3.398 6.84 3.705 1 97.19 139 GLY A CA 1
ATOM 1083 C C . GLY A 1 139 ? -4.359 5.738 4.113 1 97.19 139 GLY A C 1
ATOM 1084 O O . GLY A 1 139 ? -3.941 4.602 4.355 1 97.19 139 GLY A O 1
ATOM 1085 N N . GLY A 1 140 ? -5.594 6.113 4.234 1 97.5 140 GLY A N 1
ATOM 1086 C CA . GLY A 1 140 ? -6.598 5.102 4.516 1 97.5 140 GLY A CA 1
ATOM 1087 C C . GLY A 1 140 ? -6.648 4.004 3.469 1 97.5 140 GLY A C 1
ATOM 1088 O O . GLY A 1 140 ? -6.715 2.818 3.807 1 97.5 140 GLY A O 1
ATOM 1089 N N . PHE A 1 141 ? -6.621 4.363 2.186 1 98.06 141 PHE A N 1
ATOM 1090 C CA . PHE A 1 141 ? -6.598 3.367 1.119 1 98.06 141 PHE A CA 1
ATOM 1091 C C . PHE A 1 141 ? -5.301 2.568 1.151 1 98.06 141 PHE A C 1
ATOM 1093 O O . PHE A 1 141 ? -5.305 1.357 0.919 1 98.06 141 PHE A O 1
ATOM 1100 N N . LEU A 1 142 ? -4.199 3.23 1.415 1 97.94 142 LEU A N 1
ATOM 1101 C CA . LEU A 1 142 ? -2.928 2.521 1.518 1 97.94 142 LEU A CA 1
ATOM 1102 C C . LEU A 1 142 ? -2.973 1.485 2.635 1 97.94 142 LEU A C 1
ATOM 1104 O O . LEU A 1 142 ? -2.412 0.396 2.5 1 97.94 142 LEU A O 1
ATOM 1108 N N . ALA A 1 143 ? -3.605 1.867 3.746 1 97.75 143 ALA A N 1
ATOM 1109 C CA . ALA A 1 143 ? -3.785 0.896 4.824 1 97.75 143 ALA A CA 1
ATOM 1110 C C . ALA A 1 143 ? -4.586 -0.311 4.344 1 97.75 143 ALA A C 1
ATOM 1112 O O . ALA A 1 143 ? -4.23 -1.455 4.637 1 97.75 143 ALA A O 1
ATOM 1113 N N . ALA A 1 144 ? -5.621 -0.049 3.6 1 98.25 144 ALA A N 1
ATOM 1114 C CA . ALA A 1 144 ? -6.422 -1.139 3.051 1 98.25 144 ALA A CA 1
ATOM 1115 C C . ALA A 1 144 ? -5.574 -2.049 2.166 1 98.25 144 ALA A C 1
ATOM 1117 O O . ALA A 1 144 ? -5.676 -3.275 2.25 1 98.25 144 ALA A O 1
ATOM 1118 N N . LEU A 1 145 ? -4.762 -1.453 1.308 1 97.81 145 LEU A N 1
ATOM 1119 C CA . LEU A 1 145 ? -3.879 -2.215 0.432 1 97.81 145 LEU A CA 1
ATOM 1120 C C . LEU A 1 145 ? -2.994 -3.158 1.241 1 97.81 145 LEU A C 1
ATOM 1122 O O . LEU A 1 145 ? -2.809 -4.32 0.865 1 97.81 145 LEU A O 1
ATOM 1126 N N . HIS A 1 146 ? -2.48 -2.637 2.299 1 97.56 146 HIS A N 1
ATOM 1127 C CA . HIS A 1 146 ? -1.531 -3.395 3.107 1 97.56 146 HIS A CA 1
ATOM 1128 C C . HIS A 1 146 ? -2.23 -4.504 3.883 1 97.56 146 HIS A C 1
ATOM 1130 O O . HIS A 1 146 ? -1.814 -5.664 3.828 1 97.56 146 HIS A O 1
ATOM 1136 N N . PHE A 1 147 ? -3.301 -4.227 4.496 1 97.31 147 PHE A N 1
ATOM 1137 C CA . PHE A 1 147 ? -3.906 -5.172 5.426 1 97.31 147 PHE A CA 1
ATOM 1138 C C . PHE A 1 147 ? -4.84 -6.129 4.695 1 97.31 147 PHE A C 1
ATOM 1140 O O . PHE A 1 147 ? -5.32 -7.105 5.277 1 97.31 147 PHE A O 1
ATOM 1147 N N . ALA A 1 148 ? -5.09 -5.898 3.398 1 97.06 148 ALA A N 1
ATOM 1148 C CA . ALA A 1 148 ? -5.801 -6.871 2.574 1 97.06 148 ALA A CA 1
ATOM 1149 C C . ALA A 1 148 ? -4.938 -8.102 2.309 1 97.06 148 ALA A C 1
ATOM 1151 O O . ALA A 1 148 ? -5.445 -9.148 1.896 1 97.06 148 ALA A O 1
ATOM 1152 N N . GLN A 1 149 ? -3.684 -7.977 2.469 1 95.94 149 GLN A N 1
ATOM 1153 C CA . GLN A 1 149 ? -2.744 -9.062 2.195 1 95.94 149 GLN A CA 1
ATOM 1154 C C . GLN A 1 149 ? -2.879 -10.18 3.223 1 95.94 149 GLN A C 1
ATOM 1156 O O . GLN A 1 149 ? -3.041 -9.914 4.418 1 95.94 149 GLN A O 1
ATOM 1161 N N . SER A 1 150 ? -2.693 -11.414 2.83 1 94.44 150 SER A N 1
ATOM 1162 C CA . SER A 1 150 ? -2.861 -12.578 3.691 1 94.44 150 SER A CA 1
ATOM 1163 C C . SER A 1 150 ? -1.827 -12.586 4.812 1 94.44 150 SER A C 1
ATOM 1165 O O . SER A 1 150 ? -2.139 -12.953 5.945 1 94.44 150 SER A O 1
ATOM 1167 N N . VAL A 1 151 ? -0.658 -12.117 4.52 1 91.69 151 VAL A N 1
ATOM 1168 C CA . VAL A 1 151 ? 0.433 -12.164 5.488 1 91.69 151 VAL A CA 1
ATOM 1169 C C . VAL A 1 151 ? 0.23 -11.094 6.551 1 91.69 151 VAL A C 1
ATOM 1171 O O . VAL A 1 151 ? 0.89 -11.109 7.594 1 91.69 151 VAL A O 1
ATOM 1174 N N . ASN A 1 152 ? -0.711 -10.156 6.324 1 92.94 152 ASN A N 1
ATOM 1175 C CA . ASN A 1 152 ? -0.982 -9.062 7.254 1 92.94 152 ASN A CA 1
ATOM 1176 C C . ASN A 1 152 ? -2.381 -9.172 7.852 1 92.94 152 ASN A C 1
ATOM 1178 O O . ASN A 1 152 ? -2.93 -8.18 8.336 1 92.94 152 ASN A O 1
ATOM 1182 N N . GLY A 1 153 ? -3.006 -10.383 7.699 1 90.62 153 GLY A N 1
ATOM 1183 C CA . GLY A 1 153 ? -4.25 -10.664 8.391 1 90.62 153 GLY A CA 1
ATOM 1184 C C . GLY A 1 153 ? -5.473 -10.547 7.504 1 90.62 153 GLY A C 1
ATOM 1185 O O . GLY A 1 153 ? -6.598 -10.766 7.957 1 90.62 153 GLY A O 1
ATOM 1186 N N . GLY A 1 154 ? -5.262 -10.195 6.223 1 93.62 154 GLY A N 1
ATOM 1187 C CA . GLY A 1 154 ? -6.387 -10 5.32 1 93.62 154 GLY A CA 1
ATOM 1188 C C . GLY A 1 154 ? -6.707 -11.227 4.492 1 93.62 154 GLY A C 1
ATOM 1189 O O . GLY A 1 154 ? -6.129 -12.297 4.707 1 93.62 154 GLY A O 1
ATOM 1190 N N . PRO A 1 155 ? -7.598 -11.109 3.602 1 93.56 155 PRO A N 1
ATOM 1191 C CA . PRO A 1 155 ? -8.07 -12.234 2.795 1 93.56 155 PRO A CA 1
ATOM 1192 C C . PRO A 1 155 ? -7.141 -12.562 1.63 1 93.56 155 PRO A C 1
ATOM 1194 O O . PRO A 1 155 ? -7.363 -13.531 0.906 1 93.56 155 PRO A O 1
ATOM 1197 N N . GLY A 1 156 ? -6.102 -11.703 1.417 1 96 156 GLY A N 1
ATOM 1198 C CA . GLY A 1 156 ? -5.164 -11.969 0.335 1 96 156 GLY A CA 1
ATOM 1199 C C . GLY A 1 156 ? -5.602 -11.375 -0.99 1 96 156 GLY A C 1
ATOM 1200 O O . GLY A 1 156 ? -5.277 -11.906 -2.053 1 96 156 GLY A O 1
ATOM 1201 N N . LYS A 1 157 ? -6.27 -10.281 -0.957 1 96.12 157 LYS A N 1
ATOM 1202 C CA . LYS A 1 157 ? -6.754 -9.617 -2.162 1 96.12 157 LYS A CA 1
ATOM 1203 C C . LYS A 1 157 ? -5.832 -8.477 -2.574 1 96.12 157 LYS A C 1
ATOM 1205 O O . LYS A 1 157 ? -5.426 -7.664 -1.737 1 96.12 157 LYS A O 1
ATOM 1210 N N . LEU A 1 158 ? -5.43 -8.484 -3.777 1 97.31 158 LEU A N 1
ATOM 1211 C CA . LEU A 1 158 ? -4.82 -7.285 -4.34 1 97.31 158 LEU A CA 1
ATOM 1212 C C . LEU A 1 158 ? -5.891 -6.293 -4.785 1 97.31 158 LEU A C 1
ATOM 1214 O O . LEU A 1 158 ? -6.672 -6.582 -5.691 1 97.31 158 LEU A O 1
ATOM 1218 N N . LEU A 1 159 ? -5.945 -5.156 -4.137 1 97.25 159 LEU A N 1
ATOM 1219 C CA . LEU A 1 159 ? -6.953 -4.141 -4.434 1 97.25 159 LEU A CA 1
ATOM 1220 C C . LEU A 1 159 ? -6.551 -3.322 -5.656 1 97.25 159 LEU A C 1
ATOM 1222 O O . LEU A 1 159 ? -6.266 -2.127 -5.539 1 97.25 159 LEU A O 1
ATOM 1226 N N . ALA A 1 160 ? -6.531 -3.939 -6.754 1 94.81 160 ALA A N 1
ATOM 1227 C CA . ALA A 1 160 ? -6.242 -3.375 -8.07 1 94.81 160 ALA A CA 1
ATOM 1228 C C . ALA A 1 160 ? -6.93 -4.176 -9.172 1 94.81 160 ALA A C 1
ATOM 1230 O O . ALA A 1 160 ? -7.449 -5.266 -8.93 1 94.81 160 ALA A O 1
ATOM 1231 N N . ASN A 1 161 ? -6.949 -3.561 -10.305 1 91.19 161 ASN A N 1
ATOM 1232 C CA . ASN A 1 161 ? -7.441 -4.289 -11.469 1 91.19 161 ASN A CA 1
ATOM 1233 C C . ASN A 1 161 ? -6.398 -5.27 -12 1 91.19 161 ASN A C 1
ATOM 1235 O O . ASN A 1 161 ? -5.289 -4.871 -12.352 1 91.19 161 ASN A O 1
ATOM 1239 N N . VAL A 1 162 ? -6.715 -6.547 -11.922 1 89.88 162 VAL A N 1
ATOM 1240 C CA . VAL A 1 162 ? -5.887 -7.625 -12.453 1 89.88 162 VAL A CA 1
ATOM 1241 C C . VAL A 1 162 ? -6.676 -8.414 -13.492 1 89.88 162 VAL A C 1
ATOM 1243 O O . VAL A 1 162 ? -7.801 -8.852 -13.234 1 89.88 162 VAL A O 1
ATOM 1246 N N . THR A 1 163 ? -6.078 -8.586 -14.617 1 84.19 163 THR A N 1
ATOM 1247 C CA . THR A 1 163 ? -6.766 -9.266 -15.703 1 84.19 163 THR A CA 1
ATOM 1248 C C . THR A 1 163 ? -7.176 -10.672 -15.289 1 84.19 163 THR A C 1
ATOM 1250 O O . THR A 1 163 ? -6.371 -11.422 -14.734 1 84.19 163 THR A O 1
ATOM 1253 N N . GLY A 1 164 ? -8.391 -10.992 -15.469 1 84.25 164 GLY A N 1
ATOM 1254 C CA . GLY A 1 164 ? -8.883 -12.344 -15.234 1 84.25 164 GLY A CA 1
ATOM 1255 C C . GLY A 1 164 ? -9.453 -12.531 -13.836 1 84.25 164 GLY A C 1
ATOM 1256 O O . GLY A 1 164 ? -9.953 -13.609 -13.508 1 84.25 164 GLY A O 1
ATOM 1257 N N . VAL A 1 165 ? -9.312 -11.531 -13.008 1 91 165 VAL A N 1
ATOM 1258 C CA . VAL A 1 165 ? -9.844 -11.586 -11.648 1 91 165 VAL A CA 1
ATOM 1259 C C . VAL A 1 165 ? -10.906 -10.508 -11.469 1 91 165 VAL A C 1
ATOM 1261 O O . VAL A 1 165 ? -10.859 -9.461 -12.125 1 91 165 VAL A O 1
ATOM 1264 N N . GLU A 1 166 ? -11.836 -10.867 -10.648 1 91.31 166 GLU A N 1
ATOM 1265 C CA . GLU A 1 166 ? -12.867 -9.883 -10.352 1 91.31 166 GLU A CA 1
ATOM 1266 C C . GLU A 1 166 ? -12.273 -8.609 -9.781 1 91.31 166 GLU A C 1
ATOM 1268 O O . GLU A 1 166 ? -11.398 -8.656 -8.906 1 91.31 166 GLU A O 1
ATOM 1273 N N . THR A 1 167 ? -12.742 -7.445 -10.32 1 94.88 167 THR A N 1
ATOM 1274 C CA . THR A 1 167 ? -12.242 -6.16 -9.844 1 94.88 167 THR A CA 1
ATOM 1275 C C . THR A 1 167 ? -12.773 -5.859 -8.445 1 94.88 167 THR A C 1
ATOM 1277 O O . THR A 1 167 ? -13.984 -5.938 -8.211 1 94.88 167 THR A O 1
ATOM 1280 N N . PRO A 1 168 ? -11.906 -5.547 -7.488 1 96.88 168 PRO A N 1
ATOM 1281 C CA . PRO A 1 168 ? -12.391 -5.199 -6.148 1 96.88 168 PRO A CA 1
ATOM 1282 C C . PRO A 1 168 ? -13.273 -3.951 -6.145 1 96.88 168 PRO A C 1
ATOM 1284 O O . PRO A 1 168 ? -13.094 -3.066 -6.984 1 96.88 168 PRO A O 1
ATOM 1287 N N . ILE A 1 169 ? -14.211 -3.881 -5.207 1 97.94 169 ILE A N 1
ATOM 1288 C CA . ILE A 1 169 ? -15.109 -2.74 -5.051 1 97.94 169 ILE A CA 1
ATOM 1289 C C . ILE A 1 169 ? -14.758 -1.978 -3.777 1 97.94 169 ILE A C 1
ATOM 1291 O O . ILE A 1 169 ? -14.75 -2.549 -2.684 1 97.94 169 ILE A O 1
ATOM 1295 N N . ILE A 1 170 ? -14.445 -0.714 -3.896 1 98.56 170 ILE A N 1
ATOM 1296 C CA . ILE A 1 170 ? -14.109 0.17 -2.787 1 98.56 170 ILE A CA 1
ATOM 1297 C C . ILE A 1 170 ? -15.156 1.27 -2.662 1 98.56 170 ILE A C 1
ATOM 1299 O O . ILE A 1 170 ? -15.422 2.002 -3.621 1 98.56 170 ILE A O 1
ATOM 1303 N N . THR A 1 171 ? -15.75 1.405 -1.47 1 98.69 171 THR A N 1
ATOM 1304 C CA . THR A 1 171 ? -16.797 2.406 -1.26 1 98.69 171 THR A CA 1
ATOM 1305 C C . THR A 1 171 ? -16.359 3.412 -0.194 1 98.69 171 THR A C 1
ATOM 1307 O O . THR A 1 171 ? -15.898 3.027 0.878 1 98.69 171 THR A O 1
ATOM 1310 N N . MET A 1 172 ? -16.5 4.656 -0.519 1 98.25 172 MET A N 1
ATOM 1311 C CA . MET A 1 172 ? -16.266 5.719 0.454 1 98.25 172 MET A CA 1
ATOM 1312 C C . MET A 1 172 ? -17.594 6.227 1.024 1 98.25 172 MET A C 1
ATOM 1314 O O . MET A 1 172 ? -18.562 6.375 0.293 1 98.25 172 MET A O 1
ATOM 1318 N N . LEU A 1 173 ? -17.594 6.395 2.332 1 97.62 173 LEU A N 1
ATOM 1319 C CA . LEU A 1 173 ? -18.672 7.133 2.973 1 97.62 173 LEU A CA 1
ATOM 1320 C C . LEU A 1 173 ? -18.297 8.602 3.166 1 97.62 173 LEU A C 1
ATOM 1322 O O . LEU A 1 173 ? -17.453 8.922 4 1 97.62 173 LEU A O 1
ATOM 1326 N N . GLY A 1 174 ? -18.922 9.469 2.326 1 95.25 174 GLY A N 1
ATOM 1327 C CA . GLY A 1 174 ? -18.594 10.891 2.326 1 95.25 174 GLY A CA 1
ATOM 1328 C C . GLY A 1 174 ? -17.781 11.312 1.123 1 95.25 174 GLY A C 1
ATOM 1329 O O . GLY A 1 174 ? -16.781 10.664 0.781 1 95.25 174 GLY A O 1
ATOM 1330 N N . CYS A 1 175 ? -18.203 12.359 0.597 1 93.44 175 CYS A N 1
ATOM 1331 C CA . CYS A 1 175 ? -17.531 12.883 -0.59 1 93.44 175 CYS A CA 1
ATOM 1332 C C . CYS A 1 175 ? -16.672 14.094 -0.243 1 93.44 175 CYS A C 1
ATOM 1334 O O . CYS A 1 175 ? -16.422 14.945 -1.097 1 93.44 175 CYS A O 1
ATOM 1336 N N . GLY A 1 176 ? -16.234 14.25 0.955 1 92 176 GLY A N 1
ATOM 1337 C CA . GLY A 1 176 ? -15.305 15.297 1.373 1 92 176 GLY A CA 1
ATOM 1338 C C . GLY A 1 176 ? -13.875 15.023 0.962 1 92 176 GLY A C 1
ATOM 1339 O O . GLY A 1 176 ? -13.617 14.164 0.117 1 92 176 GLY A O 1
ATOM 1340 N N . VAL A 1 177 ? -12.953 15.75 1.562 1 91.81 177 VAL A N 1
ATOM 1341 C CA . VAL A 1 177 ? -11.547 15.703 1.196 1 91.81 177 VAL A CA 1
ATOM 1342 C C . VAL A 1 177 ? -10.992 14.305 1.452 1 91.81 177 VAL A C 1
ATOM 1344 O O . VAL A 1 177 ? -10.273 13.75 0.616 1 91.81 177 VAL A O 1
ATOM 1347 N N . VAL A 1 178 ? -11.344 13.695 2.59 1 94.31 178 VAL A N 1
ATOM 1348 C CA . VAL A 1 178 ? -10.883 12.359 2.945 1 94.31 178 VAL A CA 1
ATOM 1349 C C . VAL A 1 178 ? -11.383 11.352 1.911 1 94.31 178 VAL A C 1
ATOM 1351 O O . VAL A 1 178 ? -10.594 10.586 1.347 1 94.31 178 VAL A O 1
ATOM 1354 N N . GLY A 1 179 ? -12.703 11.375 1.677 1 95.5 179 GLY A N 1
ATOM 1355 C CA . GLY A 1 179 ? -13.305 10.438 0.742 1 95.5 179 GLY A CA 1
ATOM 1356 C C . GLY A 1 179 ? -12.75 10.555 -0.664 1 95.5 179 GLY A C 1
ATOM 1357 O O . GLY A 1 179 ? -12.398 9.555 -1.287 1 95.5 179 GLY A O 1
ATOM 1358 N N . THR A 1 180 ? -12.633 11.734 -1.154 1 94.69 180 THR A N 1
ATOM 1359 C CA . THR A 1 180 ? -12.156 11.938 -2.518 1 94.69 180 THR A CA 1
ATOM 1360 C C . THR A 1 180 ? -10.672 11.602 -2.629 1 94.69 180 THR A C 1
ATOM 1362 O O . THR A 1 180 ? -10.219 11.117 -3.668 1 94.69 180 THR A O 1
ATOM 1365 N N . GLY A 1 181 ? -9.906 11.914 -1.575 1 94.25 181 GLY A N 1
ATOM 1366 C CA . GLY A 1 181 ? -8.508 11.508 -1.57 1 94.25 181 GLY A CA 1
ATOM 1367 C C . GLY A 1 181 ? -8.32 10.008 -1.692 1 94.25 181 GLY A C 1
ATOM 1368 O O . GLY A 1 181 ? -7.512 9.539 -2.496 1 94.25 181 GLY A O 1
ATOM 1369 N N . ALA A 1 182 ? -9.086 9.289 -0.917 1 96.81 182 ALA A N 1
ATOM 1370 C CA . ALA A 1 182 ? -9.039 7.836 -0.981 1 96.81 182 ALA A CA 1
ATOM 1371 C C . ALA A 1 182 ? -9.5 7.328 -2.344 1 96.81 182 ALA A C 1
ATOM 1373 O O . ALA A 1 182 ? -8.867 6.453 -2.938 1 96.81 182 ALA A O 1
ATOM 1374 N N . ALA A 1 183 ? -10.586 7.879 -2.834 1 96.88 183 ALA A N 1
ATOM 1375 C CA . ALA A 1 183 ? -11.18 7.469 -4.102 1 96.88 183 ALA A CA 1
ATOM 1376 C C . ALA A 1 183 ? -10.211 7.684 -5.258 1 96.88 183 ALA A C 1
ATOM 1378 O O . ALA A 1 183 ? -10.172 6.887 -6.199 1 96.88 183 ALA A O 1
ATOM 1379 N N . GLU A 1 184 ? -9.5 8.742 -5.18 1 94.88 184 GLU A N 1
ATOM 1380 C CA . GLU A 1 184 ? -8.547 9.047 -6.234 1 94.88 184 GLU A CA 1
ATOM 1381 C C . GLU A 1 184 ? -7.539 7.914 -6.418 1 94.88 184 GLU A C 1
ATOM 1383 O O . GLU A 1 184 ? -7.34 7.426 -7.531 1 94.88 184 GLU A O 1
ATOM 1388 N N . LEU A 1 185 ? -6.945 7.465 -5.371 1 95.19 185 LEU A N 1
ATOM 1389 C CA . LEU A 1 185 ? -5.949 6.402 -5.449 1 95.19 185 LEU A CA 1
ATOM 1390 C C . LEU A 1 185 ? -6.602 5.07 -5.801 1 95.19 185 LEU A C 1
ATOM 1392 O O . LEU A 1 185 ? -6.066 4.309 -6.613 1 95.19 185 LEU A O 1
ATOM 1396 N N . ALA A 1 186 ? -7.727 4.801 -5.18 1 97.19 186 ALA A N 1
ATOM 1397 C CA . ALA A 1 186 ? -8.43 3.553 -5.465 1 97.19 186 ALA A CA 1
ATOM 1398 C C . ALA A 1 186 ? -8.789 3.449 -6.945 1 97.19 186 ALA A C 1
ATOM 1400 O O . ALA A 1 186 ? -8.609 2.395 -7.562 1 97.19 186 ALA A O 1
ATOM 1401 N N . ALA A 1 187 ? -9.25 4.551 -7.469 1 96.38 187 ALA A N 1
ATOM 1402 C CA . ALA A 1 187 ? -9.625 4.586 -8.883 1 96.38 187 ALA A CA 1
ATOM 1403 C C . ALA A 1 187 ? -8.406 4.441 -9.781 1 96.38 187 ALA A C 1
ATOM 1405 O O . ALA A 1 187 ? -8.461 3.781 -10.82 1 96.38 187 ALA A O 1
ATOM 1406 N N . ALA A 1 188 ? -7.352 5.062 -9.414 1 92.88 188 ALA A N 1
ATOM 1407 C CA . ALA A 1 188 ? -6.117 4.984 -10.195 1 92.88 188 ALA A CA 1
ATOM 1408 C C . ALA A 1 188 ? -5.641 3.541 -10.32 1 92.88 188 ALA A C 1
ATOM 1410 O O . ALA A 1 188 ? -5.074 3.158 -11.344 1 92.88 188 ALA A O 1
ATOM 1411 N N . PHE A 1 189 ? -5.891 2.715 -9.352 1 94.56 189 PHE A N 1
ATOM 1412 C CA . PHE A 1 189 ? -5.465 1.32 -9.344 1 94.56 189 PHE A CA 1
ATOM 1413 C C . PHE A 1 189 ? -6.465 0.448 -10.094 1 94.56 189 PHE A C 1
ATOM 1415 O O . PHE A 1 189 ? -6.301 -0.771 -10.172 1 94.56 189 PHE A O 1
ATOM 1422 N N . GLY A 1 190 ? -7.566 1.097 -10.656 1 93.75 190 GLY A N 1
ATOM 1423 C CA . GLY A 1 190 ? -8.508 0.41 -11.523 1 93.75 190 GLY A CA 1
ATOM 1424 C C . GLY A 1 190 ? -9.625 -0.276 -10.766 1 93.75 190 GLY A C 1
ATOM 1425 O O . GLY A 1 190 ? -10.375 -1.068 -11.344 1 93.75 190 GLY A O 1
ATOM 1426 N N . ASN A 1 191 ? -9.773 -0.028 -9.477 1 97 191 ASN A N 1
ATOM 1427 C CA . ASN A 1 191 ? -10.875 -0.587 -8.703 1 97 191 ASN A CA 1
ATOM 1428 C C . ASN A 1 191 ? -12.219 -0.007 -9.133 1 97 191 ASN A C 1
ATOM 1430 O O . ASN A 1 191 ? -12.266 1.046 -9.773 1 97 191 ASN A O 1
ATOM 1434 N N . GLU A 1 192 ? -13.289 -0.746 -8.883 1 97 192 GLU A N 1
ATOM 1435 C CA . GLU A 1 192 ? -14.617 -0.145 -8.914 1 97 192 GLU A CA 1
ATOM 1436 C C . GLU A 1 192 ? -14.867 0.708 -7.676 1 97 192 GLU A C 1
ATOM 1438 O O . GLU A 1 192 ? -14.867 0.198 -6.551 1 97 192 GLU A O 1
ATOM 1443 N N . VAL A 1 193 ? -15.07 2 -7.875 1 98.19 193 VAL A N 1
ATOM 1444 C CA . VAL A 1 193 ? -15.102 2.924 -6.746 1 98.19 193 VAL A CA 1
ATOM 1445 C C . VAL A 1 193 ? -16.484 3.57 -6.645 1 98.19 193 VAL A C 1
ATOM 1447 O O . VAL A 1 193 ? -17.047 3.984 -7.652 1 98.19 193 VAL A O 1
ATOM 1450 N N . ARG A 1 194 ? -16.984 3.613 -5.41 1 98.25 194 ARG A N 1
ATOM 1451 C CA . ARG A 1 194 ? -18.266 4.258 -5.109 1 98.25 194 ARG A CA 1
ATOM 1452 C C . ARG A 1 194 ? -18.125 5.254 -3.963 1 98.25 194 ARG A C 1
ATOM 1454 O O . ARG A 1 194 ? -17.328 5.035 -3.043 1 98.25 194 ARG A O 1
ATOM 1461 N N . ILE A 1 195 ? -18.859 6.324 -4.031 1 98.06 195 ILE A N 1
ATOM 1462 C CA . ILE A 1 195 ? -18.906 7.297 -2.949 1 98.06 195 ILE A CA 1
ATOM 1463 C C . ILE A 1 195 ? -20.359 7.582 -2.58 1 98.06 195 ILE A C 1
ATOM 1465 O O . ILE A 1 195 ? -21.188 7.863 -3.453 1 98.06 195 ILE A O 1
ATOM 1469 N N . LEU A 1 196 ? -20.656 7.445 -1.357 1 97.94 196 LEU A N 1
ATOM 1470 C CA . LEU A 1 196 ? -21.969 7.809 -0.834 1 97.94 196 LEU A CA 1
ATOM 1471 C C . LEU A 1 196 ? -21.922 9.164 -0.128 1 97.94 196 LEU A C 1
ATOM 1473 O O . LEU A 1 196 ? -20.984 9.43 0.635 1 97.94 196 LEU A O 1
ATOM 1477 N N . ASP A 1 197 ? -22.844 9.992 -0.444 1 97 197 ASP A N 1
ATOM 1478 C CA . ASP A 1 197 ? -23 11.273 0.241 1 97 197 ASP A CA 1
ATOM 1479 C C . ASP A 1 197 ? -24.453 11.711 0.26 1 97 197 ASP A C 1
ATOM 1481 O O . ASP A 1 197 ? -25.25 11.273 -0.574 1 97 197 ASP A O 1
ATOM 1485 N N . VAL A 1 198 ? -24.812 12.5 1.207 1 95 198 VAL A N 1
ATOM 1486 C CA . VAL A 1 198 ? -26.188 12.953 1.342 1 95 198 VAL A CA 1
ATOM 1487 C C . VAL A 1 198 ? -26.391 14.227 0.525 1 95 198 VAL A C 1
ATOM 1489 O O . VAL A 1 198 ? -27.531 14.578 0.189 1 95 198 VAL A O 1
ATOM 1492 N N . ASN A 1 199 ? -25.328 14.906 0.187 1 93.88 199 ASN A N 1
ATOM 1493 C CA . ASN A 1 199 ? -25.391 16.203 -0.465 1 93.88 199 ASN A CA 1
ATOM 1494 C C . ASN A 1 199 ? -25.094 16.109 -1.957 1 93.88 199 ASN A C 1
ATOM 1496 O O . ASN A 1 199 ? -23.938 15.891 -2.346 1 93.88 199 ASN A O 1
ATOM 1500 N N . MET A 1 200 ? -26.031 16.453 -2.771 1 92.25 200 MET A N 1
ATOM 1501 C CA . MET A 1 200 ? -25.906 16.344 -4.223 1 92.25 200 MET A CA 1
ATOM 1502 C C . MET A 1 200 ? -24.906 17.359 -4.75 1 92.25 200 MET A C 1
ATOM 1504 O O . MET A 1 200 ? -24.125 17.062 -5.656 1 92.25 200 MET A O 1
ATOM 1508 N N . ASN A 1 201 ? -24.906 18.484 -4.215 1 90.56 201 ASN A N 1
ATOM 1509 C CA . ASN A 1 201 ? -24 19.531 -4.684 1 90.56 201 ASN A CA 1
ATOM 1510 C C . ASN A 1 201 ? -22.547 19.172 -4.434 1 90.56 201 ASN A C 1
ATOM 1512 O O . ASN A 1 201 ? -21.688 19.422 -5.281 1 90.56 201 ASN A O 1
ATOM 1516 N N . THR A 1 202 ? -22.344 18.609 -3.283 1 89.69 202 THR A N 1
ATOM 1517 C CA . THR A 1 202 ? -20.984 18.172 -2.963 1 89.69 202 THR A CA 1
ATOM 1518 C C . THR A 1 202 ? -20.531 17.078 -3.932 1 89.69 202 THR A C 1
ATOM 1520 O O . THR A 1 202 ? -19.391 17.078 -4.387 1 89.69 202 THR A O 1
ATOM 1523 N N . MET A 1 203 ? -21.453 16.219 -4.281 1 92.81 203 MET A N 1
ATOM 1524 C CA . MET A 1 203 ? -21.141 15.141 -5.203 1 92.81 203 MET A CA 1
ATOM 1525 C C . MET A 1 203 ? -20.859 15.672 -6.605 1 92.81 203 MET A C 1
ATOM 1527 O O . MET A 1 203 ? -19.922 15.242 -7.258 1 92.81 203 MET A O 1
ATOM 1531 N N . LEU A 1 204 ? -21.656 16.609 -7.02 1 91.31 204 LEU A N 1
ATOM 1532 C CA . LEU A 1 204 ? -21.484 17.188 -8.344 1 91.31 204 LEU A CA 1
ATOM 1533 C C . LEU A 1 204 ? -20.156 17.938 -8.445 1 91.31 204 LEU A C 1
ATOM 1535 O O . LEU A 1 204 ? -19.484 17.875 -9.477 1 91.31 204 LEU A O 1
ATOM 1539 N N . ALA A 1 205 ? -19.812 18.578 -7.367 1 88.81 205 ALA A N 1
ATOM 1540 C CA . ALA A 1 205 ? -18.547 19.281 -7.336 1 88.81 205 ALA A CA 1
ATOM 1541 C C . ALA A 1 205 ? -17.375 18.312 -7.414 1 88.81 205 ALA A C 1
ATOM 1543 O O . ALA A 1 205 ? -16.406 18.547 -8.141 1 88.81 205 ALA A O 1
ATOM 1544 N N . ALA A 1 206 ? -17.484 17.266 -6.684 1 90.56 206 ALA A N 1
ATOM 1545 C CA . ALA A 1 206 ? -16.422 16.25 -6.664 1 90.56 206 ALA A CA 1
ATOM 1546 C C . ALA A 1 206 ? -16.297 15.562 -8.016 1 90.56 206 ALA A C 1
ATOM 1548 O O . ALA A 1 206 ? -15.188 15.242 -8.461 1 90.56 206 ALA A O 1
ATOM 1549 N N . LYS A 1 207 ? -17.359 15.305 -8.672 1 89.62 207 LYS A N 1
ATOM 1550 C CA . LYS A 1 207 ? -17.406 14.594 -9.945 1 89.62 207 LYS A CA 1
ATOM 1551 C C . LYS A 1 207 ? -16.641 15.352 -11.023 1 89.62 207 LYS A C 1
ATOM 1553 O O . LYS A 1 207 ? -16.047 14.742 -11.922 1 89.62 207 LYS A O 1
ATOM 1558 N N . LYS A 1 208 ? -16.562 16.594 -10.914 1 87.94 208 LYS A N 1
ATOM 1559 C CA . LYS A 1 208 ? -15.914 17.422 -11.922 1 87.94 208 LYS A CA 1
ATOM 1560 C C . LYS A 1 208 ? -14.414 17.156 -11.992 1 87.94 208 LYS A C 1
ATOM 1562 O O . LYS A 1 208 ? -13.797 17.297 -13.047 1 87.94 208 LYS A O 1
ATOM 1567 N N . THR A 1 209 ? -13.883 16.672 -10.922 1 82.88 209 THR A N 1
ATOM 1568 C CA . THR A 1 209 ? -12.438 16.547 -10.875 1 82.88 209 THR A CA 1
ATOM 1569 C C . THR A 1 209 ? -12.031 15.086 -10.641 1 82.88 209 THR A C 1
ATOM 1571 O O . THR A 1 209 ? -10.844 14.781 -10.5 1 82.88 209 THR A O 1
ATOM 1574 N N . SER A 1 210 ? -12.969 14.266 -10.625 1 85.44 210 SER A N 1
ATOM 1575 C CA . SER A 1 210 ? -12.695 12.883 -10.258 1 85.44 210 SER A CA 1
ATOM 1576 C C . SER A 1 210 ? -12.461 12.016 -11.492 1 85.44 210 SER A C 1
ATOM 1578 O O . SER A 1 210 ? -12.93 12.336 -12.586 1 85.44 210 SER A O 1
ATOM 1580 N N . PRO A 1 211 ? -11.688 10.938 -11.273 1 84.25 211 PRO A N 1
ATOM 1581 C CA . PRO A 1 211 ? -11.57 9.961 -12.359 1 84.25 211 PRO A CA 1
ATOM 1582 C C . PRO A 1 211 ? -12.922 9.406 -12.805 1 84.25 211 PRO A C 1
ATOM 1584 O O . PRO A 1 211 ? -13.898 9.469 -12.055 1 84.25 211 PRO A O 1
ATOM 1587 N N . ALA A 1 212 ? -12.93 8.773 -13.977 1 79.06 212 ALA A N 1
ATOM 1588 C CA . ALA A 1 212 ? -14.164 8.352 -14.633 1 79.06 212 ALA A CA 1
ATOM 1589 C C . ALA A 1 212 ? -14.75 7.109 -13.961 1 79.06 212 ALA A C 1
ATOM 1591 O O . ALA A 1 212 ? -15.953 6.855 -14.055 1 79.06 212 ALA A O 1
ATOM 1592 N N . ASN A 1 213 ? -13.984 6.414 -13.266 1 86 213 ASN A N 1
ATOM 1593 C CA . ASN A 1 213 ? -14.477 5.148 -12.734 1 86 213 ASN A CA 1
ATOM 1594 C C . ASN A 1 213 ? -14.961 5.289 -11.297 1 86 213 ASN A C 1
ATOM 1596 O O . ASN A 1 213 ? -14.766 4.387 -10.477 1 86 213 ASN A O 1
ATOM 1600 N N . ILE A 1 214 ? -15.539 6.41 -10.922 1 95.62 214 ILE A N 1
ATOM 1601 C CA . ILE A 1 214 ? -16.125 6.629 -9.602 1 95.62 214 ILE A CA 1
ATOM 1602 C C . ILE A 1 214 ? -17.641 6.809 -9.727 1 95.62 214 ILE A C 1
ATOM 1604 O O . ILE A 1 214 ? -18.109 7.648 -10.508 1 95.62 214 ILE A O 1
ATOM 1608 N N . THR A 1 215 ? -18.375 6.059 -9.117 1 96.5 215 THR A N 1
ATOM 1609 C CA . THR A 1 215 ? -19.844 6.156 -9.078 1 96.5 215 THR A CA 1
ATOM 1610 C C . THR A 1 215 ? -20.297 6.887 -7.816 1 96.5 215 THR A C 1
ATOM 1612 O O . THR A 1 215 ? -19.969 6.477 -6.703 1 96.5 215 THR A O 1
ATOM 1615 N N . TYR A 1 216 ? -21.047 7.926 -7.996 1 96.19 216 TYR A N 1
ATOM 1616 C CA . TYR A 1 216 ? -21.609 8.68 -6.879 1 96.19 216 TYR A CA 1
ATOM 1617 C C . TYR A 1 216 ? -23.047 8.266 -6.605 1 96.19 216 TYR A C 1
ATOM 1619 O O . TYR A 1 216 ? -23.859 8.172 -7.527 1 96.19 216 TYR A O 1
ATOM 1627 N N . MET A 1 217 ? -23.312 8 -5.363 1 96.62 217 MET A N 1
ATOM 1628 C CA . MET A 1 217 ? -24.641 7.539 -4.957 1 96.62 217 MET A CA 1
ATOM 1629 C C . MET A 1 217 ? -25.156 8.344 -3.77 1 96.62 217 MET A C 1
ATOM 1631 O O . MET A 1 217 ? -24.375 8.734 -2.895 1 96.62 217 MET A O 1
ATOM 1635 N N . ILE A 1 218 ? -26.438 8.539 -3.771 1 96.44 218 ILE A N 1
ATOM 1636 C CA . ILE A 1 218 ? -27.031 9.188 -2.615 1 96.44 218 ILE A CA 1
ATOM 1637 C C . ILE A 1 218 ? -26.984 8.258 -1.408 1 96.44 218 ILE A C 1
ATOM 1639 O O . ILE A 1 218 ? -27.234 7.055 -1.534 1 96.44 218 ILE A O 1
ATOM 1643 N N . SER A 1 219 ? -26.594 8.836 -0.338 1 96.06 219 SER A N 1
ATOM 1644 C CA . SER A 1 219 ? -26.516 8.047 0.887 1 96.06 219 SER A CA 1
ATOM 1645 C C . SER A 1 219 ? -27.891 7.828 1.496 1 96.06 219 SER A C 1
ATOM 1647 O O . SER A 1 219 ? -28.453 8.727 2.137 1 96.06 219 SER A O 1
ATOM 1649 N N . ASN A 1 220 ? -28.547 6.805 1.29 1 96.38 220 ASN A N 1
ATOM 1650 C CA . ASN A 1 220 ? -29.75 6.293 1.94 1 96.38 220 ASN A CA 1
ATOM 1651 C C . ASN A 1 220 ? -29.594 4.824 2.332 1 96.38 220 ASN A C 1
ATOM 1653 O O . ASN A 1 220 ? -28.578 4.203 2.029 1 96.38 220 ASN A O 1
ATOM 1657 N N . ARG A 1 221 ? -30.516 4.379 3.061 1 96.62 221 ARG A N 1
ATOM 1658 C CA . ARG A 1 221 ? -30.375 3.051 3.65 1 96.62 221 ARG A CA 1
ATOM 1659 C C . ARG A 1 221 ? -30.219 1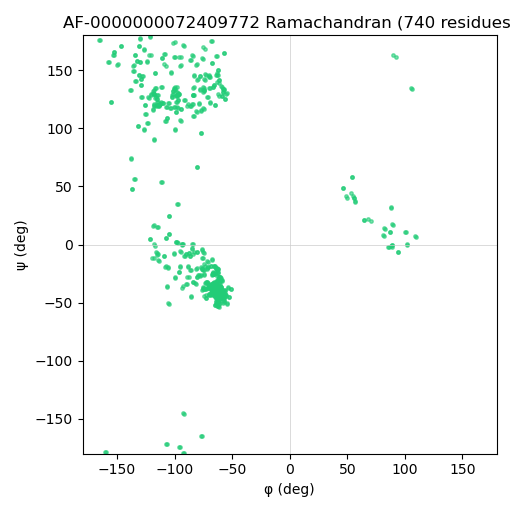.987 2.568 1 96.62 221 ARG A C 1
ATOM 1661 O O . ARG A 1 221 ? -29.375 1.098 2.682 1 96.62 221 ARG A O 1
ATOM 1668 N N . SER A 1 222 ? -30.938 2.061 1.528 1 97.38 222 SER A N 1
ATOM 1669 C CA . SER A 1 222 ? -30.906 1.077 0.45 1 97.38 222 SER A CA 1
ATOM 1670 C C . SER A 1 222 ? -29.547 1.05 -0.236 1 97.38 222 SER A C 1
ATOM 1672 O O . SER A 1 222 ? -28.953 -0.017 -0.399 1 97.38 222 SER A O 1
ATOM 1674 N N . ASN A 1 223 ? -29.078 2.213 -0.625 1 97.88 223 ASN A N 1
ATOM 1675 C CA . ASN A 1 223 ? -27.766 2.305 -1.281 1 97.88 223 ASN A CA 1
ATOM 1676 C C . ASN A 1 223 ? -26.641 1.873 -0.351 1 97.88 223 ASN A C 1
ATOM 1678 O O . ASN A 1 223 ? -25.688 1.238 -0.788 1 97.88 223 ASN A O 1
ATOM 1682 N N . LEU A 1 224 ? -26.766 2.23 0.878 1 98.25 224 LEU A N 1
ATOM 1683 C CA . LEU A 1 224 ? -25.766 1.827 1.858 1 98.25 224 LEU A CA 1
ATOM 1684 C C . LEU A 1 224 ? -25.703 0.308 1.969 1 98.25 224 LEU A C 1
ATOM 1686 O O . LEU A 1 224 ? -24.609 -0.27 1.926 1 98.25 224 LEU A O 1
ATOM 1690 N N . GLU A 1 225 ? -26.828 -0.306 2.107 1 98.25 225 GLU A N 1
ATOM 1691 C CA . GLU A 1 225 ? -26.875 -1.76 2.24 1 98.25 225 GLU A CA 1
ATOM 1692 C C . GLU A 1 225 ? -26.297 -2.445 1.003 1 98.25 225 GLU A C 1
ATOM 1694 O O . GLU A 1 225 ? -25.594 -3.451 1.114 1 98.25 225 GLU A O 1
ATOM 1699 N N . LYS A 1 226 ? -26.641 -1.921 -0.108 1 98.19 226 LYS A N 1
ATOM 1700 C CA . LYS A 1 226 ? -26.062 -2.439 -1.347 1 98.19 226 LYS A CA 1
ATOM 1701 C C . LYS A 1 226 ? -24.547 -2.377 -1.315 1 98.19 226 LYS A C 1
ATOM 1703 O O . LYS A 1 226 ? -23.875 -3.357 -1.636 1 98.19 226 LYS A O 1
ATOM 1708 N N . CYS A 1 227 ? -24.016 -1.248 -0.931 1 98.38 227 CYS A N 1
ATOM 1709 C CA . CYS A 1 227 ? -22.562 -1.062 -0.882 1 98.38 227 CYS A CA 1
ATOM 1710 C C . CYS A 1 227 ? -21.938 -1.964 0.172 1 98.38 227 CYS A C 1
ATOM 1712 O O . CYS A 1 227 ? -20.859 -2.521 -0.047 1 98.38 227 CYS A O 1
ATOM 1714 N N . LEU A 1 228 ? -22.609 -2.078 1.313 1 98.5 228 LEU A N 1
ATOM 1715 C CA . LEU A 1 228 ? -22.109 -2.971 2.352 1 98.5 228 LEU A CA 1
ATOM 1716 C C . LEU A 1 228 ? -22 -4.402 1.835 1 98.5 228 LEU A C 1
ATOM 1718 O O . LEU A 1 228 ? -21.016 -5.086 2.092 1 98.5 228 LEU A O 1
ATOM 1722 N N . ARG A 1 229 ? -22.938 -4.848 1.049 1 98.12 229 ARG A N 1
ATOM 1723 C CA . ARG A 1 229 ? -23 -6.215 0.54 1 98.12 229 ARG A CA 1
ATOM 1724 C C . ARG A 1 229 ? -21.922 -6.457 -0.509 1 98.12 229 ARG A C 1
ATOM 1726 O O . ARG A 1 229 ? -21.391 -7.566 -0.617 1 98.12 229 ARG A O 1
ATOM 1733 N N . GLU A 1 230 ? -21.609 -5.461 -1.231 1 98.06 230 GLU A N 1
ATOM 1734 C CA . GLU A 1 230 ? -20.844 -5.691 -2.455 1 98.06 230 GLU A CA 1
ATOM 1735 C C . GLU A 1 230 ? -19.391 -5.258 -2.291 1 98.06 230 GLU A C 1
ATOM 1737 O O . GLU A 1 230 ? -18.531 -5.691 -3.047 1 98.06 230 GLU A O 1
ATOM 1742 N N . SER A 1 231 ? -19.078 -4.422 -1.348 1 98.44 231 SER A N 1
ATOM 1743 C CA . SER A 1 231 ? -17.766 -3.801 -1.267 1 98.44 231 SER A CA 1
ATOM 1744 C C . SER A 1 231 ? -16.75 -4.723 -0.584 1 98.44 231 SER A C 1
ATOM 1746 O O . SER A 1 231 ? -17.109 -5.477 0.325 1 98.44 231 SER A O 1
ATOM 1748 N N . ASP A 1 232 ? -15.555 -4.637 -1.057 1 98.12 232 ASP A N 1
ATOM 1749 C CA . ASP A 1 232 ? -14.438 -5.277 -0.38 1 98.12 232 ASP A CA 1
ATOM 1750 C C . ASP A 1 232 ? -13.898 -4.391 0.742 1 98.12 232 ASP A C 1
ATOM 1752 O O . ASP A 1 232 ? -13.383 -4.895 1.745 1 98.12 232 ASP A O 1
ATOM 1756 N N . VAL A 1 233 ? -13.977 -3.111 0.535 1 98.69 233 VAL A N 1
ATOM 1757 C CA . VAL A 1 233 ? -13.5 -2.137 1.508 1 98.69 233 VAL A CA 1
ATOM 1758 C C . VAL A 1 233 ? -14.492 -0.981 1.616 1 98.69 233 VAL A C 1
ATOM 1760 O O . VAL A 1 233 ? -14.969 -0.468 0.602 1 98.69 233 VAL A O 1
ATOM 1763 N N . ILE A 1 234 ? -14.805 -0.629 2.85 1 98.69 234 ILE A N 1
ATOM 1764 C CA . ILE A 1 234 ? -15.555 0.58 3.166 1 98.69 234 ILE A CA 1
ATOM 1765 C C . ILE A 1 234 ? -14.656 1.579 3.883 1 98.69 234 ILE A C 1
ATOM 1767 O O . ILE A 1 234 ? -14.07 1.265 4.926 1 98.69 234 ILE A O 1
ATOM 1771 N N . ILE A 1 235 ? -14.516 2.76 3.328 1 98.31 235 ILE A N 1
ATOM 1772 C CA . ILE A 1 235 ? -13.711 3.809 3.943 1 98.31 235 ILE A CA 1
ATOM 1773 C C . ILE A 1 235 ? -14.609 4.953 4.398 1 98.31 235 ILE A C 1
ATOM 1775 O O . ILE A 1 235 ? -15.305 5.57 3.586 1 98.31 235 ILE A O 1
ATOM 1779 N N . ASN A 1 236 ? -14.57 5.25 5.68 1 97.5 236 ASN A N 1
ATOM 1780 C CA . ASN A 1 236 ? -15.414 6.301 6.238 1 97.5 236 ASN A CA 1
ATOM 1781 C C . ASN A 1 236 ? -14.641 7.609 6.398 1 97.5 236 ASN A C 1
ATOM 1783 O O . ASN A 1 236 ? -13.594 7.641 7.043 1 97.5 236 ASN A O 1
ATOM 1787 N N . GLY A 1 237 ? -15.141 8.594 5.793 1 94.44 237 GLY A N 1
ATOM 1788 C CA . GLY A 1 237 ? -14.578 9.922 5.941 1 94.44 237 GLY A CA 1
ATOM 1789 C C . GLY A 1 237 ? -15.547 10.922 6.547 1 94.44 237 GLY A C 1
ATOM 1790 O O . GLY A 1 237 ? -15.312 12.133 6.492 1 94.44 237 GLY A O 1
ATOM 1791 N N . ILE A 1 238 ? -16.578 10.43 7.141 1 91.69 238 ILE A N 1
ATOM 1792 C CA . ILE A 1 238 ? -17.625 11.305 7.668 1 91.69 238 ILE A CA 1
ATOM 1793 C C . ILE A 1 238 ? -17.312 11.648 9.125 1 91.69 238 ILE A C 1
ATOM 1795 O O . ILE A 1 238 ? -17.109 10.758 9.953 1 91.69 238 ILE A O 1
ATOM 1799 N N . LEU A 1 239 ? -17.266 12.953 9.336 1 81.31 239 LEU A N 1
ATOM 1800 C CA . LEU A 1 239 ? -17.188 13.406 10.719 1 81.31 239 LEU A CA 1
ATOM 1801 C C . LEU A 1 239 ? -18.547 13.352 11.391 1 81.31 239 LEU A C 1
ATOM 1803 O O . LEU A 1 239 ? -19.516 13.938 10.898 1 81.31 239 LEU A O 1
ATOM 1807 N N . TRP A 1 240 ? -18.609 12.602 12.43 1 81.62 240 TRP A N 1
ATOM 1808 C CA . TRP A 1 240 ? -19.859 12.422 13.156 1 81.62 240 TRP A CA 1
ATOM 1809 C C . TRP A 1 240 ? -19.922 13.336 14.375 1 81.62 240 TRP A C 1
ATOM 1811 O O . TRP A 1 240 ? -18.938 13.469 15.117 1 81.62 240 TRP A O 1
ATOM 1821 N N . ALA A 1 241 ? -21.016 14.039 14.438 1 75.38 241 ALA A N 1
ATOM 1822 C CA . ALA A 1 241 ? -21.172 14.914 15.594 1 75.38 241 ALA A CA 1
ATOM 1823 C C . ALA A 1 241 ? -21.125 14.117 16.891 1 75.38 241 ALA A C 1
ATOM 1825 O O . ALA A 1 241 ? -21.688 13.031 16.984 1 75.38 241 ALA A O 1
ATOM 1826 N N . LYS A 1 242 ? -20.406 14.602 17.844 1 68.75 242 LYS A N 1
ATOM 1827 C CA . LYS A 1 242 ? -20.125 13.867 19.078 1 68.75 242 LYS A CA 1
ATOM 1828 C C . LYS A 1 242 ? -21.391 13.664 19.891 1 68.75 242 LYS A C 1
ATOM 1830 O O . LYS A 1 242 ? -21.469 12.75 20.719 1 68.75 242 LYS A O 1
ATOM 1835 N N . ASP A 1 243 ? -22.344 14.602 19.641 1 72.12 243 ASP A N 1
ATOM 1836 C CA . ASP A 1 243 ? -23.562 14.523 20.438 1 72.12 243 ASP A CA 1
ATOM 1837 C C . ASP A 1 243 ? -24.547 13.531 19.812 1 72.12 243 ASP A C 1
ATOM 1839 O O . ASP A 1 243 ? -25.531 13.164 20.453 1 72.12 243 ASP A O 1
ATOM 1843 N N . ARG A 1 244 ? -24.156 13.039 18.688 1 81.44 244 ARG A N 1
ATOM 1844 C CA . ARG A 1 244 ? -25.047 12.086 18.031 1 81.44 244 ARG A CA 1
ATOM 1845 C C . ARG A 1 244 ? -24.922 10.703 18.641 1 81.44 244 ARG A C 1
ATOM 1847 O O . ARG A 1 244 ? -23.828 10.273 19.016 1 81.44 244 ARG A O 1
ATOM 1854 N N . LYS A 1 245 ? -26.062 10.016 18.75 1 85.12 245 LYS A N 1
ATOM 1855 C CA . LYS A 1 245 ? -26.078 8.672 19.328 1 85.12 245 LYS A CA 1
ATOM 1856 C C . LYS A 1 245 ? -26.344 7.613 18.266 1 85.12 245 LYS A C 1
ATOM 1858 O O . LYS A 1 245 ? -26.172 6.418 18.516 1 85.12 245 LYS A O 1
ATOM 1863 N N . ASP A 1 246 ? -26.719 8.07 17.078 1 92.25 246 ASP A N 1
ATOM 1864 C CA . ASP A 1 246 ? -26.984 7.133 16 1 92.25 246 ASP A CA 1
ATOM 1865 C C . ASP A 1 246 ? -25.734 6.883 15.164 1 92.25 246 ASP A C 1
ATOM 1867 O O . ASP A 1 246 ? -24.672 7.434 15.445 1 92.25 246 ASP A O 1
ATOM 1871 N N . HIS A 1 247 ? -25.828 5.93 14.297 1 94.75 247 HIS A N 1
ATOM 1872 C CA . HIS A 1 247 ? -24.734 5.539 13.414 1 94.75 247 HIS A CA 1
ATOM 1873 C C . HIS A 1 247 ? -25.234 5.363 11.977 1 94.75 247 HIS A C 1
ATOM 1875 O O . HIS A 1 247 ? -26.438 5.277 11.742 1 94.75 247 HIS A O 1
ATOM 1881 N N . ILE A 1 248 ? -24.328 5.348 11.031 1 94.75 248 ILE A N 1
ATOM 1882 C CA . ILE A 1 248 ? -24.641 5.016 9.641 1 94.75 248 ILE A CA 1
ATOM 1883 C C . ILE A 1 248 ? -24.594 3.502 9.453 1 94.75 248 ILE A C 1
ATOM 1885 O O . ILE A 1 248 ? -25.484 2.92 8.844 1 94.75 248 ILE A O 1
ATOM 1889 N N . VAL A 1 249 ? -23.594 2.926 10 1 96.69 249 VAL A N 1
ATOM 1890 C CA . VAL A 1 249 ? -23.422 1.478 9.945 1 96.69 249 VAL A CA 1
ATOM 1891 C C . VAL A 1 249 ? -23.531 0.891 11.352 1 96.69 249 VAL A C 1
ATOM 1893 O O . VAL A 1 249 ? -22.766 1.254 12.242 1 96.69 249 VAL A O 1
ATOM 1896 N N . TYR A 1 250 ? -24.438 0.07 11.555 1 96.69 250 TYR A N 1
ATOM 1897 C CA . TYR A 1 250 ? -24.656 -0.593 12.836 1 96.69 250 TYR A CA 1
ATOM 1898 C C . TYR A 1 250 ? -23.969 -1.954 12.875 1 96.69 250 TYR A C 1
ATOM 1900 O O . TYR A 1 250 ? -23.625 -2.51 11.828 1 96.69 250 TYR A O 1
ATOM 1908 N N . ARG A 1 251 ? -23.766 -2.484 14.062 1 96.38 251 ARG A N 1
ATOM 1909 C CA . ARG A 1 251 ? -23.125 -3.793 14.195 1 96.38 251 ARG A CA 1
ATOM 1910 C C . ARG A 1 251 ? -23.891 -4.852 13.398 1 96.38 251 ARG A C 1
ATOM 1912 O O . ARG A 1 251 ? -23.266 -5.707 12.766 1 96.38 251 ARG A O 1
ATOM 1919 N N . GLU A 1 252 ? -25.203 -4.781 13.438 1 97.31 252 GLU A N 1
ATOM 1920 C CA . GLU A 1 252 ? -26.047 -5.758 12.75 1 97.31 252 GLU A CA 1
ATOM 1921 C C . GLU A 1 252 ? -25.828 -5.723 11.242 1 97.31 252 GLU A C 1
ATOM 1923 O O . GLU A 1 252 ? -26.094 -6.703 10.547 1 97.31 252 GLU A O 1
ATOM 1928 N N . ASP A 1 253 ? -25.359 -4.57 10.734 1 98 253 ASP A N 1
ATOM 1929 C CA . ASP A 1 253 ? -25.141 -4.41 9.297 1 98 253 ASP A CA 1
ATOM 1930 C C . ASP A 1 253 ? -23.922 -5.215 8.836 1 98 253 ASP A C 1
ATOM 1932 O O . ASP A 1 253 ? -23.766 -5.477 7.645 1 98 253 ASP A O 1
ATOM 1936 N N . LEU A 1 254 ? -23 -5.578 9.734 1 98 254 LEU A N 1
ATOM 1937 C CA . LEU A 1 254 ? -21.766 -6.266 9.383 1 98 254 LEU A CA 1
ATOM 1938 C C . LEU A 1 254 ? -22.062 -7.613 8.727 1 98 254 LEU A C 1
ATOM 1940 O O . LEU A 1 254 ? -21.281 -8.094 7.898 1 98 254 LEU A O 1
ATOM 1944 N N . LYS A 1 255 ? -2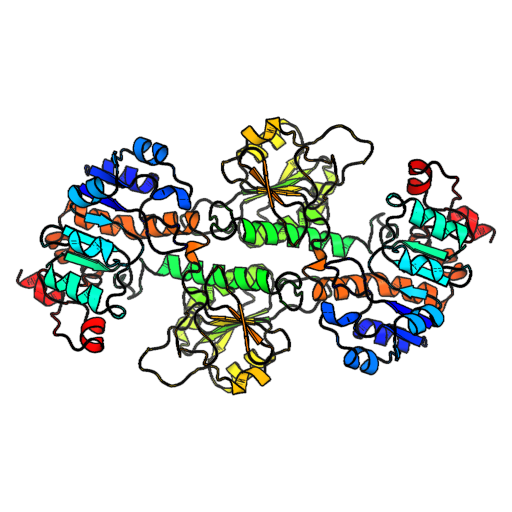3.172 -8.211 9.109 1 97.12 255 LYS A N 1
ATOM 1945 C CA . LYS A 1 255 ? -23.547 -9.516 8.562 1 97.12 255 LYS A CA 1
ATOM 1946 C C . LYS A 1 255 ? -23.797 -9.43 7.062 1 97.12 255 LYS A C 1
ATOM 1948 O O . LYS A 1 255 ? -23.781 -10.453 6.367 1 97.12 255 LYS A O 1
ATOM 1953 N N . LEU A 1 256 ? -24.078 -8.164 6.539 1 97.69 256 LEU A N 1
ATOM 1954 C CA . LEU A 1 256 ? -24.297 -7.969 5.113 1 97.69 256 LEU A CA 1
ATOM 1955 C C . LEU A 1 256 ? -22.984 -8.008 4.344 1 97.69 256 LEU A C 1
ATOM 1957 O O . LEU A 1 256 ? -22.984 -8.219 3.127 1 97.69 256 LEU A O 1
ATOM 1961 N N . MET A 1 257 ? -21.875 -7.785 5.012 1 97.56 257 MET A N 1
ATOM 1962 C CA . MET A 1 257 ? -20.594 -7.605 4.328 1 97.56 257 MET A CA 1
ATOM 1963 C C . MET A 1 257 ? -19.984 -8.953 3.951 1 97.56 257 MET A C 1
ATOM 1965 O O . MET A 1 257 ? -20.266 -9.969 4.594 1 97.56 257 MET A O 1
ATOM 1969 N N . LYS A 1 258 ? -19.141 -8.953 2.916 1 92.12 258 LYS A N 1
ATOM 1970 C CA . LYS A 1 258 ? -18.422 -10.141 2.479 1 92.12 258 LYS A CA 1
ATOM 1971 C C . LYS A 1 258 ? -17.484 -10.648 3.566 1 92.12 258 LYS A C 1
ATOM 1973 O O . LYS A 1 258 ? -16.922 -9.852 4.332 1 92.12 258 LYS A O 1
ATOM 1978 N N . PRO A 1 259 ? -17.375 -11.953 3.58 1 86.94 259 PRO A N 1
ATOM 1979 C CA . PRO A 1 259 ? -16.281 -12.438 4.426 1 86.94 259 PRO A CA 1
ATOM 1980 C C . PRO A 1 259 ? -14.938 -11.82 4.055 1 86.94 259 PRO A C 1
ATOM 1982 O O . PRO A 1 259 ? -14.578 -11.773 2.875 1 86.94 259 PRO A O 1
ATOM 1985 N N . GLY A 1 260 ? -14.258 -11.312 5.027 1 88.5 260 GLY A N 1
ATOM 1986 C CA . GLY A 1 260 ? -12.938 -10.75 4.777 1 88.5 260 GLY A CA 1
ATOM 1987 C C . GLY A 1 260 ? -12.984 -9.281 4.395 1 88.5 260 GLY A C 1
ATOM 1988 O O . GLY A 1 260 ? -11.938 -8.672 4.141 1 88.5 260 GLY A O 1
ATOM 1989 N N . ALA A 1 261 ? -14.188 -8.703 4.336 1 96.38 261 ALA A N 1
ATOM 1990 C CA . ALA A 1 261 ? -14.312 -7.285 4.016 1 96.38 261 ALA A CA 1
ATOM 1991 C C . ALA A 1 261 ? -13.648 -6.422 5.082 1 96.38 261 ALA A C 1
ATOM 1993 O O . ALA A 1 261 ? -13.367 -6.895 6.188 1 96.38 261 ALA A O 1
ATOM 1994 N N . MET A 1 262 ? -13.383 -5.148 4.695 1 98.06 262 MET A N 1
ATOM 1995 C CA . MET A 1 262 ? -12.656 -4.25 5.586 1 98.06 262 MET A CA 1
ATOM 1996 C C . MET A 1 262 ? -13.398 -2.928 5.75 1 98.06 262 MET A C 1
ATOM 1998 O O . MET A 1 262 ? -13.984 -2.418 4.789 1 98.06 262 MET A O 1
ATOM 2002 N N . ILE A 1 263 ? -13.312 -2.453 6.988 1 98.06 263 ILE A N 1
ATOM 2003 C CA . ILE A 1 263 ? -13.758 -1.095 7.289 1 98.06 263 ILE A CA 1
ATOM 2004 C C . ILE A 1 263 ? -12.562 -0.245 7.715 1 98.06 263 ILE A C 1
ATOM 2006 O O . ILE A 1 263 ? -11.852 -0.593 8.656 1 98.06 263 ILE A O 1
ATOM 2010 N N . VAL A 1 264 ? -12.336 0.787 6.973 1 97.81 264 VAL A N 1
ATOM 2011 C CA . VAL A 1 264 ? -11.328 1.786 7.32 1 97.81 264 VAL A CA 1
ATOM 2012 C C . VAL A 1 264 ? -12.016 3.064 7.797 1 97.81 264 VAL A C 1
ATOM 2014 O O . VAL A 1 264 ? -12.625 3.783 7 1 97.81 264 VAL A O 1
ATOM 2017 N N . ASP A 1 265 ? -11.906 3.301 9.039 1 96.56 265 ASP A N 1
ATOM 2018 C CA . ASP A 1 265 ? -12.5 4.508 9.602 1 96.56 265 ASP A CA 1
ATOM 2019 C C . ASP A 1 265 ? -11.453 5.602 9.789 1 96.56 265 ASP A C 1
ATOM 2021 O O . ASP A 1 265 ? -10.789 5.66 10.828 1 96.56 265 ASP A O 1
ATOM 2025 N N . VAL A 1 266 ? -11.383 6.523 8.875 1 94.38 266 VAL A N 1
ATOM 2026 C CA . VAL A 1 266 ? -10.383 7.582 8.875 1 94.38 266 VAL A CA 1
ATOM 2027 C C . VAL A 1 266 ? -10.781 8.68 9.859 1 94.38 266 VAL A C 1
ATOM 2029 O O . VAL A 1 266 ? -9.93 9.344 10.445 1 94.38 266 VAL A O 1
ATOM 2032 N N . ALA A 1 267 ? -12.023 8.797 10.094 1 84.81 267 ALA A N 1
ATOM 2033 C CA . ALA A 1 267 ? -12.531 9.82 11 1 84.81 267 ALA A CA 1
ATOM 2034 C C . ALA A 1 267 ? -12.25 9.453 12.453 1 84.81 267 ALA A C 1
ATOM 2036 O O . ALA A 1 267 ? -12.172 10.32 13.32 1 84.81 267 ALA A O 1
ATOM 2037 N N . CYS A 1 268 ? -12.102 8.18 12.766 1 74.62 268 CYS A N 1
ATOM 2038 C CA . CYS A 1 268 ? -11.719 7.609 14.055 1 74.62 268 CYS A CA 1
ATOM 2039 C C . CYS A 1 268 ? -12.562 8.188 15.18 1 74.62 268 CYS A C 1
ATOM 2041 O O . CYS A 1 268 ? -12.039 8.539 16.234 1 74.62 268 CYS A O 1
ATOM 2043 N N . ASP A 1 269 ? -13.812 8.391 15 1 70.81 269 ASP A N 1
ATOM 2044 C CA . ASP A 1 269 ? -14.664 8.945 16.047 1 70.81 269 ASP A CA 1
ATOM 2045 C C . ASP A 1 269 ? -15.25 7.836 16.922 1 70.81 269 ASP A C 1
ATOM 2047 O O . ASP A 1 269 ? -15.797 6.855 16.422 1 70.81 269 ASP A O 1
ATOM 2051 N N . GLU A 1 270 ? -14.875 7.961 18.172 1 70.31 270 GLU A N 1
ATOM 2052 C CA . GLU A 1 270 ? -15.555 7.023 19.062 1 70.31 270 GLU A CA 1
ATOM 2053 C C . GLU A 1 270 ? -17.062 7.199 18.984 1 70.31 270 GLU A C 1
ATOM 2055 O O . GLU A 1 270 ? -17.578 8.32 19.062 1 70.31 270 GLU A O 1
ATOM 2060 N N . ASN A 1 271 ? -17.797 6.109 18.828 1 75.19 271 ASN A N 1
ATOM 2061 C CA . ASN A 1 271 ? -19.25 6.133 18.656 1 75.19 271 ASN A CA 1
ATOM 2062 C C . ASN A 1 271 ? -19.656 7.012 17.484 1 75.19 271 ASN A C 1
ATOM 2064 O O . ASN A 1 271 ? -20.625 7.781 17.594 1 75.19 271 ASN A O 1
ATOM 2068 N N . GLY A 1 272 ? -18.906 6.895 16.516 1 87 272 GLY A N 1
ATOM 2069 C CA . GLY A 1 272 ? -19.141 7.738 15.359 1 87 272 GLY A CA 1
ATOM 2070 C C . GLY A 1 272 ? -20.031 7.082 14.312 1 87 272 GLY A C 1
ATOM 2071 O O . GLY A 1 272 ? -21.016 6.422 14.656 1 87 272 GLY A O 1
ATOM 2072 N N . ALA A 1 273 ? -19.812 7.309 13.109 1 92.06 273 ALA A N 1
ATOM 2073 C CA . ALA A 1 273 ? -20.609 6.875 11.969 1 92.06 273 ALA A CA 1
ATOM 2074 C C . ALA A 1 273 ? -20.703 5.352 11.906 1 92.06 273 ALA A C 1
ATOM 2076 O O . ALA A 1 273 ? -21.719 4.801 11.461 1 92.06 273 ALA A O 1
ATOM 2077 N N . ILE A 1 274 ? -19.719 4.699 12.391 1 95.44 274 ILE A N 1
ATOM 2078 C CA . ILE A 1 274 ? -19.688 3.24 12.383 1 95.44 274 ILE A CA 1
ATOM 2079 C C . ILE A 1 274 ? -19.656 2.719 13.82 1 95.44 274 ILE A C 1
ATOM 2081 O O . ILE A 1 274 ? -18.672 2.893 14.539 1 95.44 274 ILE A O 1
ATOM 2085 N N . GLU A 1 275 ? -20.578 1.995 14.242 1 94.88 275 GLU A N 1
ATOM 2086 C CA . GLU A 1 275 ? -20.859 1.599 15.617 1 94.88 275 GLU A CA 1
ATOM 2087 C C . GLU A 1 275 ? -19.719 0.755 16.188 1 94.88 275 GLU A C 1
ATOM 2089 O O . GLU A 1 275 ? -19.391 0.866 17.375 1 94.88 275 GLU A O 1
ATOM 2094 N N . THR A 1 276 ? -19.109 -0.028 15.344 1 94.75 276 THR A N 1
ATOM 2095 C CA . THR A 1 276 ? -18.172 -1.036 15.82 1 94.75 276 THR A CA 1
ATOM 2096 C C . THR A 1 276 ? -16.734 -0.492 15.805 1 94.75 276 THR A C 1
ATOM 2098 O O . THR A 1 276 ? -15.797 -1.202 16.156 1 94.75 276 THR A O 1
ATOM 2101 N N . CYS A 1 277 ? -16.562 0.739 15.406 1 93.44 277 CYS A N 1
ATOM 2102 C CA . CYS A 1 277 ? -15.227 1.298 15.312 1 93.44 277 CYS A CA 1
ATOM 2103 C C . CYS A 1 277 ? -14.75 1.82 16.656 1 93.44 277 CYS A C 1
ATOM 2105 O O . CYS A 1 277 ? -15.531 2.414 17.406 1 93.44 277 CYS A O 1
ATOM 2107 N N . ARG A 1 278 ? -13.586 1.511 16.969 1 91.75 278 ARG A N 1
ATOM 2108 C CA . ARG A 1 278 ? -12.852 2.074 18.094 1 91.75 278 ARG A CA 1
ATOM 2109 C C . ARG A 1 278 ? -11.453 2.504 17.688 1 91.75 278 ARG A C 1
ATOM 2111 O O . ARG A 1 278 ? -10.867 1.93 16.766 1 91.75 278 ARG A O 1
ATOM 2118 N N . ASP A 1 279 ? -10.883 3.357 18.391 1 89.19 279 ASP A N 1
ATOM 2119 C CA . ASP A 1 279 ? -9.562 3.879 18.047 1 89.19 279 ASP A CA 1
ATOM 2120 C C . ASP A 1 279 ? -8.492 2.789 18.156 1 89.19 279 ASP A C 1
ATOM 2122 O O . ASP A 1 279 ? -8.523 1.967 19.062 1 89.19 279 ASP A O 1
ATOM 2126 N N . THR A 1 280 ? -7.652 2.744 17.172 1 92.19 280 THR A N 1
ATOM 2127 C CA . THR A 1 280 ? -6.457 1.908 17.188 1 92.19 280 THR A CA 1
ATOM 2128 C C . THR A 1 280 ? -5.203 2.758 17.016 1 92.19 280 THR A C 1
ATOM 2130 O O . THR A 1 280 ? -5.273 3.988 17.031 1 92.19 280 THR A O 1
ATOM 2133 N N . THR A 1 281 ? -4.035 2.127 17.031 1 89.75 281 THR A N 1
ATOM 2134 C CA . THR A 1 281 ? -2.768 2.828 16.875 1 89.75 281 THR A CA 1
ATOM 2135 C C . THR A 1 281 ? -1.937 2.213 15.758 1 89.75 281 THR A C 1
ATOM 2137 O O . THR A 1 281 ? -2.268 1.14 15.25 1 89.75 281 THR A O 1
ATOM 2140 N N . HIS A 1 282 ? -0.954 2.865 15.383 1 90.44 282 HIS A N 1
ATOM 2141 C CA . HIS A 1 282 ? -0.054 2.33 14.367 1 90.44 282 HIS A CA 1
ATOM 2142 C C . HIS A 1 282 ? 0.587 1.026 14.828 1 90.44 282 HIS A C 1
ATOM 2144 O O . HIS A 1 282 ? 0.877 0.149 14.016 1 90.44 282 HIS A O 1
ATOM 2150 N N . ASP A 1 283 ? 0.75 0.831 16.125 1 90 283 ASP A N 1
ATOM 2151 C CA . ASP A 1 283 ? 1.381 -0.361 16.672 1 90 283 ASP A CA 1
ATOM 2152 C C . ASP A 1 283 ? 0.398 -1.527 16.734 1 90 283 ASP A C 1
ATOM 2154 O O . ASP A 1 283 ? 0.805 -2.691 16.703 1 90 283 ASP A O 1
ATOM 2158 N N . ASP A 1 284 ? -0.868 -1.237 16.859 1 93.38 284 ASP A N 1
ATOM 2159 C CA . ASP A 1 284 ? -1.959 -2.207 16.875 1 93.38 284 ASP A CA 1
ATOM 2160 C C . ASP A 1 284 ? -3.141 -1.726 16.047 1 93.38 284 ASP A C 1
ATOM 2162 O O . ASP A 1 284 ? -4.176 -1.335 16.578 1 93.38 284 ASP A O 1
ATOM 2166 N N . PRO A 1 285 ? -2.984 -1.788 14.797 1 95.12 285 PRO A N 1
ATOM 2167 C CA . PRO A 1 285 ? -3.799 -0.973 13.898 1 95.12 285 PRO A CA 1
ATOM 2168 C C . PRO A 1 285 ? -5.125 -1.636 13.539 1 95.12 285 PRO A C 1
ATOM 2170 O O . PRO A 1 285 ? -6.055 -0.962 13.078 1 95.12 285 PRO A O 1
ATOM 2173 N N . ILE A 1 286 ? -5.262 -2.99 13.656 1 96.5 286 ILE A N 1
ATOM 2174 C CA . ILE A 1 286 ? -6.457 -3.623 13.117 1 96.5 286 ILE A CA 1
ATOM 2175 C C . ILE A 1 286 ? -7.082 -4.535 14.172 1 96.5 286 ILE A C 1
ATOM 2177 O O . ILE A 1 286 ? -6.41 -4.941 15.125 1 96.5 286 ILE A O 1
ATOM 2181 N N . TYR A 1 287 ? -8.305 -4.824 14.094 1 96.19 287 TYR A N 1
ATOM 2182 C CA . TYR A 1 287 ? -9.055 -5.812 14.859 1 96.19 287 TYR A CA 1
ATOM 2183 C C . TYR A 1 287 ? -10.258 -6.32 14.07 1 96.19 287 TYR A C 1
ATOM 2185 O O . TYR A 1 287 ? -10.625 -5.742 13.047 1 96.19 287 TYR A O 1
ATOM 2193 N N . TYR A 1 288 ? -10.828 -7.449 14.477 1 96.44 288 TYR A N 1
ATOM 2194 C CA . TYR A 1 288 ? -11.969 -8.055 13.789 1 96.44 288 TYR A CA 1
ATOM 2195 C C . TYR A 1 288 ? -13.227 -7.969 14.641 1 96.44 288 TYR A C 1
ATOM 2197 O O . TYR A 1 288 ? -13.164 -8.148 15.859 1 96.44 288 TYR A O 1
ATOM 2205 N N . VAL A 1 289 ? -14.305 -7.613 14.07 1 96.62 289 VAL A N 1
ATOM 2206 C CA . VAL A 1 289 ? -15.633 -7.723 14.648 1 96.62 289 VAL A CA 1
ATOM 2207 C C . VAL A 1 289 ? -16.547 -8.508 13.711 1 96.62 289 VAL A C 1
ATOM 2209 O O . VAL A 1 289 ? -16.812 -8.086 12.586 1 96.62 289 VAL A O 1
ATOM 2212 N N . ASP A 1 290 ? -16.969 -9.695 14.109 1 95.75 290 ASP A N 1
ATOM 2213 C CA . ASP A 1 290 ? -17.859 -10.555 13.336 1 95.75 290 ASP A CA 1
ATOM 2214 C C . ASP A 1 290 ? -17.281 -10.844 11.953 1 95.75 290 ASP A C 1
ATOM 2216 O O . ASP A 1 290 ? -17.984 -10.758 10.945 1 95.75 290 ASP A O 1
ATOM 2220 N N . GLY A 1 291 ? -16 -11.016 11.875 1 93.94 291 GLY A N 1
ATOM 2221 C CA . GLY A 1 291 ? -15.344 -11.438 10.656 1 93.94 291 GLY A CA 1
ATOM 2222 C C . GLY A 1 291 ? -14.969 -10.281 9.75 1 93.94 291 GLY A C 1
ATOM 2223 O O . GLY A 1 291 ? -14.406 -10.492 8.664 1 93.94 291 GLY A O 1
ATOM 2224 N N . VAL A 1 292 ? -15.297 -9.039 10.164 1 97 292 VAL A N 1
ATOM 2225 C CA . VAL A 1 292 ? -14.969 -7.852 9.375 1 97 292 VAL A CA 1
ATOM 2226 C C . VAL A 1 292 ? -13.75 -7.148 9.984 1 97 292 VAL A C 1
ATOM 2228 O O . VAL A 1 292 ? -13.719 -6.879 11.188 1 97 292 VAL A O 1
ATOM 2231 N N . MET A 1 293 ? -12.773 -6.902 9.219 1 97.19 293 MET A N 1
ATOM 2232 C CA . MET A 1 293 ? -11.57 -6.215 9.68 1 97.19 293 MET A CA 1
ATOM 2233 C C . MET A 1 293 ? -11.828 -4.723 9.859 1 97.19 293 MET A C 1
ATOM 2235 O O . MET A 1 293 ? -12.477 -4.098 9.016 1 97.19 293 MET A O 1
ATOM 2239 N N . HIS A 1 294 ? -11.344 -4.195 10.984 1 96.94 294 HIS A N 1
ATOM 2240 C CA . HIS A 1 294 ? -11.461 -2.768 11.266 1 96.94 294 HIS A CA 1
ATOM 2241 C C . HIS A 1 294 ? -10.078 -2.121 11.375 1 96.94 294 HIS A C 1
ATOM 2243 O O . HIS A 1 294 ? -9.188 -2.666 12.031 1 96.94 294 HIS A O 1
ATOM 2249 N N . TYR A 1 295 ? -9.914 -1.051 10.656 1 97.31 295 TYR A N 1
ATOM 2250 C CA . TYR A 1 295 ? -8.766 -0.161 10.773 1 97.31 295 TYR A CA 1
ATOM 2251 C C . TYR A 1 295 ? -9.195 1.241 11.188 1 97.31 295 TYR A C 1
ATOM 2253 O O . TYR A 1 295 ? -9.906 1.922 10.438 1 97.31 295 TYR A O 1
ATOM 2261 N N . CYS A 1 296 ? -8.766 1.678 12.352 1 95.62 296 CYS A N 1
ATOM 2262 C CA . CYS A 1 296 ? -9.258 2.936 12.898 1 95.62 296 CYS A CA 1
ATOM 2263 C C . CYS A 1 296 ? -8.117 3.748 13.508 1 95.62 296 CYS A C 1
ATOM 2265 O O . CYS A 1 296 ? -8.234 4.246 14.625 1 95.62 296 CYS A O 1
ATOM 2267 N N . VAL A 1 297 ? -7.055 3.893 12.836 1 92.44 297 VAL A N 1
ATOM 2268 C CA . VAL A 1 297 ? -5.918 4.66 13.328 1 92.44 297 VAL A CA 1
ATOM 2269 C C . VAL A 1 297 ? -6.227 6.152 13.242 1 92.44 297 VAL A C 1
ATOM 2271 O O . VAL A 1 297 ? -6.703 6.637 12.211 1 92.44 297 VAL A O 1
ATOM 2274 N N . ASP A 1 298 ? -5.996 6.965 14.227 1 85 298 ASP A N 1
ATOM 2275 C CA . ASP A 1 298 ? -6.449 8.352 14.312 1 85 298 ASP A CA 1
ATOM 2276 C C . ASP A 1 298 ? -5.379 9.312 13.812 1 85 298 ASP A C 1
ATOM 2278 O O . ASP A 1 298 ? -5.629 10.516 13.688 1 85 298 ASP A O 1
ATOM 2282 N N . ASN A 1 299 ? -4.176 8.961 13.477 1 88.38 299 ASN A N 1
ATOM 2283 C CA . ASN A 1 299 ? -3.121 9.859 13.023 1 88.38 299 ASN A CA 1
ATOM 2284 C C . ASN A 1 299 ? -2.396 9.297 11.797 1 88.38 299 ASN A C 1
ATOM 2286 O O . ASN A 1 299 ? -1.166 9.242 11.773 1 88.38 299 ASN A O 1
ATOM 2290 N N . ILE A 1 300 ? -3.215 9.039 10.797 1 93.38 300 ILE A N 1
ATOM 2291 C CA . ILE A 1 300 ? -2.732 8.406 9.578 1 93.38 300 ILE A CA 1
ATOM 2292 C C . ILE A 1 300 ? -1.654 9.273 8.938 1 93.38 300 ILE A C 1
ATOM 2294 O O . ILE A 1 300 ? -0.598 8.773 8.547 1 93.38 300 ILE A O 1
ATOM 2298 N N . PRO A 1 301 ? -1.816 10.602 8.938 1 93.69 301 PRO A N 1
ATOM 2299 C CA . PRO A 1 301 ? -0.844 11.422 8.211 1 93.69 301 PRO A CA 1
ATOM 2300 C C . PRO A 1 301 ? 0.557 11.352 8.812 1 93.69 301 PRO A C 1
ATOM 2302 O O . PRO A 1 301 ? 1.545 11.609 8.125 1 93.69 301 PRO A O 1
ATOM 2305 N N . SER A 1 302 ? 0.652 11.039 10.094 1 92.25 302 SER A N 1
ATOM 2306 C CA . SER A 1 302 ? 1.958 10.953 10.734 1 92.25 302 SER A CA 1
ATOM 2307 C C . SER A 1 302 ? 2.811 9.852 10.109 1 92.25 302 SER A C 1
ATOM 2309 O O . SER A 1 302 ? 4.039 9.867 10.227 1 92.25 302 SER A O 1
ATOM 2311 N N . ALA A 1 303 ? 2.166 8.906 9.453 1 95.12 303 ALA A N 1
ATOM 2312 C CA . ALA A 1 303 ? 2.885 7.848 8.75 1 95.12 303 ALA A CA 1
ATOM 2313 C C . ALA A 1 303 ? 3.676 8.414 7.574 1 95.12 303 ALA A C 1
ATOM 2315 O O . ALA A 1 303 ? 4.688 7.836 7.164 1 95.12 303 ALA A O 1
ATOM 2316 N N . PHE A 1 304 ? 3.209 9.508 7.094 1 96.69 304 PHE A N 1
ATOM 2317 C CA . PHE A 1 304 ? 3.836 10.203 5.973 1 96.69 304 PHE A CA 1
ATOM 2318 C C . PHE A 1 304 ? 4.453 11.516 6.43 1 96.69 304 PHE A C 1
ATOM 2320 O O . PHE A 1 304 ? 4.211 12.562 5.824 1 96.69 304 PHE A O 1
ATOM 2327 N N . SER A 1 305 ? 5.25 11.43 7.383 1 96.94 305 SER A N 1
ATOM 2328 C CA . SER A 1 305 ? 5.684 12.594 8.141 1 96.94 305 SER A CA 1
ATOM 2329 C C . SER A 1 305 ? 6.391 13.609 7.25 1 96.94 305 SER A C 1
ATOM 2331 O O . SER A 1 305 ? 6.18 14.812 7.387 1 96.94 305 SER A O 1
ATOM 2333 N N . GLN A 1 306 ? 7.238 13.172 6.344 1 96.62 306 GLN A N 1
ATOM 2334 C CA . GLN A 1 306 ? 7.949 14.102 5.48 1 96.62 306 GLN A CA 1
ATOM 2335 C C . GLN A 1 306 ? 6.988 14.844 4.555 1 96.62 306 GLN A C 1
ATOM 2337 O O . GLN A 1 306 ? 6.984 16.078 4.516 1 96.62 306 GLN A O 1
ATOM 2342 N N . THR A 1 307 ? 6.164 14.062 3.867 1 97.31 307 THR A N 1
ATOM 2343 C CA . THR A 1 307 ? 5.184 14.648 2.959 1 97.31 307 THR A CA 1
ATOM 2344 C C . THR A 1 307 ? 4.215 15.547 3.719 1 97.31 307 THR A C 1
ATOM 2346 O O . THR A 1 307 ? 3.908 16.656 3.273 1 97.31 307 THR A O 1
ATOM 2349 N N . ALA A 1 308 ? 3.752 15.062 4.844 1 97.25 308 ALA A N 1
ATOM 2350 C CA . ALA A 1 308 ? 2.773 15.789 5.648 1 97.25 308 ALA A CA 1
ATOM 2351 C C . ALA A 1 308 ? 3.365 17.078 6.195 1 97.25 308 ALA A C 1
ATOM 2353 O O . ALA A 1 308 ? 2.695 18.109 6.215 1 97.25 308 ALA A O 1
ATOM 2354 N N . SER A 1 309 ? 4.629 17.016 6.637 1 97.75 309 SER A N 1
ATOM 2355 C CA . SER A 1 309 ? 5.277 18.203 7.172 1 97.75 309 SER A CA 1
ATOM 2356 C C . SER A 1 309 ? 5.426 19.281 6.102 1 97.75 309 SER A C 1
ATOM 2358 O O . SER A 1 309 ? 5.145 20.453 6.348 1 97.75 309 SER A O 1
ATOM 2360 N N . VAL A 1 310 ? 5.797 18.906 4.945 1 97.44 310 VAL A N 1
ATOM 2361 C CA . VAL A 1 310 ? 5.973 19.859 3.855 1 97.44 310 VAL A CA 1
ATOM 2362 C C . VAL A 1 310 ? 4.629 20.484 3.502 1 97.44 310 VAL A C 1
ATOM 2364 O O . VAL A 1 310 ? 4.523 21.719 3.383 1 97.44 310 VAL A O 1
ATOM 2367 N N . THR A 1 311 ? 3.613 19.672 3.395 1 96.94 311 THR A N 1
ATOM 2368 C CA . THR A 1 311 ? 2.297 20.172 3.006 1 96.94 311 THR A CA 1
ATOM 2369 C C . THR A 1 311 ? 1.724 21.094 4.082 1 96.94 311 THR A C 1
ATOM 2371 O O . THR A 1 311 ? 1.146 22.125 3.771 1 96.94 311 THR A O 1
ATOM 2374 N N . LEU A 1 312 ? 1.874 20.703 5.242 1 97.12 312 LEU A N 1
ATOM 2375 C CA . LEU A 1 312 ? 1.387 21.5 6.355 1 97.12 312 LEU A CA 1
ATOM 2376 C C . LEU A 1 312 ? 2.125 22.844 6.426 1 97.12 312 LEU A C 1
ATOM 2378 O O . LEU A 1 312 ? 1.501 23.891 6.574 1 97.12 312 LEU A O 1
ATOM 2382 N N . ALA A 1 313 ? 3.459 22.781 6.371 1 97.81 313 ALA A N 1
ATOM 2383 C CA . ALA A 1 313 ? 4.285 23.984 6.441 1 97.81 313 ALA A CA 1
ATOM 2384 C C . ALA A 1 313 ? 3.912 24.969 5.336 1 97.81 313 ALA A C 1
ATOM 2386 O O . ALA A 1 313 ? 3.801 26.172 5.578 1 97.81 313 ALA A O 1
ATOM 2387 N N . ASN A 1 314 ? 3.646 24.438 4.215 1 96.12 314 ASN A N 1
ATOM 2388 C CA . ASN A 1 314 ? 3.264 25.266 3.084 1 96.12 314 ASN A CA 1
ATOM 2389 C C . ASN A 1 314 ? 1.899 25.922 3.299 1 96.12 314 ASN A C 1
ATOM 2391 O O . ASN A 1 314 ? 1.69 27.078 2.932 1 96.12 314 ASN A O 1
ATOM 2395 N N . ALA A 1 315 ? 1.045 25.203 3.836 1 96.44 315 ALA A N 1
ATOM 2396 C CA . ALA A 1 315 ? -0.317 25.688 4.039 1 96.44 315 ALA A CA 1
ATOM 2397 C C . ALA A 1 315 ? -0.366 26.734 5.145 1 96.44 315 ALA A C 1
ATOM 2399 O O . ALA A 1 315 ? -1.159 27.672 5.082 1 96.44 315 ALA A O 1
ATOM 2400 N N . THR A 1 316 ? 0.48 26.609 6.117 1 97.94 316 THR A N 1
ATOM 2401 C CA . THR A 1 316 ? 0.364 27.453 7.309 1 97.94 316 THR A CA 1
ATOM 2402 C C . THR A 1 316 ? 1.265 28.672 7.199 1 97.94 316 THR A C 1
ATOM 2404 O O . THR A 1 316 ? 1.012 29.703 7.84 1 97.94 316 THR A O 1
ATOM 2407 N N . LEU A 1 317 ? 2.227 28.672 6.367 1 98.06 317 LEU A N 1
ATOM 2408 C CA . LEU A 1 317 ? 3.264 29.688 6.297 1 98.06 317 LEU A CA 1
ATOM 2409 C C . LEU A 1 317 ? 2.654 31.062 6.035 1 98.06 317 LEU A C 1
ATOM 2411 O O . LEU A 1 317 ? 2.984 32.031 6.719 1 98.06 317 LEU A O 1
ATOM 2415 N N . PRO A 1 318 ? 1.735 31.188 5.102 1 97.56 318 PRO A N 1
ATOM 2416 C CA . PRO A 1 318 ? 1.194 32.5 4.84 1 97.56 318 PRO A CA 1
ATOM 2417 C C . PRO A 1 318 ? 0.511 33.125 6.059 1 97.56 318 PRO A C 1
ATOM 2419 O O . PRO A 1 318 ? 0.593 34.344 6.277 1 97.56 318 PRO A O 1
ATOM 2422 N N . TYR A 1 319 ? -0.114 32.344 6.793 1 98.06 319 TYR A N 1
ATOM 2423 C CA . TYR A 1 319 ? -0.822 32.812 7.977 1 98.06 319 TYR A CA 1
ATOM 2424 C C . TYR A 1 319 ? 0.153 33.125 9.102 1 98.06 319 TYR A C 1
ATOM 2426 O O . TYR A 1 319 ? -0.028 34.125 9.828 1 98.06 319 TYR A O 1
ATOM 2434 N N . LEU A 1 320 ? 1.162 32.312 9.219 1 98.44 320 LEU A N 1
ATOM 2435 C CA . LEU A 1 320 ? 2.221 32.562 10.188 1 98.44 320 LEU A CA 1
ATOM 2436 C C . LEU A 1 320 ? 2.875 33.938 9.914 1 98.44 320 LEU A C 1
ATOM 2438 O O . LEU A 1 320 ? 3.092 34.719 10.836 1 98.44 320 LEU A O 1
ATOM 2442 N N . LEU A 1 321 ? 3.172 34.219 8.695 1 98.44 321 LEU A N 1
ATOM 2443 C CA . LEU A 1 321 ? 3.879 35.438 8.312 1 98.44 321 LEU A CA 1
ATOM 2444 C C . LEU A 1 321 ? 3.023 36.656 8.578 1 98.44 321 LEU A C 1
ATOM 2446 O O . LEU A 1 321 ? 3.549 37.719 8.922 1 98.44 321 LEU A O 1
ATOM 2450 N N . GLN A 1 322 ? 1.743 36.531 8.438 1 98.06 322 GLN A N 1
ATOM 2451 C CA . GLN A 1 322 ? 0.87 37.656 8.781 1 98.06 322 GLN A CA 1
ATOM 2452 C C . GLN A 1 322 ? 1.006 38.031 10.25 1 98.06 322 GLN A C 1
ATOM 2454 O O . GLN A 1 322 ? 1.104 39.219 10.586 1 98.06 322 GLN A O 1
ATOM 2459 N N . MET A 1 323 ? 1.025 37.094 11.062 1 98.31 323 MET A N 1
ATOM 2460 C CA . MET A 1 323 ? 1.155 37.344 12.492 1 98.31 323 MET A CA 1
ATOM 2461 C C . MET A 1 323 ? 2.561 37.812 12.836 1 98.31 323 MET A C 1
ATOM 2463 O O . MET A 1 323 ? 2.732 38.719 13.672 1 98.31 323 MET A O 1
ATOM 2467 N N . ALA A 1 324 ? 3.506 37.25 12.172 1 98.25 324 ALA A N 1
ATOM 2468 C CA . ALA A 1 324 ? 4.895 37.594 12.438 1 98.25 324 ALA A CA 1
ATOM 2469 C C . ALA A 1 324 ? 5.188 39.031 11.953 1 98.25 324 ALA A C 1
ATOM 2471 O O . ALA A 1 324 ? 5.84 39.812 12.648 1 98.25 324 ALA A O 1
ATOM 2472 N N . ASP A 1 325 ? 4.719 39.375 10.805 1 98 325 ASP A N 1
ATOM 2473 C CA . ASP A 1 325 ? 5.016 40.656 10.164 1 98 325 ASP A CA 1
ATOM 2474 C C . ASP A 1 325 ? 4.254 41.812 10.844 1 98 325 ASP A C 1
ATOM 2476 O O . ASP A 1 325 ? 4.789 42.906 11.023 1 98 325 ASP A O 1
ATOM 2480 N N . LYS A 1 326 ? 3.012 41.531 11.234 1 97.12 326 LYS A N 1
ATOM 2481 C CA . LYS A 1 326 ? 2.129 42.625 11.641 1 97.12 326 LYS A CA 1
ATOM 2482 C C . LYS A 1 326 ? 1.911 42.625 13.148 1 97.12 326 LYS A C 1
ATOM 2484 O O . LYS A 1 326 ? 1.491 43.625 13.727 1 97.12 326 LYS A O 1
ATOM 2489 N N . GLY A 1 327 ? 2.203 41.5 13.727 1 96.81 327 GLY A N 1
ATOM 2490 C CA . GLY A 1 327 ? 1.758 41.25 15.094 1 96.81 327 GLY A CA 1
ATOM 2491 C C . GLY A 1 327 ? 0.394 40.594 15.18 1 96.81 327 GLY A C 1
ATOM 2492 O O . GLY A 1 327 ? -0.384 40.656 14.227 1 96.81 327 GLY A O 1
ATOM 2493 N N . PHE A 1 328 ? 0.107 40.062 16.297 1 97.62 328 PHE A N 1
ATOM 2494 C CA . PHE A 1 328 ? -1.093 39.25 16.484 1 97.62 328 PHE A CA 1
ATOM 2495 C C . PHE A 1 328 ? -2.348 40.094 16.266 1 97.62 328 PHE A C 1
ATOM 2497 O O . PHE A 1 328 ? -3.203 39.75 15.445 1 97.62 328 PHE A O 1
ATOM 2504 N N . LYS A 1 329 ? -2.488 41.219 16.922 1 97 329 LYS A N 1
ATOM 2505 C CA . LYS A 1 329 ? -3.701 42.031 16.891 1 97 329 LYS A CA 1
ATOM 2506 C C . LYS A 1 329 ? -3.984 42.531 15.484 1 97 329 LYS A C 1
ATOM 2508 O O . LYS A 1 329 ? -5.098 42.375 14.977 1 97 329 LYS A O 1
ATOM 2513 N N . LYS A 1 330 ? -2.992 43.031 14.922 1 97.44 330 LYS A N 1
ATOM 2514 C CA . LYS A 1 330 ? -3.178 43.594 13.586 1 97.44 330 LYS A CA 1
ATOM 2515 C C . LYS A 1 330 ? -3.5 42.5 12.57 1 97.44 330 LYS A C 1
ATOM 2517 O O . LYS A 1 330 ? -4.305 42.719 11.664 1 97.44 330 LYS A O 1
ATOM 2522 N N . ALA A 1 331 ? -2.85 41.375 12.711 1 97.94 331 ALA A N 1
ATOM 2523 C CA . ALA A 1 331 ? -3.141 40.25 11.82 1 97.94 331 ALA A CA 1
ATOM 2524 C C . ALA A 1 331 ? -4.605 39.844 11.922 1 97.94 331 ALA A C 1
ATOM 2526 O O . ALA A 1 331 ? -5.262 39.594 10.906 1 97.94 331 ALA A O 1
ATOM 2527 N N . MET A 1 332 ? -5.117 39.812 13.141 1 97.81 332 MET A N 1
ATOM 2528 C CA . MET A 1 332 ? -6.512 39.438 13.359 1 97.81 332 MET A CA 1
ATOM 2529 C C . MET A 1 332 ? -7.457 40.5 12.828 1 97.81 332 MET A C 1
ATOM 2531 O O . MET A 1 332 ? -8.547 40.188 12.336 1 97.81 332 MET A O 1
ATOM 2535 N N . GLU A 1 333 ? -7.07 41.719 12.93 1 97.31 333 GLU A N 1
ATOM 2536 C CA . GLU A 1 333 ? -7.879 42.812 12.414 1 97.31 333 GLU A CA 1
ATOM 2537 C C . GLU A 1 333 ? -7.953 42.781 10.891 1 97.31 333 GLU A C 1
ATOM 2539 O O . GLU A 1 333 ? -9.008 43.031 10.312 1 97.31 333 GLU A O 1
ATOM 2544 N N . ASP A 1 334 ? -6.895 42.469 10.32 1 97.19 334 ASP A N 1
ATOM 2545 C CA . ASP A 1 334 ? -6.758 42.625 8.867 1 97.19 334 ASP A CA 1
ATOM 2546 C C . ASP A 1 334 ? -7.379 41.406 8.148 1 97.19 334 ASP A C 1
ATOM 2548 O O . ASP A 1 334 ? -7.836 41.531 7.012 1 97.19 334 ASP A O 1
ATOM 2552 N N . ASN A 1 335 ? -7.309 40.25 8.734 1 97.44 335 ASN A N 1
ATOM 2553 C CA . ASN A 1 335 ? -7.738 39.031 8.078 1 97.44 335 ASN A CA 1
ATOM 2554 C C . ASN A 1 335 ? -8.805 38.281 8.891 1 97.44 335 ASN A C 1
ATOM 2556 O O . ASN A 1 335 ? -8.484 37.5 9.758 1 97.44 335 ASN A O 1
ATOM 2560 N N . ARG A 1 336 ? -10 38.375 8.461 1 96.06 336 ARG A N 1
ATOM 2561 C CA . ARG A 1 336 ? -11.125 37.781 9.156 1 96.06 336 ARG A CA 1
ATOM 2562 C C . ARG A 1 336 ? -11.039 36.25 9.102 1 96.06 336 ARG A C 1
ATOM 2564 O O . ARG A 1 336 ? -11.422 35.562 10.055 1 96.06 336 ARG A O 1
ATOM 2571 N N . LEU A 1 337 ? -10.57 35.719 8.07 1 96.12 337 LEU A N 1
ATOM 2572 C CA . LEU A 1 337 ? -10.484 34.281 7.895 1 96.12 337 LEU A CA 1
ATOM 2573 C C . LEU A 1 337 ? -9.5 33.656 8.883 1 96.12 337 LEU A C 1
ATOM 2575 O O . LEU A 1 337 ? -9.75 32.594 9.43 1 96.12 337 LEU A O 1
ATOM 2579 N N . LEU A 1 338 ? -8.375 34.344 9.086 1 97.38 338 LEU A N 1
ATOM 2580 C CA . LEU A 1 338 ? -7.426 33.969 10.117 1 97.38 338 LEU A CA 1
ATOM 2581 C C . LEU A 1 338 ? -8.039 34.125 11.508 1 97.38 338 LEU A C 1
ATOM 2583 O O . LEU A 1 338 ? -7.855 33.25 12.375 1 97.38 338 LEU A O 1
ATOM 2587 N N . ARG A 1 339 ? -8.828 35.156 11.68 1 97.38 339 ARG A N 1
ATOM 2588 C CA . ARG A 1 339 ? -9.461 35.469 12.953 1 97.38 339 ARG A CA 1
ATOM 2589 C C . ARG A 1 339 ? -10.414 34.375 13.383 1 97.38 339 ARG A C 1
ATOM 2591 O O . ARG A 1 339 ? -10.57 34.094 14.578 1 97.38 339 ARG A O 1
ATOM 2598 N N . LEU A 1 340 ? -10.992 33.719 12.445 1 95.5 340 LEU A N 1
ATOM 2599 C CA . LEU A 1 340 ? -11.906 32.625 12.734 1 95.5 340 LEU A CA 1
ATOM 2600 C C . LEU A 1 340 ? -11.18 31.469 13.43 1 95.5 340 LEU A C 1
ATOM 2602 O O . LEU A 1 340 ? -11.805 30.656 14.102 1 95.5 340 LEU A O 1
ATOM 2606 N N . GLY A 1 341 ? -9.875 31.453 13.258 1 96.44 341 GLY A N 1
ATOM 2607 C CA . GLY A 1 341 ? -9.07 30.406 13.891 1 96.44 341 GLY A CA 1
ATOM 2608 C C . GLY A 1 341 ? -8.656 30.766 15.305 1 96.44 341 GLY A C 1
ATOM 2609 O O . GLY A 1 341 ? -8.125 29.922 16.031 1 96.44 341 GLY A O 1
ATOM 2610 N N . MET A 1 342 ? -8.891 32.031 15.703 1 97.12 342 MET A N 1
ATOM 2611 C CA . MET A 1 342 ? -8.531 32.438 17.047 1 97.12 342 MET A CA 1
ATOM 2612 C C . MET A 1 342 ? -9.344 31.688 18.094 1 97.12 342 MET A C 1
ATOM 2614 O O . MET A 1 342 ? -10.578 31.75 18.094 1 97.12 342 MET A O 1
ATOM 2618 N N . THR A 1 343 ? -8.656 30.969 18.938 1 95.75 343 THR A N 1
ATOM 2619 C CA . THR A 1 343 ? -9.297 30.125 19.953 1 95.75 343 THR A CA 1
ATOM 2620 C C . THR A 1 343 ? -9.453 30.875 21.266 1 95.75 343 THR A C 1
ATOM 2622 O O . THR A 1 343 ? -10.438 30.703 21.984 1 95.75 343 THR A O 1
ATOM 2625 N N . CYS A 1 344 ? -8.43 31.703 21.531 1 96 344 CYS A N 1
ATOM 2626 C CA . CYS A 1 344 ? -8.508 32.5 22.75 1 96 344 CYS A CA 1
ATOM 2627 C C . CYS A 1 344 ? -7.605 33.719 22.641 1 96 344 CYS A C 1
ATOM 2629 O O . CYS A 1 344 ? -6.688 33.75 21.828 1 96 344 CYS A O 1
ATOM 2631 N N . TYR A 1 345 ? -7.93 34.688 23.406 1 97.06 345 TYR A N 1
ATOM 2632 C CA . TYR A 1 345 ? -7.16 35.906 23.547 1 97.06 345 TYR A CA 1
ATOM 2633 C C . TYR A 1 345 ? -7.438 36.562 24.891 1 97.06 345 TYR A C 1
ATOM 2635 O O . TYR A 1 345 ? -8.594 36.844 25.234 1 97.06 345 TYR A O 1
ATOM 2643 N N . ASP A 1 346 ? -6.367 36.75 25.625 1 96 346 ASP A N 1
ATOM 2644 C CA . ASP A 1 346 ? -6.41 37.5 26.875 1 96 346 ASP A CA 1
ATOM 2645 C C . ASP A 1 346 ? -7.457 36.906 27.828 1 96 346 ASP A C 1
ATOM 2647 O O . ASP A 1 346 ? -8.289 37.625 28.375 1 96 346 ASP A O 1
ATOM 2651 N N . GLY A 1 347 ? -7.504 35.594 27.891 1 96.44 347 GLY A N 1
ATOM 2652 C CA . GLY A 1 347 ? -8.336 34.906 28.844 1 96.44 347 GLY A CA 1
ATOM 2653 C C . GLY A 1 347 ? -9.758 34.688 28.359 1 96.44 347 GLY A C 1
ATOM 2654 O O . GLY A 1 347 ? -10.586 34.125 29.078 1 96.44 347 GLY A O 1
ATOM 2655 N N . LYS A 1 348 ? -10.055 35.156 27.234 1 96.81 348 LYS A N 1
ATOM 2656 C CA . LYS A 1 348 ? -11.383 34.969 26.672 1 96.81 348 LYS A CA 1
ATOM 2657 C C . LYS A 1 348 ? -11.398 33.844 25.641 1 96.81 348 LYS A C 1
ATOM 2659 O O . LYS A 1 348 ? -10.516 33.781 24.781 1 96.81 348 LYS A O 1
ATOM 2664 N N . LEU A 1 349 ? -12.391 33.031 25.766 1 97.06 349 LEU A N 1
ATOM 2665 C CA . LEU A 1 349 ? -12.617 31.969 24.766 1 97.06 349 LEU A CA 1
ATOM 2666 C C . LEU A 1 349 ? -13.391 32.5 23.578 1 97.06 349 LEU A C 1
ATOM 2668 O O . LEU A 1 349 ? -14.445 33.125 23.734 1 97.06 349 LEU A O 1
ATOM 2672 N N . THR A 1 350 ? -12.859 32.25 22.391 1 96 350 THR A N 1
ATOM 2673 C CA . THR A 1 350 ? -13.523 32.844 21.234 1 96 350 THR A CA 1
ATOM 2674 C C . THR A 1 350 ? -14.133 31.75 20.359 1 96 350 THR A C 1
ATOM 2676 O O . THR A 1 350 ? -14.945 32.031 19.469 1 96 350 THR A O 1
ATOM 2679 N N . LEU A 1 351 ? -13.789 30.516 20.531 1 92.75 351 LEU A N 1
ATOM 2680 C CA . LEU A 1 351 ? -14.367 29.406 19.781 1 92.75 351 LEU A CA 1
ATOM 2681 C C . LEU A 1 351 ? -15.688 28.953 20.406 1 92.75 351 LEU A C 1
ATOM 2683 O O . LEU A 1 351 ? -15.688 28.266 21.422 1 92.75 351 LEU A O 1
ATOM 2687 N N . LYS A 1 352 ? -16.719 29.203 19.719 1 90.75 352 LYS A N 1
ATOM 2688 C CA . LYS A 1 352 ? -18.062 28.953 20.219 1 90.75 352 LYS A CA 1
ATOM 2689 C C . LYS A 1 352 ? -18.281 27.453 20.469 1 90.75 352 LYS A C 1
ATOM 2691 O O . LYS A 1 352 ? -18.891 27.078 21.484 1 90.75 352 LYS A O 1
ATOM 2696 N N . GLU A 1 353 ? -17.859 26.656 19.609 1 86.44 353 GLU A N 1
ATOM 2697 C CA . GLU A 1 353 ? -18.047 25.219 19.719 1 86.44 353 GLU A CA 1
ATOM 2698 C C . GLU A 1 353 ? -17.453 24.688 21.016 1 86.44 353 GLU A C 1
ATOM 2700 O O . GLU A 1 353 ? -18.062 23.844 21.688 1 86.44 353 GLU A O 1
ATOM 2705 N N . THR A 1 354 ? -16.266 25.125 21.312 1 90.12 354 THR A N 1
ATOM 2706 C CA . THR A 1 354 ? -15.617 24.719 22.547 1 90.12 354 THR A CA 1
ATOM 2707 C C . THR A 1 354 ? -16.391 25.203 23.766 1 90.12 354 THR A C 1
ATOM 2709 O O . THR A 1 354 ? -16.562 24.469 24.734 1 90.12 354 THR A O 1
ATOM 2712 N N . ALA A 1 355 ? -16.875 26.391 23.703 1 92.75 355 ALA A N 1
ATOM 2713 C CA . ALA A 1 355 ? -17.625 26.984 24.797 1 92.75 355 ALA A CA 1
ATOM 2714 C C . ALA A 1 355 ? -18.906 26.172 25.078 1 92.75 355 ALA A C 1
ATOM 2716 O O . ALA A 1 355 ? -19.203 25.859 26.219 1 92.75 355 ALA A O 1
ATOM 2717 N N . LEU A 1 356 ? -19.547 25.906 24.031 1 88.81 356 LEU A N 1
ATOM 2718 C CA . LEU A 1 356 ? -20.797 25.156 24.156 1 88.81 356 LEU A CA 1
ATOM 2719 C C . LEU A 1 356 ? -20.531 23.766 24.719 1 88.81 356 LEU A C 1
ATOM 2721 O O . LEU A 1 356 ? -21.234 23.328 25.641 1 88.81 356 LEU A O 1
ATOM 2725 N N . LYS A 1 357 ? -19.531 23.141 24.266 1 86.06 357 LYS A N 1
ATOM 2726 C CA . LYS A 1 357 ? -19.234 21.781 24.672 1 86.06 357 LYS A CA 1
ATOM 2727 C C . LYS A 1 357 ? -18.766 21.719 26.125 1 86.06 357 LYS A C 1
ATOM 2729 O O . LYS A 1 357 ? -19.062 20.766 26.844 1 86.06 357 LYS A O 1
ATOM 2734 N N . GLN A 1 358 ? -18.047 22.719 26.531 1 91.75 358 GLN A N 1
ATOM 2735 C CA . GLN A 1 358 ? -17.438 22.688 27.844 1 91.75 358 GLN A CA 1
ATOM 2736 C C . GLN A 1 358 ? -18.188 23.594 28.812 1 91.75 358 GLN A C 1
ATOM 2738 O O . GLN A 1 358 ? -17.719 23.844 29.938 1 91.75 358 GLN A O 1
ATOM 2743 N N . ASN A 1 359 ? -19.25 24.062 28.406 1 92.56 359 ASN A N 1
ATOM 2744 C CA . ASN A 1 359 ? -20.094 24.938 29.234 1 92.56 359 ASN A CA 1
ATOM 2745 C C . ASN A 1 359 ? -19.297 26.125 29.766 1 92.56 359 ASN A C 1
ATOM 2747 O O . ASN A 1 359 ? -19.234 26.344 30.969 1 92.56 359 ASN A O 1
ATOM 2751 N N . ARG A 1 360 ? -18.75 26.875 28.797 1 95.31 360 ARG A N 1
ATOM 2752 C CA . ARG A 1 360 ? -17.953 28.062 29.109 1 95.31 360 ARG A CA 1
ATOM 2753 C C . ARG A 1 360 ? -18.531 29.297 28.406 1 95.31 360 ARG A C 1
ATOM 2755 O O . ARG A 1 360 ? -19.297 29.172 27.438 1 95.31 360 ARG A O 1
ATOM 2762 N N . GLU A 1 361 ? -18.188 30.438 28.969 1 95.25 361 GLU A N 1
ATOM 2763 C CA . GLU A 1 361 ? -18.5 31.672 28.266 1 95.25 361 GLU A CA 1
ATOM 2764 C C . GLU A 1 361 ? -17.594 31.875 27.047 1 95.25 361 GLU A C 1
ATOM 2766 O O . GLU A 1 361 ? -16.453 31.406 27.047 1 95.25 361 GLU A O 1
ATOM 2771 N N . TRP A 1 362 ? -18.172 32.469 26.047 1 94.62 362 TRP A N 1
ATOM 2772 C CA . TRP A 1 362 ? -17.328 32.812 24.891 1 94.62 362 TRP A CA 1
ATOM 2773 C C . TRP A 1 362 ? -17.625 34.25 24.406 1 94.62 362 TRP A C 1
ATOM 2775 O O . TRP A 1 362 ? -18.656 34.812 24.766 1 94.62 362 TRP A O 1
ATOM 2785 N N . THR A 1 363 ? -16.672 34.812 23.797 1 96.06 363 THR A N 1
ATOM 2786 C CA . THR A 1 363 ? -16.75 36.125 23.156 1 96.06 363 THR A CA 1
ATOM 2787 C C . THR A 1 363 ? -16.5 36 21.656 1 96.06 363 THR A C 1
ATOM 2789 O O . THR A 1 363 ? -15.508 35.406 21.25 1 96.06 363 THR A O 1
ATOM 2792 N N . ASP A 1 364 ? -17.344 36.625 20.906 1 95.81 364 ASP A N 1
ATOM 2793 C CA . ASP A 1 364 ? -17.156 36.625 19.469 1 95.81 364 ASP A CA 1
ATOM 2794 C C . ASP A 1 364 ? -15.844 37.312 19.094 1 95.81 364 ASP A C 1
ATOM 2796 O O . ASP A 1 364 ? -15.586 38.438 19.5 1 95.81 364 ASP A O 1
A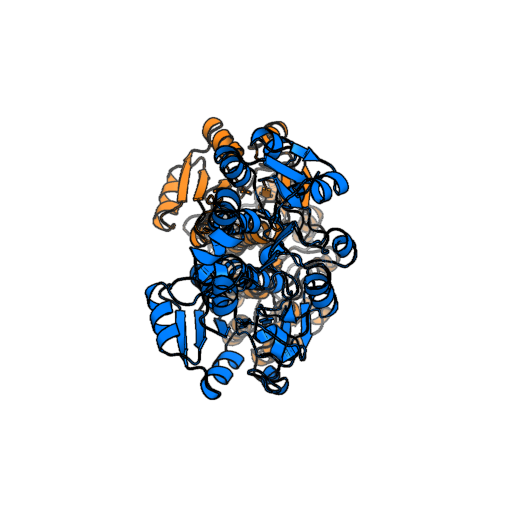TOM 2800 N N . ALA A 1 365 ? -15.062 36.656 18.297 1 95.88 365 ALA A N 1
ATOM 2801 C CA . ALA A 1 365 ? -13.758 37.188 17.906 1 95.88 365 ALA A CA 1
ATOM 2802 C C . ALA A 1 365 ? -13.914 38.5 17.156 1 95.88 365 ALA A C 1
ATOM 2804 O O . ALA A 1 365 ? -13.07 39.406 17.281 1 95.88 365 ALA A O 1
ATOM 2805 N N . ASP A 1 366 ? -14.977 38.625 16.406 1 95.5 366 ASP A N 1
ATOM 2806 C CA . ASP A 1 366 ? -15.242 39.875 15.664 1 95.5 366 ASP A CA 1
ATOM 2807 C C . ASP A 1 366 ? -15.508 41.031 16.609 1 95.5 366 ASP A C 1
ATOM 2809 O O . ASP A 1 366 ? -15.094 42.156 16.344 1 95.5 366 ASP A O 1
ATOM 2813 N N . GLU A 1 367 ? -16.188 40.75 17.609 1 94.69 367 GLU A N 1
ATOM 2814 C CA . GLU A 1 367 ? -16.484 41.781 18.594 1 94.69 367 GLU A CA 1
ATOM 2815 C C . GLU A 1 367 ? -15.242 42.125 19.422 1 94.69 367 GLU A C 1
ATOM 2817 O O . GLU A 1 367 ? -15.016 43.281 19.766 1 94.69 367 GLU A O 1
ATOM 2822 N N . LEU A 1 368 ? -14.547 41.125 19.688 1 95 368 LEU A N 1
ATOM 2823 C CA . LEU A 1 368 ? -13.344 41.312 20.5 1 95 368 LEU A CA 1
ATOM 2824 C C . LEU A 1 368 ? -12.344 42.219 19.781 1 95 368 LEU A C 1
ATOM 2826 O O . LEU A 1 368 ? -11.727 43.094 20.422 1 95 368 LEU A O 1
ATOM 2830 N N . VAL A 1 369 ? -12.141 42.031 18.516 1 94.06 369 VAL A N 1
ATOM 2831 C CA . VAL A 1 369 ? -11.141 42.75 17.734 1 94.06 369 VAL A CA 1
ATOM 2832 C C . VAL A 1 369 ? -11.523 44.219 17.641 1 94.06 369 VAL A C 1
ATOM 2834 O O . VAL A 1 369 ? -10.656 45.094 17.5 1 94.06 369 VAL A O 1
ATOM 2837 N N . LYS A 1 370 ? -12.75 44.531 17.781 1 91.69 370 LYS A N 1
ATOM 2838 C CA . LYS A 1 370 ? -13.227 45.906 17.688 1 91.69 370 LYS A CA 1
ATOM 2839 C C . LYS A 1 370 ? -12.875 46.688 18.953 1 91.69 370 LYS A C 1
ATOM 2841 O O . LYS A 1 370 ? -12.836 47.906 18.938 1 91.69 370 LYS A O 1
ATOM 2846 N N . VAL A 1 371 ? -12.664 45.938 20 1 86.44 371 VAL A N 1
ATOM 2847 C CA . VAL A 1 371 ? -12.586 46.656 21.266 1 86.44 371 VAL A CA 1
ATOM 2848 C C . VAL A 1 371 ? -11.203 46.469 21.891 1 86.44 371 VAL A C 1
ATOM 2850 O O . VAL A 1 371 ? -10.883 47.094 22.906 1 86.44 371 VAL A O 1
ATOM 2853 N N . TRP A 1 372 ? -10.438 45.625 21.438 1 82.56 372 TRP A N 1
ATOM 2854 C CA . TRP A 1 372 ? -9.188 45.406 22.156 1 82.56 372 TRP A CA 1
ATOM 2855 C C . TRP A 1 372 ? -8.156 46.469 21.797 1 82.56 372 TRP A C 1
ATOM 2857 O O . TRP A 1 372 ? -8.273 47.125 20.766 1 82.56 372 TRP A O 1
ATOM 2867 N N . MET B 1 1 ? -9.648 -38.938 -15.078 1 96.81 1 MET B N 1
ATOM 2868 C CA . MET B 1 1 ? -8.477 -38.969 -14.203 1 96.81 1 MET B CA 1
ATOM 2869 C C . MET B 1 1 ? -8.82 -38.406 -12.828 1 96.81 1 MET B C 1
ATOM 2871 O O . MET B 1 1 ? -9.805 -37.688 -12.664 1 96.81 1 MET B O 1
ATOM 2875 N N . VAL B 1 2 ? -8.031 -38.812 -11.812 1 98.69 2 VAL B N 1
ATOM 2876 C CA . VAL B 1 2 ? -8.195 -38.25 -10.477 1 98.69 2 VAL B CA 1
ATOM 2877 C C . VAL B 1 2 ? -7.137 -37.188 -10.227 1 98.69 2 VAL B C 1
ATOM 2879 O O . VAL B 1 2 ? -5.938 -37.469 -10.258 1 98.69 2 VAL B O 1
ATOM 2882 N N . ILE B 1 3 ? -7.617 -35.938 -10 1 98.81 3 ILE B N 1
ATOM 2883 C CA . ILE B 1 3 ? -6.727 -34.812 -9.734 1 98.81 3 ILE B CA 1
ATOM 2884 C C . ILE B 1 3 ? -6.711 -34.5 -8.242 1 98.81 3 ILE B C 1
ATOM 2886 O O . ILE B 1 3 ? -7.766 -34.406 -7.605 1 98.81 3 ILE B O 1
ATOM 2890 N N . GLY B 1 4 ? -5.543 -34.406 -7.676 1 98.88 4 GLY B N 1
ATOM 2891 C CA . GLY B 1 4 ? -5.398 -34.031 -6.273 1 98.88 4 GLY B CA 1
ATOM 2892 C C . GLY B 1 4 ? -4.879 -32.625 -6.066 1 98.88 4 GLY B C 1
ATOM 2893 O O . GLY B 1 4 ? -3.766 -32.312 -6.48 1 98.88 4 GLY B O 1
ATOM 2894 N N . VAL B 1 5 ? -5.652 -31.766 -5.422 1 98.88 5 VAL B N 1
ATOM 2895 C CA . VAL B 1 5 ? -5.246 -30.422 -5.027 1 98.88 5 VAL B CA 1
ATOM 2896 C C . VAL B 1 5 ? -4.727 -30.438 -3.592 1 98.88 5 VAL B C 1
ATOM 2898 O O . VAL B 1 5 ? -5.48 -30.703 -2.654 1 98.88 5 VAL B O 1
ATOM 2901 N N . LEU B 1 6 ? -3.5 -30.125 -3.436 1 98.5 6 LEU B N 1
ATOM 2902 C CA . LEU B 1 6 ? -2.838 -30.297 -2.146 1 98.5 6 LEU B CA 1
ATOM 2903 C C . LEU B 1 6 ? -2.682 -28.953 -1.431 1 98.5 6 LEU B C 1
ATOM 2905 O O . LEU B 1 6 ? -2.592 -27.906 -2.074 1 98.5 6 LEU B O 1
ATOM 2909 N N . LYS B 1 7 ? -2.736 -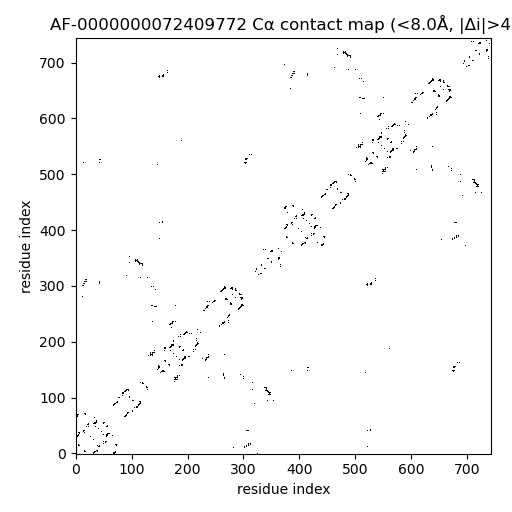28.984 -0.114 1 97.69 7 LYS B N 1
ATOM 2910 C CA . LYS B 1 7 ? -2.418 -27.828 0.716 1 97.69 7 LYS B CA 1
ATOM 2911 C C . LYS B 1 7 ? -0.914 -27.578 0.758 1 97.69 7 LYS B C 1
ATOM 2913 O O . LYS B 1 7 ? -0.131 -28.5 0.971 1 97.69 7 LYS B O 1
ATOM 2918 N N . GLU B 1 8 ? -0.533 -26.328 0.545 1 96.81 8 GLU B N 1
ATOM 2919 C CA . GLU B 1 8 ? 0.885 -25.984 0.583 1 96.81 8 GLU B CA 1
ATOM 2920 C C . GLU B 1 8 ? 1.436 -26.062 2.004 1 96.81 8 GLU B C 1
ATOM 2922 O O . GLU B 1 8 ? 0.758 -25.688 2.961 1 96.81 8 GLU B O 1
ATOM 2927 N N . ILE B 1 9 ? 2.654 -26.5 2.096 1 94.5 9 ILE B N 1
ATOM 2928 C CA . ILE B 1 9 ? 3.203 -26.703 3.43 1 94.5 9 ILE B CA 1
ATOM 2929 C C . ILE B 1 9 ? 4.371 -25.75 3.662 1 94.5 9 ILE B C 1
ATOM 2931 O O . ILE B 1 9 ? 4.91 -25.672 4.77 1 94.5 9 ILE B O 1
ATOM 2935 N N . LYS B 1 10 ? 4.781 -25.016 2.57 1 89.81 10 LYS B N 1
ATOM 2936 C CA . LYS B 1 10 ? 5.793 -23.969 2.768 1 89.81 10 LYS B CA 1
ATOM 2937 C C . LYS B 1 10 ? 5.293 -22.891 3.723 1 89.81 10 LYS B C 1
ATOM 2939 O O . LYS B 1 10 ? 4.125 -22.5 3.668 1 89.81 10 LYS B O 1
ATOM 2944 N N . GLY B 1 11 ? 6.164 -22.438 4.605 1 86.75 11 GLY B N 1
ATOM 2945 C CA . GLY B 1 11 ? 5.793 -21.375 5.531 1 86.75 11 GLY B CA 1
ATOM 2946 C C . GLY B 1 11 ? 5.32 -20.109 4.832 1 86.75 11 GLY B C 1
ATOM 2947 O O . GLY B 1 11 ? 5.906 -19.703 3.83 1 86.75 11 GLY B O 1
ATOM 2948 N N . ASN B 1 12 ? 4.203 -19.531 5.277 1 87.56 12 ASN B N 1
ATOM 2949 C CA . ASN B 1 12 ? 3.619 -18.297 4.77 1 87.56 12 ASN B CA 1
ATOM 2950 C C . ASN B 1 12 ? 3.152 -18.438 3.324 1 87.56 12 ASN B C 1
ATOM 2952 O O . ASN B 1 12 ? 3.141 -17.469 2.566 1 87.56 12 ASN B O 1
ATOM 2956 N N . GLU B 1 13 ? 2.957 -19.703 2.975 1 91.25 13 GLU B N 1
ATOM 2957 C CA . GLU B 1 13 ? 2.363 -19.953 1.665 1 91.25 13 GLU B CA 1
ATOM 2958 C C . GLU B 1 13 ? 0.859 -20.188 1.777 1 91.25 13 GLU B C 1
ATOM 2960 O O . GLU B 1 13 ? 0.423 -21.156 2.402 1 91.25 13 GLU B O 1
ATOM 2965 N N . TYR B 1 14 ? 0.102 -19.281 1.137 1 93.31 14 TYR B N 1
ATOM 2966 C CA . TYR B 1 14 ? -1.345 -19.312 1.317 1 93.31 14 TYR B CA 1
ATOM 2967 C C . TYR B 1 14 ? -2.053 -19.594 -0.005 1 93.31 14 TYR B C 1
ATOM 2969 O O . TYR B 1 14 ? -3.277 -19.734 -0.043 1 93.31 14 TYR B O 1
ATOM 2977 N N . ARG B 1 15 ? -1.342 -19.734 -1.043 1 97.12 15 ARG B N 1
ATOM 2978 C CA . ARG B 1 15 ? -1.944 -20.016 -2.344 1 97.12 15 ARG B CA 1
ATOM 2979 C C . ARG B 1 15 ? -2.402 -21.453 -2.445 1 97.12 15 ARG B C 1
ATOM 2981 O O . ARG B 1 15 ? -1.951 -22.312 -1.678 1 97.12 15 ARG B O 1
ATOM 2988 N N . VAL B 1 16 ? -3.262 -21.562 -3.367 1 98.31 16 VAL B N 1
ATOM 2989 C CA . VAL B 1 16 ? -3.746 -22.891 -3.729 1 98.31 16 VAL B CA 1
ATOM 2990 C C . VAL B 1 16 ? -3.787 -23.031 -5.25 1 98.31 16 VAL B C 1
ATOM 2992 O O . VAL B 1 16 ? -4.039 -22.062 -5.961 1 98.31 16 VAL B O 1
ATOM 2995 N N . ALA B 1 17 ? -3.592 -24.219 -5.758 1 98.38 17 ALA B N 1
ATOM 2996 C CA . ALA B 1 17 ? -3.383 -24.438 -7.188 1 98.38 17 ALA B CA 1
ATOM 2997 C C . ALA B 1 17 ? -4.703 -24.375 -7.949 1 98.38 17 ALA B C 1
ATOM 2999 O O . ALA B 1 17 ? -4.719 -24.078 -9.148 1 98.38 17 ALA B O 1
ATOM 3000 N N . ALA B 1 18 ? -5.758 -24.688 -7.266 1 98.62 18 ALA B N 1
ATOM 3001 C CA . ALA B 1 18 ? -7.082 -24.656 -7.883 1 98.62 18 ALA B CA 1
ATOM 3002 C C . ALA B 1 18 ? -8.094 -23.953 -6.977 1 98.62 18 ALA B C 1
ATOM 3004 O O . ALA B 1 18 ? -8.07 -24.141 -5.758 1 98.62 18 ALA B O 1
ATOM 3005 N N . VAL B 1 19 ? -8.93 -23.203 -7.59 1 98.06 19 VAL B N 1
ATOM 3006 C CA . VAL B 1 19 ? -10.016 -22.547 -6.875 1 98.06 19 VAL B CA 1
ATOM 3007 C C . VAL B 1 19 ? -11.344 -23.188 -7.254 1 98.06 19 VAL B C 1
ATOM 3009 O O . VAL B 1 19 ? -11.422 -23.969 -8.203 1 98.06 19 VAL B O 1
ATOM 3012 N N . PRO B 1 20 ? -12.398 -22.969 -6.5 1 98.31 20 PRO B N 1
ATOM 3013 C CA . PRO B 1 20 ? -13.664 -23.656 -6.746 1 98.31 20 PRO B CA 1
ATOM 3014 C C . PRO B 1 20 ? -14.125 -23.547 -8.195 1 98.31 20 PRO B C 1
ATOM 3016 O O . PRO B 1 20 ? -14.578 -24.531 -8.781 1 98.31 20 PRO B O 1
ATOM 3019 N N . ALA B 1 21 ? -13.961 -22.484 -8.812 1 97.31 21 ALA B N 1
ATOM 3020 C CA . ALA B 1 21 ? -14.375 -22.281 -10.203 1 97.31 21 ALA B CA 1
ATOM 3021 C C . ALA B 1 21 ? -13.633 -23.234 -11.141 1 97.31 21 ALA B C 1
ATOM 3023 O O . ALA B 1 21 ? -14.227 -23.828 -12.039 1 97.31 21 ALA B O 1
ATOM 3024 N N . THR B 1 22 ? -12.344 -23.312 -10.93 1 97.88 22 THR B N 1
ATOM 3025 C CA . THR B 1 22 ? -11.57 -24.188 -11.805 1 97.88 22 THR B CA 1
ATOM 3026 C C . THR B 1 22 ? -11.828 -25.656 -11.477 1 97.88 22 THR B C 1
ATOM 3028 O O . THR B 1 22 ? -11.797 -26.516 -12.367 1 97.88 22 THR B O 1
ATOM 3031 N N . VAL B 1 23 ? -12.062 -25.938 -10.227 1 98.75 23 VAL B N 1
ATOM 3032 C CA . VAL B 1 23 ? -12.461 -27.297 -9.836 1 98.75 23 VAL B CA 1
ATOM 3033 C C . VAL B 1 23 ? -13.75 -27.688 -10.555 1 98.75 23 VAL B C 1
ATOM 3035 O O . VAL B 1 23 ? -13.852 -28.781 -11.094 1 98.75 23 VAL B O 1
ATOM 3038 N N . HIS B 1 24 ? -14.672 -26.812 -10.57 1 98.62 24 HIS B N 1
ATOM 3039 C CA . HIS B 1 24 ? -15.938 -27.062 -11.258 1 98.62 24 HIS B CA 1
ATOM 3040 C C . HIS B 1 24 ? -15.711 -27.406 -12.727 1 98.62 24 HIS B C 1
ATOM 3042 O O . HIS B 1 24 ? -16.359 -28.312 -13.258 1 98.62 24 HIS B O 1
ATOM 3048 N N . GLU B 1 25 ? -14.852 -26.703 -13.328 1 98.38 25 GLU B N 1
ATOM 3049 C CA . GLU B 1 25 ? -14.547 -26.953 -14.734 1 98.38 25 GLU B CA 1
ATOM 3050 C C . GLU B 1 25 ? -13.914 -28.328 -14.93 1 98.38 25 GLU B C 1
ATOM 3052 O O . GLU B 1 25 ? -14.227 -29.031 -15.898 1 98.38 25 GLU B O 1
ATOM 3057 N N . ILE B 1 26 ? -13.031 -28.719 -14.062 1 98.75 26 ILE B N 1
ATOM 3058 C CA . ILE B 1 26 ? -12.383 -30.016 -14.148 1 98.75 26 ILE B CA 1
ATOM 3059 C C . ILE B 1 26 ? -13.43 -31.125 -14.016 1 98.75 26 ILE B C 1
ATOM 3061 O O . ILE B 1 26 ? -13.422 -32.094 -14.789 1 98.75 26 ILE B O 1
ATOM 3065 N N . VAL B 1 27 ? -14.289 -30.938 -13.07 1 98.69 27 VAL B N 1
ATOM 3066 C CA . VAL B 1 27 ? -15.352 -31.922 -12.828 1 98.69 27 VAL B CA 1
ATOM 3067 C C . VAL B 1 27 ? -16.281 -31.984 -14.047 1 98.69 27 VAL B C 1
ATOM 3069 O O . VAL B 1 27 ? -16.703 -33.062 -14.453 1 98.69 27 VAL B O 1
ATOM 3072 N N . ARG B 1 28 ? -16.562 -30.906 -14.594 1 98.12 28 ARG B N 1
ATOM 3073 C CA . ARG B 1 28 ? -17.422 -30.844 -15.773 1 98.12 28 ARG B CA 1
ATOM 3074 C C . ARG B 1 28 ? -16.797 -31.594 -16.938 1 98.12 28 ARG B C 1
ATOM 3076 O O . ARG B 1 28 ? -17.516 -32.125 -17.797 1 98.12 28 ARG B O 1
ATOM 3083 N N . HIS B 1 29 ? -15.578 -31.641 -17.016 1 98.19 29 HIS B N 1
ATOM 3084 C CA . HIS B 1 29 ? -14.859 -32.375 -18.047 1 98.19 29 HIS B CA 1
ATOM 3085 C C . HIS B 1 29 ? -14.867 -33.875 -17.781 1 98.19 29 HIS B C 1
ATOM 3087 O O . HIS B 1 29 ? -14.289 -34.656 -18.547 1 98.19 29 HIS B O 1
ATOM 3093 N N . GLY B 1 30 ? -15.43 -34.25 -16.625 1 98.31 30 GLY B N 1
ATOM 3094 C CA . GLY B 1 30 ? -15.617 -35.688 -16.359 1 98.31 30 GLY B CA 1
ATOM 3095 C C . GLY B 1 30 ? -14.562 -36.25 -15.438 1 98.31 30 GLY B C 1
ATOM 3096 O O . GLY B 1 30 ? -14.461 -37.469 -15.281 1 98.31 30 GLY B O 1
ATOM 3097 N N . HIS B 1 31 ? -13.789 -35.438 -14.844 1 98.81 31 HIS B N 1
ATOM 3098 C CA . HIS B 1 31 ? -12.727 -35.906 -13.961 1 98.81 31 HIS B CA 1
ATOM 3099 C C . HIS B 1 31 ? -13.141 -35.781 -12.492 1 98.81 31 HIS B C 1
ATOM 3101 O O . HIS B 1 31 ? -14.117 -35.125 -12.164 1 98.81 31 HIS B O 1
ATOM 3107 N N . THR B 1 32 ? -12.414 -36.531 -11.688 1 98.88 32 THR B N 1
ATOM 3108 C CA . THR B 1 32 ? -12.617 -36.469 -10.242 1 98.88 32 THR B CA 1
ATOM 3109 C C . THR B 1 32 ? -11.562 -35.594 -9.578 1 98.88 32 THR B C 1
ATOM 3111 O O . THR B 1 32 ? -10.375 -35.688 -9.914 1 98.88 32 THR B O 1
ATOM 3114 N N . VAL B 1 33 ? -12.016 -34.688 -8.688 1 98.94 33 VAL B N 1
ATOM 3115 C CA . VAL B 1 33 ? -11.078 -33.812 -8.016 1 98.94 33 VAL B CA 1
ATOM 3116 C C . VAL B 1 33 ? -11.117 -34.062 -6.512 1 98.94 33 VAL B C 1
ATOM 3118 O O . VAL B 1 33 ? -12.18 -34 -5.891 1 98.94 33 VAL B O 1
ATOM 3121 N N . TYR B 1 34 ? -9.984 -34.438 -5.93 1 98.94 34 TYR B N 1
ATOM 3122 C CA . TYR B 1 34 ? -9.789 -34.438 -4.484 1 98.94 34 TYR B CA 1
ATOM 3123 C C . TYR B 1 34 ? -9.086 -33.188 -4.016 1 98.94 34 TYR B C 1
ATOM 3125 O O . TYR B 1 34 ? -8.055 -32.781 -4.574 1 98.94 34 TYR B O 1
ATOM 3133 N N . VAL B 1 35 ? -9.672 -32.531 -3.01 1 98.88 35 VAL B N 1
ATOM 3134 C CA . VAL B 1 35 ? -9.055 -31.344 -2.414 1 98.88 35 VAL B CA 1
ATOM 3135 C C . VAL B 1 35 ? -8.719 -31.625 -0.951 1 98.88 35 VAL B C 1
ATOM 3137 O O . VAL B 1 35 ? -9.562 -32.094 -0.189 1 98.88 35 VAL B O 1
ATOM 3140 N N . GLU B 1 36 ? -7.492 -31.375 -0.667 1 98.88 36 GLU B N 1
ATOM 3141 C CA . GLU B 1 36 ? -7.094 -31.547 0.727 1 98.88 36 GLU B CA 1
ATOM 3142 C C . GLU B 1 36 ? -7.867 -30.609 1.644 1 98.88 36 GLU B C 1
ATOM 3144 O O . GLU B 1 36 ? -8.062 -29.438 1.315 1 98.88 36 GLU B O 1
ATOM 3149 N N . THR B 1 37 ? -8.227 -31.125 2.816 1 98.69 37 THR B N 1
ATOM 3150 C CA . THR B 1 37 ? -8.945 -30.312 3.795 1 98.69 37 THR B CA 1
ATOM 3151 C C . THR B 1 37 ? -8.164 -29.047 4.121 1 98.69 37 THR B C 1
ATOM 3153 O O . THR B 1 37 ? -6.98 -29.109 4.461 1 98.69 37 THR B O 1
ATOM 3156 N N . GLY B 1 38 ? -8.812 -27.891 3.953 1 98 38 GLY B N 1
ATOM 3157 C CA . GLY B 1 38 ? -8.234 -26.609 4.336 1 98 38 GLY B CA 1
ATOM 3158 C C . GLY B 1 38 ? -7.289 -26.047 3.299 1 98 38 GLY B C 1
ATOM 3159 O O . GLY B 1 38 ? -6.641 -25.031 3.531 1 98 38 GLY B O 1
ATOM 3160 N N . ALA B 1 39 ? -7.172 -26.656 2.115 1 98 39 ALA B N 1
ATOM 3161 C CA . ALA B 1 39 ? -6.199 -26.25 1.108 1 98 39 ALA B CA 1
ATOM 3162 C C . ALA B 1 39 ? -6.457 -24.812 0.646 1 98 39 ALA B C 1
ATOM 3164 O O . ALA B 1 39 ? -5.516 -24.062 0.387 1 98 39 ALA B O 1
ATOM 3165 N N . GLY B 1 40 ? -7.707 -24.484 0.592 1 97.19 40 GLY B N 1
ATOM 3166 C CA . GLY B 1 40 ? -8.055 -23.188 0.019 1 97.19 40 GLY B CA 1
ATOM 3167 C C . GLY B 1 40 ? -8.297 -22.125 1.065 1 97.19 40 GLY B C 1
ATOM 3168 O O . GLY B 1 40 ? -8.523 -20.953 0.728 1 97.19 40 GLY B O 1
ATOM 3169 N N . VAL B 1 41 ? -8.148 -22.406 2.342 1 94.5 41 VAL B N 1
ATOM 3170 C CA . VAL B 1 41 ? -8.555 -21.5 3.418 1 94.5 41 VAL B CA 1
ATOM 3171 C C . VAL B 1 41 ? -7.688 -20.25 3.389 1 94.5 41 VAL B C 1
ATOM 3173 O O . VAL B 1 41 ? -8.195 -19.141 3.547 1 94.5 41 VAL B O 1
ATOM 3176 N N . GLY B 1 42 ? -6.43 -20.391 3.139 1 93.12 42 GLY B N 1
ATOM 3177 C CA . GLY B 1 42 ? -5.523 -19.266 3.096 1 93.12 42 GLY B CA 1
ATOM 3178 C C . GLY B 1 42 ? -5.824 -18.297 1.961 1 93.12 42 GLY B C 1
ATOM 3179 O O . GLY B 1 42 ? -5.418 -17.141 2.002 1 93.12 42 GLY B O 1
ATOM 3180 N N . SER B 1 43 ? -6.562 -18.781 0.966 1 95.19 43 SER B N 1
ATOM 3181 C CA . SER B 1 43 ? -6.906 -17.969 -0.195 1 95.19 43 SER B CA 1
ATOM 3182 C C . SER B 1 43 ? -8.375 -17.562 -0.176 1 95.19 43 SER B C 1
ATOM 3184 O O . SER B 1 43 ? -8.898 -17.047 -1.167 1 95.19 43 SER B O 1
ATOM 3186 N N . GLY B 1 44 ? -9.031 -17.906 0.903 1 92.19 44 GLY B N 1
ATOM 3187 C CA . GLY B 1 44 ? -10.406 -17.469 1.079 1 92.19 44 GLY B CA 1
ATOM 3188 C C . GLY B 1 44 ? -11.422 -18.438 0.496 1 92.19 44 GLY B C 1
ATOM 3189 O O . GLY B 1 44 ? -12.57 -18.062 0.254 1 92.19 44 GLY B O 1
ATOM 3190 N N . PHE B 1 45 ? -11.055 -19.641 0.225 1 95.81 45 PHE B N 1
ATOM 3191 C CA . PHE B 1 45 ? -11.961 -20.656 -0.316 1 95.81 45 PHE B CA 1
ATOM 3192 C C . PHE B 1 45 ? -12.188 -21.781 0.69 1 95.81 45 PHE B C 1
ATOM 3194 O O . PHE B 1 45 ? -11.25 -22.484 1.066 1 95.81 45 PHE B O 1
ATOM 3201 N N . SER B 1 46 ? -13.383 -21.969 1.079 1 96.44 46 SER B N 1
ATOM 3202 C CA . SER B 1 46 ? -13.711 -22.953 2.107 1 96.44 46 SER B CA 1
ATOM 3203 C C . SER B 1 46 ? -13.859 -24.344 1.512 1 96.44 46 SER B C 1
ATOM 3205 O O . SER B 1 46 ? -14.047 -24.5 0.303 1 96.44 46 SER B O 1
ATOM 3207 N N . ASP B 1 47 ? -13.789 -25.312 2.436 1 98.56 47 ASP B N 1
ATOM 3208 C CA . ASP B 1 47 ? -14.031 -26.703 2.016 1 98.56 47 ASP B CA 1
ATOM 3209 C C . ASP B 1 47 ? -15.422 -26.844 1.416 1 98.56 47 ASP B C 1
ATOM 3211 O O . ASP B 1 47 ? -15.609 -27.562 0.43 1 98.56 47 ASP B O 1
ATOM 3215 N N . ALA B 1 48 ? -16.328 -26.156 1.954 1 98.31 48 ALA B N 1
ATOM 3216 C CA . ALA B 1 48 ? -17.703 -26.219 1.478 1 98.31 48 ALA B CA 1
ATOM 3217 C C . ALA B 1 48 ? -17.812 -25.719 0.041 1 98.31 48 ALA B C 1
ATOM 3219 O O . ALA B 1 48 ? -18.578 -26.266 -0.757 1 98.31 48 ALA B O 1
ATOM 3220 N N . GLN B 1 49 ? -17.094 -24.703 -0.289 1 97.88 49 GLN B N 1
ATOM 3221 C CA . GLN B 1 49 ? -17.094 -24.172 -1.646 1 97.88 49 GLN B CA 1
ATOM 3222 C C . GLN B 1 49 ? -16.547 -25.172 -2.643 1 97.88 49 GLN B C 1
ATOM 3224 O O . GLN B 1 49 ? -17.031 -25.281 -3.768 1 97.88 49 GLN B O 1
ATOM 3229 N N . TYR B 1 50 ? -15.562 -25.875 -2.254 1 98.81 50 TYR B N 1
ATOM 3230 C CA . TYR B 1 50 ? -14.984 -26.906 -3.117 1 98.81 50 TYR B CA 1
ATOM 3231 C C . TYR B 1 50 ? -15.969 -28.047 -3.324 1 98.81 50 TYR B C 1
ATOM 3233 O O . TYR B 1 50 ? -16.125 -28.547 -4.441 1 98.81 50 TYR B O 1
ATOM 3241 N N . GLU B 1 51 ? -16.625 -28.453 -2.242 1 98.81 51 GLU B N 1
ATOM 3242 C CA . GLU B 1 51 ? -17.641 -29.484 -2.355 1 98.81 51 GLU B CA 1
ATOM 3243 C C . GLU B 1 51 ? -18.766 -29.062 -3.285 1 98.81 51 GLU B C 1
ATOM 3245 O O . GLU B 1 51 ? -19.234 -29.844 -4.113 1 98.81 51 GLU B O 1
ATOM 3250 N N . ALA B 1 52 ? -19.141 -27.859 -3.113 1 98.56 52 ALA B N 1
ATOM 3251 C CA . ALA B 1 52 ? -20.188 -27.312 -3.969 1 98.56 52 ALA B CA 1
ATOM 3252 C C . ALA B 1 52 ? -19.75 -27.312 -5.434 1 98.56 52 ALA B C 1
ATOM 3254 O O . ALA B 1 52 ? -20.594 -27.438 -6.332 1 98.56 52 ALA B O 1
ATOM 3255 N N . ALA B 1 53 ? -18.531 -27.234 -5.66 1 98.62 53 ALA B N 1
ATOM 3256 C CA . ALA B 1 53 ? -17.984 -27.219 -7.016 1 98.62 53 ALA B CA 1
ATOM 3257 C C . ALA B 1 53 ? -17.828 -28.625 -7.559 1 98.62 53 ALA B C 1
ATOM 3259 O O . ALA B 1 53 ? -17.438 -28.812 -8.719 1 98.62 53 ALA B O 1
ATOM 3260 N N . GLY B 1 54 ? -18.031 -29.609 -6.707 1 98.75 54 GLY B N 1
ATOM 3261 C CA . GLY B 1 54 ? -18.031 -30.984 -7.164 1 98.75 54 GLY B CA 1
ATOM 3262 C C . GLY B 1 54 ? -16.828 -31.766 -6.699 1 98.75 54 GLY B C 1
ATOM 3263 O O . GLY B 1 54 ? -16.641 -32.938 -7.07 1 98.75 54 GLY B O 1
ATOM 3264 N N . ALA B 1 55 ? -16.047 -31.188 -5.871 1 98.81 55 ALA B N 1
ATOM 3265 C CA . ALA B 1 55 ? -14.844 -31.859 -5.395 1 98.81 55 ALA B CA 1
ATOM 3266 C C . ALA B 1 55 ? -15.156 -32.75 -4.191 1 98.81 55 ALA B C 1
ATOM 3268 O O . ALA B 1 55 ? -16.203 -32.594 -3.553 1 98.81 55 ALA B O 1
ATOM 3269 N N . ILE B 1 56 ? -14.289 -33.719 -3.941 1 98.88 56 ILE B N 1
ATOM 3270 C CA . ILE B 1 56 ? -14.266 -34.5 -2.703 1 98.88 56 ILE B CA 1
ATOM 3271 C C . ILE B 1 56 ? -13.188 -33.938 -1.774 1 98.88 56 ILE B C 1
ATOM 3273 O O . ILE B 1 56 ? -11.992 -34 -2.096 1 98.88 56 ILE B O 1
ATOM 3277 N N . VAL B 1 57 ? -13.609 -33.375 -0.644 1 98.81 57 VAL B N 1
ATOM 3278 C CA . VAL B 1 57 ? -12.656 -32.875 0.342 1 98.81 57 VAL B CA 1
ATOM 3279 C C . VAL B 1 57 ? -12.203 -34.031 1.239 1 98.81 57 VAL B C 1
ATOM 3281 O O . VAL B 1 57 ? -13.023 -34.781 1.75 1 98.81 57 VAL B O 1
ATOM 3284 N N . ALA B 1 58 ? -10.922 -34.188 1.371 1 98.81 58 ALA B N 1
ATOM 3285 C CA . ALA B 1 58 ? -10.383 -35.344 2.105 1 98.81 58 ALA B CA 1
ATOM 3286 C C . ALA B 1 58 ? -9.094 -34.969 2.826 1 98.81 58 ALA B C 1
ATOM 3288 O O . ALA B 1 58 ? -8.578 -33.844 2.66 1 98.81 58 ALA B O 1
ATOM 3289 N N . ASP B 1 59 ? -8.594 -35.812 3.666 1 98.5 59 ASP B N 1
ATOM 3290 C CA . ASP B 1 59 ? -7.355 -35.594 4.398 1 98.5 59 ASP B CA 1
ATOM 3291 C C . ASP B 1 59 ? -6.137 -35.75 3.49 1 98.5 59 ASP B C 1
ATOM 3293 O O . ASP B 1 59 ? -6.254 -36.25 2.369 1 98.5 59 ASP B O 1
ATOM 3297 N N . THR B 1 60 ? -5.066 -35.344 4.012 1 98.06 60 THR B N 1
ATOM 3298 C CA . THR B 1 60 ? -3.814 -35.281 3.266 1 98.06 60 THR B CA 1
ATOM 3299 C C . THR B 1 60 ? -3.486 -36.656 2.646 1 98.06 60 THR B C 1
ATOM 3301 O O . THR B 1 60 ? -3.242 -36.75 1.442 1 98.06 60 THR B O 1
ATOM 3304 N N . ASN B 1 61 ? -3.51 -37.719 3.391 1 98.12 61 ASN B N 1
ATOM 3305 C CA . ASN B 1 61 ? -3.133 -39.031 2.916 1 98.12 61 ASN B CA 1
ATOM 3306 C C . ASN B 1 61 ? -4.066 -39.531 1.809 1 98.12 61 ASN B C 1
ATOM 3308 O O . ASN B 1 61 ? -3.611 -40.094 0.814 1 98.12 61 ASN B O 1
ATOM 3312 N N . THR B 1 62 ? -5.266 -39.281 2 1 98.69 62 THR B N 1
ATOM 3313 C CA . THR B 1 62 ? -6.254 -39.75 1.021 1 98.69 62 THR B CA 1
ATOM 3314 C C . THR B 1 62 ? -6.027 -39.062 -0.323 1 98.69 62 THR B C 1
ATOM 3316 O O . THR B 1 62 ? -6.086 -39.688 -1.373 1 98.69 62 THR B O 1
ATOM 3319 N N . VAL B 1 63 ? -5.797 -37.781 -0.316 1 98.75 63 VAL B N 1
ATOM 3320 C CA . VAL B 1 63 ? -5.598 -37.031 -1.558 1 98.75 63 VAL B CA 1
ATOM 3321 C C . VAL B 1 63 ? -4.355 -37.562 -2.275 1 98.75 63 VAL B C 1
ATOM 3323 O O . VAL B 1 63 ? -4.395 -37.844 -3.477 1 98.75 63 VAL B O 1
ATOM 3326 N N . TRP B 1 64 ? -3.275 -37.719 -1.512 1 98.31 64 TRP B N 1
ATOM 3327 C CA . TRP B 1 64 ? -2.033 -38.219 -2.096 1 98.31 64 TRP B CA 1
ATOM 3328 C C . TRP B 1 64 ? -2.223 -39.625 -2.67 1 98.31 64 TRP B C 1
ATOM 3330 O O . TRP B 1 64 ? -1.66 -39.969 -3.719 1 98.31 64 TRP B O 1
ATOM 3340 N N . GLU B 1 65 ? -2.979 -40.469 -2.057 1 97.62 65 GLU B N 1
ATOM 3341 C CA . GLU B 1 65 ? -3.162 -41.844 -2.451 1 97.62 65 GLU B CA 1
ATOM 3342 C C . GLU B 1 65 ? -4.059 -41.969 -3.68 1 97.62 65 GLU B C 1
ATOM 3344 O O . GLU B 1 65 ? -3.795 -42.781 -4.578 1 97.62 65 GLU B O 1
ATOM 3349 N N . LYS B 1 66 ? -5.008 -41.188 -3.744 1 98.19 66 LYS B N 1
ATOM 3350 C CA . LYS B 1 66 ? -6.055 -41.344 -4.746 1 98.19 66 LYS B CA 1
ATOM 3351 C C . LYS B 1 66 ? -5.699 -40.625 -6.047 1 98.19 66 LYS B C 1
ATOM 3353 O O . LYS B 1 66 ? -6.109 -41.062 -7.129 1 98.19 66 LYS B O 1
ATOM 3358 N N . ALA B 1 67 ? -4.973 -39.656 -5.996 1 98.62 67 ALA B N 1
ATOM 3359 C CA . ALA B 1 67 ? -4.758 -38.781 -7.148 1 98.62 67 ALA B CA 1
ATOM 3360 C C . ALA B 1 67 ? -3.844 -39.438 -8.18 1 98.62 67 ALA B C 1
ATOM 3362 O O . ALA B 1 67 ? -2.883 -40.125 -7.816 1 98.62 67 ALA B O 1
ATOM 3363 N N . ASP B 1 68 ? -4.152 -39.219 -9.414 1 98.56 68 ASP B N 1
ATOM 3364 C CA . ASP B 1 68 ? -3.271 -39.531 -10.523 1 98.56 68 ASP B CA 1
ATOM 3365 C C . ASP B 1 68 ? -2.34 -38.375 -10.859 1 98.56 68 ASP B C 1
ATOM 3367 O O . ASP B 1 68 ? -1.218 -38.594 -11.328 1 98.56 68 ASP B O 1
ATOM 3371 N N . LEU B 1 69 ? -2.834 -37.219 -10.688 1 98.75 69 LEU B N 1
ATOM 3372 C CA . LEU B 1 69 ? -2.119 -35.969 -10.945 1 98.75 69 LEU B CA 1
ATOM 3373 C C . LEU B 1 69 ? -2.131 -35.062 -9.719 1 98.75 69 LEU B C 1
ATOM 3375 O O . LEU B 1 69 ? -3.197 -34.719 -9.195 1 98.75 69 LEU B O 1
ATOM 3379 N N . TYR B 1 70 ? -0.938 -34.75 -9.227 1 98.75 70 TYR B N 1
ATOM 3380 C CA . TYR B 1 70 ? -0.771 -33.812 -8.117 1 98.75 70 TYR B CA 1
ATOM 3381 C C . TYR B 1 70 ? -0.705 -32.375 -8.617 1 98.75 70 TYR B C 1
ATOM 3383 O O . TYR B 1 70 ? 0.176 -32.031 -9.406 1 98.75 70 TYR B O 1
ATOM 3391 N N . TYR B 1 71 ? -1.634 -31.562 -8.18 1 98.69 71 TYR B N 1
ATOM 3392 C CA . TYR B 1 71 ? -1.784 -30.156 -8.539 1 98.69 71 TYR B CA 1
ATOM 3393 C C . TYR B 1 71 ? -1.403 -29.25 -7.375 1 98.69 71 TYR B C 1
ATOM 3395 O O . TYR B 1 71 ? -2.15 -29.141 -6.402 1 98.69 71 TYR B O 1
ATOM 3403 N N . LYS B 1 72 ? -0.229 -28.594 -7.457 1 98.06 72 LYS B N 1
ATOM 3404 C CA . LYS B 1 72 ? 0.339 -27.797 -6.379 1 98.06 72 LYS B CA 1
ATOM 3405 C C . LYS B 1 72 ? 0.764 -26.406 -6.883 1 98.06 72 LYS B C 1
ATOM 3407 O O . LYS B 1 72 ? 0.578 -26.094 -8.055 1 98.06 72 LYS B O 1
ATOM 3412 N N . VAL B 1 73 ? 1.251 -25.594 -5.848 1 97.31 73 VAL B N 1
ATOM 3413 C CA . VAL B 1 73 ? 1.822 -24.297 -6.176 1 97.31 73 VAL B CA 1
ATOM 3414 C C . VAL B 1 73 ? 3.344 -24.359 -6.055 1 97.31 73 VAL B C 1
ATOM 3416 O O . VAL B 1 73 ? 4.059 -24.062 -7.012 1 97.31 73 VAL B O 1
ATOM 3419 N N . LYS B 1 74 ? 3.773 -24.844 -4.934 1 95.56 74 LYS B N 1
ATOM 3420 C CA . LYS B 1 74 ? 5.207 -24.828 -4.656 1 95.56 74 LYS B CA 1
ATOM 3421 C C . LYS B 1 74 ? 5.828 -26.203 -4.93 1 95.56 74 LYS B C 1
ATOM 3423 O O . LYS B 1 74 ? 5.117 -27.172 -5.188 1 95.56 74 LYS B O 1
ATOM 3428 N N . GLU B 1 75 ? 7.113 -26.203 -4.812 1 94.88 75 GLU B N 1
ATOM 3429 C CA . GLU B 1 75 ? 7.891 -27.422 -5.055 1 94.88 75 GLU B CA 1
ATOM 3430 C C . GLU B 1 75 ? 7.629 -28.469 -3.979 1 94.88 75 GLU B C 1
ATOM 3432 O O . GLU B 1 75 ? 6.871 -28.234 -3.039 1 94.88 75 GLU B O 1
ATOM 3437 N N . LEU B 1 76 ? 8.258 -29.625 -4.242 1 96.06 76 LEU B N 1
ATOM 3438 C CA . LEU B 1 76 ? 8.117 -30.703 -3.279 1 96.06 76 LEU B CA 1
ATOM 3439 C C . LEU B 1 76 ? 9.023 -30.484 -2.072 1 96.06 76 LEU B C 1
ATOM 3441 O O . LEU B 1 76 ? 10.141 -29.984 -2.217 1 96.06 76 LEU B O 1
ATOM 3445 N N . PHE B 1 77 ? 8.5 -30.891 -0.983 1 95.44 77 PHE B N 1
ATOM 3446 C CA . PHE B 1 77 ? 9.297 -30.953 0.238 1 95.44 77 PHE B CA 1
ATOM 3447 C C . PHE B 1 77 ? 9.547 -32.406 0.661 1 95.44 77 PHE B C 1
ATOM 3449 O O . PHE B 1 77 ? 8.812 -33.312 0.246 1 95.44 77 PHE B O 1
ATOM 3456 N N . PRO B 1 78 ? 10.5 -32.625 1.454 1 95.81 78 PRO B N 1
ATOM 3457 C CA . PRO B 1 78 ? 10.93 -34 1.77 1 95.81 78 PRO B CA 1
ATOM 3458 C C . PRO B 1 78 ? 9.781 -34.875 2.262 1 95.81 78 PRO B C 1
ATOM 3460 O O . PRO B 1 78 ? 9.711 -36.062 1.906 1 95.81 78 PRO B O 1
ATOM 3463 N N . GLN B 1 79 ? 8.906 -34.312 2.996 1 95.69 79 GLN B N 1
ATOM 3464 C CA . GLN B 1 79 ? 7.805 -35.094 3.543 1 95.69 79 GLN B CA 1
ATOM 3465 C C . GLN B 1 79 ? 6.855 -35.562 2.439 1 95.69 79 GLN B C 1
ATOM 3467 O O . GLN B 1 79 ? 6.043 -36.469 2.65 1 95.69 79 GLN B O 1
ATOM 3472 N N . GLU B 1 80 ? 6.953 -35.031 1.254 1 97.44 80 GLU B N 1
ATOM 3473 C CA . GLU B 1 80 ? 6.055 -35.344 0.149 1 97.44 80 GLU B CA 1
ATOM 3474 C C . GLU B 1 80 ? 6.695 -36.344 -0.824 1 97.44 80 GLU B C 1
ATOM 3476 O O . GLU B 1 80 ? 6.012 -36.906 -1.671 1 97.44 80 GLU B O 1
ATOM 3481 N N . PHE B 1 81 ? 7.973 -36.656 -0.654 1 97.38 81 PHE B N 1
ATOM 3482 C CA . PHE B 1 81 ? 8.75 -37.438 -1.599 1 97.38 81 PHE B CA 1
ATOM 3483 C C . PHE B 1 81 ? 8.203 -38.875 -1.697 1 97.38 81 PHE B C 1
ATOM 3485 O O . PHE B 1 81 ? 8.203 -39.469 -2.775 1 97.38 81 PHE B O 1
ATOM 3492 N N . LYS B 1 82 ? 7.707 -39.344 -0.647 1 96.75 82 LYS B N 1
ATOM 3493 C CA . LYS B 1 82 ? 7.293 -40.75 -0.532 1 96.75 82 LYS B CA 1
ATOM 3494 C C . LYS B 1 82 ? 6.117 -41.062 -1.46 1 96.75 82 LYS B C 1
ATOM 3496 O O . LYS B 1 82 ? 5.848 -42.219 -1.767 1 96.75 82 LYS B O 1
ATOM 3501 N N . TRP B 1 83 ? 5.43 -40.031 -1.892 1 97.5 83 TRP B N 1
ATOM 3502 C CA . TRP B 1 83 ? 4.215 -40.25 -2.672 1 97.5 83 TRP B CA 1
ATOM 3503 C C . TRP B 1 83 ? 4.531 -40.312 -4.16 1 97.5 83 TRP B C 1
ATOM 3505 O O . TRP B 1 83 ? 3.676 -40.719 -4.965 1 97.5 83 TRP B O 1
ATOM 3515 N N . MET B 1 84 ? 5.746 -40 -4.539 1 97.94 84 MET B N 1
ATOM 3516 C CA . MET B 1 84 ? 6.129 -40 -5.945 1 97.94 84 MET B CA 1
ATOM 3517 C C . MET B 1 84 ? 6.371 -41.406 -6.461 1 97.94 84 MET B C 1
ATOM 3519 O O . MET B 1 84 ? 7.02 -42.219 -5.785 1 97.94 84 MET B O 1
ATOM 3523 N N . ASN B 1 85 ? 5.824 -41.688 -7.602 1 97.25 85 ASN B N 1
ATOM 3524 C CA . ASN B 1 85 ? 6.074 -42.969 -8.289 1 97.25 85 ASN B CA 1
ATOM 3525 C C . ASN B 1 85 ? 5.742 -42.875 -9.773 1 97.25 85 ASN B C 1
ATOM 3527 O O . ASN B 1 85 ? 5.258 -41.844 -10.242 1 97.25 85 ASN B O 1
ATOM 3531 N N . LYS B 1 86 ? 5.875 -43.906 -10.523 1 96.88 86 LYS B N 1
ATOM 3532 C CA . LYS B 1 86 ? 5.855 -43.906 -11.984 1 96.88 86 LYS B CA 1
ATOM 3533 C C . LYS B 1 86 ? 4.441 -43.688 -12.508 1 96.88 86 LYS B C 1
ATOM 3535 O O . LYS B 1 86 ? 4.254 -43.312 -13.672 1 96.88 86 LYS B O 1
ATOM 3540 N N . ASP B 1 87 ? 3.477 -43.906 -11.672 1 96.5 87 ASP B N 1
ATOM 3541 C CA . ASP B 1 87 ? 2.094 -43.844 -12.133 1 96.5 87 ASP B CA 1
ATOM 3542 C C . ASP B 1 87 ? 1.5 -42.438 -11.898 1 96.5 87 ASP B C 1
ATOM 3544 O O . ASP B 1 87 ? 0.344 -42.188 -12.242 1 96.5 87 ASP B O 1
ATOM 3548 N N . LYS B 1 88 ? 2.271 -41.562 -11.359 1 98.06 88 LYS B N 1
ATOM 3549 C CA . LYS B 1 88 ? 1.767 -40.219 -10.969 1 98.06 88 LYS B CA 1
ATOM 3550 C C . LYS B 1 88 ? 2.293 -39.156 -11.906 1 98.06 88 LYS B C 1
ATOM 3552 O O . LYS B 1 88 ? 3.326 -39.312 -12.555 1 98.06 88 LYS B O 1
ATOM 3557 N N . ILE B 1 89 ? 1.519 -38.094 -11.992 1 98.56 89 ILE B N 1
ATOM 3558 C CA . ILE B 1 89 ? 1.915 -36.844 -12.68 1 98.56 89 ILE B CA 1
ATOM 3559 C C . ILE B 1 89 ? 2.029 -35.719 -11.672 1 98.56 89 ILE B C 1
ATOM 3561 O O . ILE B 1 89 ? 1.134 -35.5 -10.844 1 98.56 89 ILE B O 1
ATOM 3565 N N . LEU B 1 90 ? 3.148 -35 -11.672 1 98.56 90 LEU B N 1
ATOM 3566 C CA . LEU B 1 90 ? 3.35 -33.812 -10.859 1 98.56 90 LEU B CA 1
ATOM 3567 C C . LEU B 1 90 ? 3.275 -32.562 -11.719 1 98.56 90 LEU B C 1
ATOM 3569 O O . LEU B 1 90 ? 3.996 -32.438 -12.711 1 98.56 90 LEU B O 1
ATOM 3573 N N . PHE B 1 91 ? 2.357 -31.594 -11.438 1 98.62 91 PHE B N 1
ATOM 3574 C CA . PHE B 1 91 ? 2.172 -30.328 -12.141 1 98.62 91 PHE B CA 1
ATOM 3575 C C . PHE B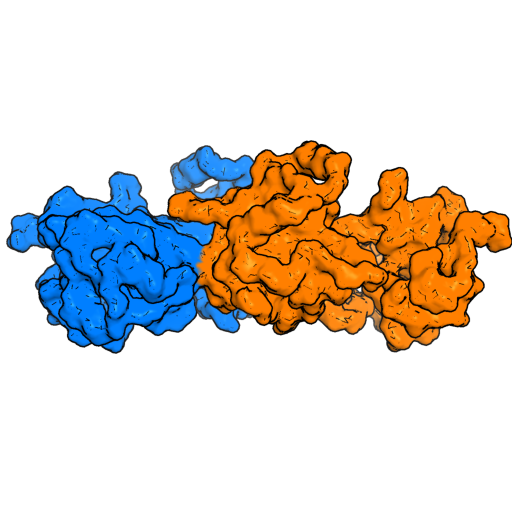 1 91 ? 2.209 -29.156 -11.172 1 98.62 91 PHE B C 1
ATOM 3577 O O . PHE B 1 91 ? 1.231 -28.906 -10.469 1 98.62 91 PHE B O 1
ATOM 3584 N N . THR B 1 92 ? 3.309 -28.469 -11.031 1 98.19 92 THR B N 1
ATOM 3585 C CA . THR B 1 92 ? 3.553 -27.406 -10.062 1 98.19 92 THR B CA 1
ATOM 3586 C C . THR B 1 92 ? 4.789 -26.594 -10.445 1 98.19 92 THR B C 1
ATOM 3588 O O . THR B 1 92 ? 5.387 -26.828 -11.492 1 98.19 92 THR B O 1
ATOM 3591 N N . TYR B 1 93 ? 5.074 -25.547 -9.688 1 96.19 93 TYR B N 1
ATOM 3592 C CA . TYR B 1 93 ? 6.426 -25 -9.742 1 96.19 93 TYR B CA 1
ATOM 3593 C C . TYR B 1 93 ? 7.426 -25.969 -9.109 1 96.19 93 TYR B C 1
ATOM 3595 O O . TYR B 1 93 ? 7.305 -26.312 -7.934 1 96.19 93 TYR B O 1
ATOM 3603 N N . ILE B 1 94 ? 8.398 -26.359 -9.836 1 94.5 94 ILE B N 1
ATOM 3604 C CA . ILE B 1 94 ? 9.273 -27.422 -9.344 1 94.5 94 ILE B CA 1
ATOM 3605 C C . ILE B 1 94 ? 10.617 -26.828 -8.938 1 94.5 94 ILE B C 1
ATOM 3607 O O . ILE B 1 94 ? 11.211 -27.25 -7.938 1 94.5 94 ILE B O 1
ATOM 3611 N N . HIS B 1 95 ? 11.086 -25.812 -9.688 1 86.69 95 HIS B N 1
ATOM 3612 C CA . HIS B 1 95 ? 12.398 -25.219 -9.461 1 86.69 95 HIS B CA 1
ATOM 3613 C C . HIS B 1 95 ? 13.469 -26.297 -9.289 1 86.69 95 HIS B C 1
ATOM 3615 O O . HIS B 1 95 ? 14.227 -26.281 -8.32 1 86.69 95 HIS B O 1
ATOM 3621 N N . SER B 1 96 ? 13.539 -27.203 -10.094 1 79 96 SER B N 1
ATOM 3622 C CA . SER B 1 96 ? 14.367 -28.391 -9.938 1 79 96 SER B CA 1
ATOM 3623 C C . SER B 1 96 ? 15.852 -28.031 -9.898 1 79 96 SER B C 1
ATOM 3625 O O . SER B 1 96 ? 16.656 -28.781 -9.352 1 79 96 SER B O 1
ATOM 3627 N N . ASN B 1 97 ? 16.172 -26.938 -10.414 1 76.62 97 ASN B N 1
ATOM 3628 C CA . ASN B 1 97 ? 17.562 -26.531 -10.469 1 76.62 97 ASN B CA 1
ATOM 3629 C C . ASN B 1 97 ? 18.094 -26.141 -9.094 1 76.62 97 ASN B C 1
ATOM 3631 O O . ASN B 1 97 ? 19.297 -26.141 -8.852 1 76.62 97 ASN B O 1
ATOM 3635 N N . ALA B 1 98 ? 17.172 -25.969 -8.25 1 75.75 98 ALA B N 1
ATOM 3636 C CA . ALA B 1 98 ? 17.578 -25.406 -6.965 1 75.75 98 ALA B CA 1
ATOM 3637 C C . ALA B 1 98 ? 17.812 -26.5 -5.926 1 75.75 98 ALA B C 1
ATOM 3639 O O . ALA B 1 98 ? 18.609 -26.312 -5.004 1 75.75 98 ALA B O 1
ATOM 3640 N N . HIS B 1 99 ? 17.234 -27.625 -6.062 1 85.5 99 HIS B N 1
ATOM 3641 C CA . HIS B 1 99 ? 17.266 -28.625 -5.004 1 85.5 99 HIS B CA 1
ATOM 3642 C C . HIS B 1 99 ? 17.656 -30 -5.551 1 85.5 99 HIS B C 1
ATOM 3644 O O . HIS B 1 99 ? 16.781 -30.75 -5.992 1 85.5 99 HIS B O 1
ATOM 3650 N N . PRO B 1 100 ? 18.844 -30.359 -5.34 1 92.31 100 PRO B N 1
ATOM 3651 C CA . PRO B 1 100 ? 19.281 -31.641 -5.891 1 92.31 100 PRO B CA 1
ATOM 3652 C C . PRO B 1 100 ? 18.5 -32.844 -5.328 1 92.31 100 PRO B C 1
ATOM 3654 O O . PRO B 1 100 ? 18.219 -33.781 -6.051 1 92.31 100 PRO B O 1
ATOM 3657 N N . ASP B 1 101 ? 18.156 -32.75 -4.051 1 95.25 101 ASP B N 1
ATOM 3658 C CA . ASP B 1 101 ? 17.391 -33.812 -3.438 1 95.25 101 ASP B CA 1
ATOM 3659 C C . ASP B 1 101 ? 16.031 -34 -4.125 1 95.25 101 ASP B C 1
ATOM 3661 O O . ASP B 1 101 ? 15.547 -35.125 -4.277 1 95.25 101 ASP B O 1
ATOM 3665 N N . GLU B 1 102 ? 15.453 -32.938 -4.469 1 95.56 102 GLU B N 1
ATOM 3666 C CA . GLU B 1 102 ? 14.188 -33 -5.195 1 95.56 102 GLU B CA 1
ATOM 3667 C C . GLU B 1 102 ? 14.367 -33.625 -6.57 1 95.56 102 GLU B C 1
ATOM 3669 O O . GLU B 1 102 ? 13.562 -34.469 -6.988 1 95.56 102 GLU B O 1
ATOM 3674 N N . THR B 1 103 ? 15.43 -33.25 -7.215 1 95.88 103 THR B N 1
ATOM 3675 C CA . THR B 1 103 ? 15.719 -33.812 -8.523 1 95.88 103 THR B CA 1
ATOM 3676 C C . THR B 1 103 ? 15.953 -35.312 -8.414 1 95.88 103 THR B C 1
ATOM 3678 O O . THR B 1 103 ? 15.469 -36.094 -9.242 1 95.88 103 THR B O 1
ATOM 3681 N N . ASP B 1 104 ? 16.672 -35.688 -7.414 1 96.88 104 ASP B N 1
ATOM 3682 C CA . ASP B 1 104 ? 16.906 -37.125 -7.172 1 96.88 104 ASP B CA 1
ATOM 3683 C C . ASP B 1 104 ? 15.586 -37.875 -7 1 96.88 104 ASP B C 1
ATOM 3685 O O . ASP B 1 104 ? 15.406 -38.969 -7.551 1 96.88 104 ASP B O 1
ATOM 3689 N N . THR B 1 105 ? 14.766 -37.281 -6.25 1 97 105 THR B N 1
ATOM 3690 C CA . THR B 1 105 ? 13.469 -37.906 -5.988 1 97 105 THR B CA 1
ATOM 3691 C C . THR B 1 105 ? 12.656 -38.031 -7.273 1 97 105 THR B C 1
ATOM 3693 O O . THR B 1 105 ? 12.055 -39.062 -7.539 1 97 105 THR B O 1
ATOM 3696 N N . LEU B 1 106 ? 12.609 -37 -8.055 1 97.38 106 LEU B N 1
ATOM 3697 C CA . LEU B 1 106 ? 11.867 -37.031 -9.312 1 97.38 106 LEU B CA 1
ATOM 3698 C C . LEU B 1 106 ? 12.383 -38.125 -10.242 1 97.38 106 LEU B C 1
ATOM 3700 O O . LEU B 1 106 ? 11.594 -38.875 -10.797 1 97.38 106 LEU B O 1
ATOM 3704 N N . LEU B 1 107 ? 13.672 -38.219 -10.344 1 97.31 107 LEU B N 1
ATOM 3705 C CA . LEU B 1 107 ? 14.273 -39.219 -11.242 1 97.31 107 LEU B CA 1
ATOM 3706 C C . LEU B 1 107 ? 14.141 -40.625 -10.68 1 97.31 107 LEU B C 1
ATOM 3708 O O . LEU B 1 107 ? 13.773 -41.562 -11.406 1 97.31 107 LEU B O 1
ATOM 3712 N N . GLY B 1 108 ? 14.398 -40.75 -9.43 1 97.69 108 GLY B N 1
ATOM 3713 C CA . GLY B 1 108 ? 14.375 -42.062 -8.789 1 97.69 108 GLY B CA 1
ATOM 3714 C C . GLY B 1 108 ? 12.984 -42.656 -8.734 1 97.69 108 GLY B C 1
ATOM 3715 O O . GLY B 1 108 ? 12.836 -43.875 -8.797 1 97.69 108 GLY B O 1
ATOM 3716 N N . SER B 1 109 ? 12.008 -41.875 -8.578 1 97.81 109 SER B N 1
ATOM 3717 C CA . SER B 1 109 ? 10.633 -42.344 -8.461 1 97.81 109 SER B CA 1
ATOM 3718 C C . SER B 1 109 ? 10.031 -42.656 -9.828 1 97.81 109 SER B C 1
ATOM 3720 O O . SER B 1 109 ? 8.984 -43.281 -9.93 1 97.81 109 SER B O 1
ATOM 3722 N N . HIS B 1 110 ? 10.609 -42.094 -10.875 1 97.94 110 HIS B N 1
ATOM 3723 C CA . HIS B 1 110 ? 10.148 -42.219 -12.25 1 97.94 110 HIS B CA 1
ATOM 3724 C C . HIS B 1 110 ? 8.805 -41.5 -12.453 1 97.94 110 HIS B C 1
ATOM 3726 O O . HIS B 1 110 ? 8.039 -41.875 -13.344 1 97.94 110 HIS B O 1
ATOM 3732 N N . VAL B 1 111 ? 8.484 -40.562 -11.602 1 98.06 111 VAL B N 1
ATOM 3733 C CA . VAL B 1 111 ? 7.273 -39.75 -11.734 1 98.06 111 VAL B CA 1
ATOM 3734 C C . VAL B 1 111 ? 7.336 -38.938 -13.023 1 98.06 111 VAL B C 1
ATOM 3736 O O . VAL B 1 111 ? 8.422 -38.625 -13.5 1 98.06 111 VAL B O 1
ATOM 3739 N N . SER B 1 112 ? 6.188 -38.719 -13.656 1 98.12 112 SER B N 1
ATOM 3740 C CA . SER B 1 112 ? 6.082 -37.75 -14.742 1 98.12 112 SER B CA 1
ATOM 3741 C C . SER B 1 112 ? 5.859 -36.344 -14.203 1 98.12 112 SER B C 1
ATOM 3743 O O . SER B 1 112 ? 4.883 -36.094 -13.492 1 98.12 112 SER B O 1
ATOM 3745 N N . ALA B 1 113 ? 6.766 -35.406 -14.531 1 98.19 113 ALA B N 1
ATOM 3746 C CA . ALA B 1 113 ? 6.656 -34.094 -13.906 1 98.19 113 ALA B CA 1
ATOM 3747 C C . ALA B 1 113 ? 6.699 -33 -14.953 1 98.19 113 ALA B C 1
ATOM 3749 O O . ALA B 1 113 ? 7.461 -33.062 -15.922 1 98.19 113 ALA B O 1
ATOM 3750 N N . VAL B 1 114 ? 5.832 -32 -14.805 1 98.06 114 VAL B N 1
ATOM 3751 C CA . VAL B 1 114 ? 5.789 -30.797 -15.625 1 98.06 114 VAL B CA 1
ATOM 3752 C C . VAL B 1 114 ? 5.926 -29.562 -14.742 1 98.06 114 VAL B C 1
ATOM 3754 O O . VAL B 1 114 ? 5.176 -29.391 -13.773 1 98.06 114 VAL B O 1
ATOM 3757 N N . ALA B 1 115 ? 6.844 -28.719 -15.07 1 97.31 115 ALA B N 1
ATOM 3758 C CA . ALA B 1 115 ? 7.09 -27.5 -14.312 1 97.31 115 ALA B CA 1
ATOM 3759 C C . ALA B 1 115 ? 6.371 -26.312 -14.938 1 97.31 115 ALA B C 1
ATOM 3761 O O . ALA B 1 115 ? 6.586 -26 -16.109 1 97.31 115 ALA B O 1
ATOM 3762 N N . TYR B 1 116 ? 5.59 -25.547 -14.055 1 97.38 116 TYR B N 1
ATOM 3763 C CA . TYR B 1 116 ? 4.902 -24.344 -14.516 1 97.38 116 TYR B CA 1
ATOM 3764 C C . TYR B 1 116 ? 5.871 -23.391 -15.211 1 97.38 116 TYR B C 1
ATOM 3766 O O . TYR B 1 116 ? 5.598 -22.906 -16.312 1 97.38 116 TYR B O 1
ATOM 3774 N N . GLU B 1 117 ? 7.02 -23.188 -14.609 1 93.56 117 GLU B N 1
ATOM 3775 C CA . GLU B 1 117 ? 7.934 -22.094 -14.922 1 93.56 117 GLU B CA 1
ATOM 3776 C C . GLU B 1 117 ? 8.672 -22.359 -16.234 1 93.56 117 GLU B C 1
ATOM 3778 O O . GLU B 1 117 ? 9.312 -21.453 -16.781 1 93.56 117 GLU B O 1
ATOM 3783 N N . ASP B 1 118 ? 8.484 -23.578 -16.812 1 94.38 118 ASP B N 1
ATOM 3784 C CA . ASP B 1 118 ? 9.234 -23.922 -18.016 1 94.38 118 ASP B CA 1
ATOM 3785 C C . ASP B 1 118 ? 8.297 -24.094 -19.203 1 94.38 118 ASP B C 1
ATOM 3787 O O . ASP B 1 118 ? 8.75 -24.219 -20.344 1 94.38 118 ASP B O 1
ATOM 3791 N N . VAL B 1 119 ? 6.977 -24.094 -18.922 1 96.69 119 VAL B N 1
ATOM 3792 C CA . VAL B 1 119 ? 6.016 -24.078 -20.031 1 96.69 119 VAL B CA 1
ATOM 3793 C C . VAL B 1 119 ? 6.121 -22.766 -20.797 1 96.69 119 VAL B C 1
ATOM 3795 O O . VAL B 1 119 ? 6.246 -21.703 -20.203 1 96.69 119 VAL B O 1
ATOM 3798 N N . GLN B 1 120 ? 6.09 -22.844 -22.094 1 95.69 120 GLN B N 1
ATOM 3799 C CA . GLN B 1 120 ? 6.246 -21.641 -22.906 1 95.69 120 GLN B CA 1
ATOM 3800 C C . GLN B 1 120 ? 5.035 -21.422 -23.797 1 95.69 120 GLN B C 1
ATOM 3802 O O . GLN B 1 120 ? 4.191 -22.312 -23.938 1 95.69 120 GLN B O 1
ATOM 3807 N N . ASP B 1 121 ? 4.941 -20.266 -24.266 1 94.25 121 ASP B N 1
ATOM 3808 C CA . ASP B 1 121 ? 3.949 -19.984 -25.297 1 94.25 121 ASP B CA 1
ATOM 3809 C C . ASP B 1 121 ? 4.617 -19.781 -26.656 1 94.25 121 ASP B C 1
ATOM 3811 O O . ASP B 1 121 ? 5.805 -20.062 -26.828 1 94.25 121 ASP B O 1
ATOM 3815 N N . GLU B 1 122 ? 3.818 -19.344 -27.656 1 93.31 122 GLU B N 1
ATOM 3816 C CA . GLU B 1 122 ? 4.297 -19.25 -29.031 1 93.31 122 GLU B CA 1
ATOM 3817 C C . GLU B 1 122 ? 5.344 -18.141 -29.188 1 93.31 122 GLU B C 1
ATOM 3819 O O . GLU B 1 122 ? 6.16 -18.172 -30.109 1 93.31 122 GLU B O 1
ATOM 3824 N N . GLU B 1 123 ? 5.391 -17.25 -28.266 1 89.75 123 GLU B N 1
ATOM 3825 C CA . GLU B 1 123 ? 6.312 -16.125 -28.328 1 89.75 123 GLU B CA 1
ATOM 3826 C C . GLU B 1 123 ? 7.57 -16.406 -27.5 1 89.75 123 GLU B C 1
ATOM 3828 O O . GLU B 1 123 ? 8.438 -15.531 -27.391 1 89.75 123 GLU B O 1
ATOM 3833 N N . GLY B 1 124 ? 7.594 -17.578 -26.938 1 90.25 124 GLY B N 1
ATOM 3834 C CA . GLY B 1 124 ? 8.75 -17.938 -26.141 1 90.25 124 GLY B CA 1
ATOM 3835 C C . GLY B 1 124 ? 8.695 -17.391 -24.734 1 90.25 124 GLY B C 1
ATOM 3836 O O . GLY B 1 124 ? 9.703 -17.359 -24.031 1 90.25 124 GLY B O 1
ATOM 3837 N N . LYS B 1 125 ? 7.562 -16.969 -24.375 1 90 125 LYS B N 1
ATOM 3838 C CA . LYS B 1 125 ? 7.363 -16.484 -23.016 1 90 125 LYS B CA 1
ATOM 3839 C C . LYS B 1 125 ? 6.855 -17.594 -22.094 1 90 125 LYS B C 1
ATOM 3841 O O . LYS B 1 125 ? 6.715 -18.734 -22.516 1 90 125 LYS B O 1
ATOM 3846 N N . PHE B 1 126 ? 6.633 -17.219 -20.844 1 94.44 126 PHE B N 1
ATOM 3847 C CA . PHE B 1 126 ? 6.258 -18.203 -19.812 1 94.44 126 PHE B CA 1
ATOM 3848 C C . PHE B 1 126 ? 4.871 -17.891 -19.266 1 94.44 126 PHE B C 1
ATOM 3850 O O . PHE B 1 126 ? 4.746 -17.234 -18.219 1 94.44 126 PHE B O 1
ATOM 3857 N N . PRO B 1 127 ? 3.896 -18.438 -19.859 1 94.94 127 PRO B N 1
ATOM 3858 C CA . PRO B 1 127 ? 2.52 -18.047 -19.547 1 94.94 127 PRO B CA 1
ATOM 3859 C C . PRO B 1 127 ? 2.1 -18.438 -18.141 1 94.94 127 PRO B C 1
ATOM 3861 O O . PRO B 1 127 ? 1.205 -17.812 -17.547 1 94.94 127 PRO B O 1
ATOM 3864 N N . LEU B 1 128 ? 2.691 -19.453 -17.547 1 96.38 128 LEU B N 1
ATOM 3865 C CA . LEU B 1 128 ? 2.287 -19.922 -16.234 1 96.38 128 LEU B CA 1
ATOM 3866 C C . LEU B 1 128 ? 3.1 -19.234 -15.141 1 96.38 128 LEU B C 1
ATOM 3868 O O . LEU B 1 128 ? 2.738 -19.297 -13.961 1 96.38 128 LEU B O 1
ATOM 3872 N N . LEU B 1 129 ? 4.125 -18.531 -15.555 1 93.19 129 LEU B N 1
ATOM 3873 C CA . LEU B 1 129 ? 4.938 -17.75 -14.625 1 93.19 129 LEU B CA 1
ATOM 3874 C C . LEU B 1 129 ? 4.535 -16.281 -14.656 1 93.19 129 LEU B C 1
ATOM 3876 O O . LEU B 1 129 ? 4.652 -15.578 -13.641 1 93.19 129 LEU B O 1
ATOM 3880 N N . ARG B 1 130 ? 4.039 -15.797 -15.734 1 93.06 130 ARG B N 1
ATOM 3881 C CA . ARG B 1 130 ? 3.762 -14.391 -16.016 1 93.06 130 ARG B CA 1
ATOM 3882 C C . ARG B 1 130 ? 2.822 -13.797 -14.969 1 93.06 130 ARG B C 1
ATOM 3884 O O . ARG B 1 130 ? 3.092 -12.727 -14.414 1 93.06 130 ARG B O 1
ATOM 3891 N N . PRO B 1 131 ? 1.726 -14.508 -14.609 1 93.56 131 PRO B N 1
ATOM 3892 C CA . PRO B 1 131 ? 0.823 -13.914 -13.617 1 93.56 131 PRO B CA 1
ATOM 3893 C C . PRO B 1 131 ? 1.494 -13.695 -12.258 1 93.56 131 PRO B C 1
ATOM 3895 O O . PRO B 1 131 ? 1.238 -12.688 -11.594 1 93.56 131 PRO B O 1
ATOM 3898 N N . MET B 1 132 ? 2.346 -14.586 -11.883 1 94.12 132 MET B N 1
ATOM 3899 C CA . MET B 1 132 ? 3.051 -14.453 -10.617 1 94.12 132 MET B CA 1
ATOM 3900 C C . MET B 1 132 ? 4.07 -13.32 -10.672 1 94.12 132 MET B C 1
ATOM 3902 O O . MET B 1 132 ? 4.238 -12.578 -9.703 1 94.12 132 MET B O 1
ATOM 3906 N N . SER B 1 133 ? 4.664 -13.156 -11.844 1 93.69 133 SER B N 1
ATOM 3907 C CA . SER B 1 133 ? 5.648 -12.094 -12.023 1 93.69 133 SER B CA 1
ATOM 3908 C C . SER B 1 133 ? 4.992 -10.719 -11.961 1 93.69 133 SER B C 1
ATOM 3910 O O . SER B 1 133 ? 5.543 -9.789 -11.367 1 93.69 133 SER B O 1
ATOM 3912 N N . GLU B 1 134 ? 3.877 -10.641 -12.57 1 93.81 134 GLU B N 1
ATOM 3913 C CA . GLU B 1 134 ? 3.141 -9.383 -12.547 1 93.81 134 GLU B CA 1
ATOM 3914 C C . GLU B 1 134 ? 2.744 -9 -11.125 1 93.81 134 GLU B C 1
ATOM 3916 O O . GLU B 1 134 ? 2.926 -7.855 -10.711 1 93.81 134 GLU B O 1
ATOM 3921 N N . LEU B 1 135 ? 2.209 -10 -10.422 1 95.56 135 LEU B N 1
ATOM 3922 C CA . LEU B 1 135 ? 1.808 -9.758 -9.039 1 95.56 135 LEU B CA 1
ATOM 3923 C C . LEU B 1 135 ? 3.016 -9.414 -8.172 1 95.56 135 LEU B C 1
ATOM 3925 O O . LEU B 1 135 ? 2.922 -8.586 -7.27 1 95.56 135 LEU B O 1
ATOM 3929 N N . ALA B 1 136 ? 4.105 -10.055 -8.461 1 95.81 136 ALA B N 1
ATOM 3930 C CA . ALA B 1 136 ? 5.332 -9.773 -7.719 1 95.81 136 ALA B CA 1
ATOM 3931 C C . ALA B 1 136 ? 5.789 -8.336 -7.949 1 95.81 136 ALA B C 1
ATOM 3933 O O . ALA B 1 136 ? 6.203 -7.648 -7.008 1 95.81 136 ALA B O 1
ATOM 3934 N N . GLY B 1 137 ? 5.758 -7.855 -9.164 1 96.12 137 GLY B N 1
ATOM 3935 C CA . GLY B 1 137 ? 6.094 -6.477 -9.469 1 96.12 137 GLY B CA 1
ATOM 3936 C C . GLY B 1 137 ? 5.191 -5.473 -8.781 1 96.12 137 GLY B C 1
ATOM 3937 O O . GLY B 1 137 ? 5.668 -4.543 -8.133 1 96.12 137 GLY B O 1
ATOM 3938 N N . LYS B 1 138 ? 3.869 -5.695 -8.93 1 96.56 138 LYS B N 1
ATOM 3939 C CA . LYS B 1 138 ? 2.891 -4.832 -8.273 1 96.56 138 LYS B CA 1
ATOM 3940 C C . LYS B 1 138 ? 3.072 -4.852 -6.758 1 96.56 138 LYS B C 1
ATOM 3942 O O . LYS B 1 138 ? 3.062 -3.801 -6.113 1 96.56 138 LYS B O 1
ATOM 3947 N N . GLY B 1 139 ? 3.303 -6.055 -6.273 1 97.19 139 GLY B N 1
ATOM 3948 C CA . GLY B 1 139 ? 3.531 -6.207 -4.848 1 97.19 139 GLY B CA 1
ATOM 3949 C C . GLY B 1 139 ? 4.797 -5.52 -4.371 1 97.19 139 GLY B C 1
ATOM 3950 O O . GLY B 1 139 ? 4.859 -5.031 -3.24 1 97.19 139 GLY B O 1
ATOM 3951 N N . GLY B 1 140 ? 5.789 -5.555 -5.211 1 97.5 140 GLY B N 1
ATOM 3952 C CA . GLY B 1 140 ? 7.004 -4.828 -4.883 1 97.5 140 GLY B CA 1
ATOM 3953 C C . GLY B 1 140 ? 6.773 -3.348 -4.652 1 97.5 140 GLY B C 1
ATOM 3954 O O . GLY B 1 140 ? 7.293 -2.773 -3.691 1 97.5 140 GLY B O 1
ATOM 3955 N N . PHE B 1 141 ? 5.984 -2.701 -5.52 1 98.06 141 PHE B N 1
ATOM 3956 C CA . PHE B 1 141 ? 5.656 -1.292 -5.332 1 98.06 141 PHE B CA 1
ATOM 3957 C C . PHE B 1 141 ? 4.805 -1.094 -4.086 1 98.06 141 PHE B C 1
ATOM 3959 O O . PHE B 1 141 ? 4.98 -0.117 -3.355 1 98.06 141 PHE B O 1
ATOM 3966 N N . LEU B 1 142 ? 3.883 -1.988 -3.846 1 97.94 142 LEU B N 1
ATOM 3967 C CA . LEU B 1 142 ? 3.066 -1.895 -2.641 1 97.94 142 LEU B CA 1
ATOM 3968 C C . LEU B 1 142 ? 3.936 -1.97 -1.39 1 97.94 142 LEU B C 1
ATOM 3970 O O . LEU B 1 142 ? 3.67 -1.28 -0.402 1 97.94 142 LEU B O 1
ATOM 3974 N N . ALA B 1 143 ? 4.938 -2.852 -1.443 1 97.81 143 ALA B N 1
ATOM 3975 C CA . ALA B 1 143 ? 5.879 -2.912 -0.329 1 97.81 143 ALA B CA 1
ATOM 3976 C C . ALA B 1 143 ? 6.582 -1.571 -0.133 1 97.81 143 ALA B C 1
ATOM 3978 O O . ALA B 1 143 ? 6.723 -1.098 0.997 1 97.81 143 ALA B O 1
ATOM 3979 N N . ALA B 1 144 ? 6.977 -0.97 -1.217 1 98.31 144 ALA B N 1
ATOM 3980 C CA . ALA B 1 144 ? 7.613 0.343 -1.141 1 98.31 144 ALA B CA 1
ATOM 3981 C C . ALA B 1 144 ? 6.684 1.366 -0.497 1 98.31 144 ALA B C 1
ATOM 3983 O O . ALA B 1 144 ? 7.109 2.156 0.35 1 98.31 144 ALA B O 1
ATOM 3984 N N . LEU B 1 145 ? 5.418 1.368 -0.913 1 97.81 145 LEU B N 1
ATOM 3985 C CA . LEU B 1 145 ? 4.426 2.275 -0.349 1 97.81 145 LEU B CA 1
ATOM 3986 C C . LEU B 1 145 ? 4.348 2.123 1.167 1 97.81 145 LEU B C 1
ATOM 3988 O O . LEU B 1 145 ? 4.281 3.117 1.893 1 97.81 145 LEU B O 1
ATOM 3992 N N . HIS B 1 146 ? 4.359 0.908 1.584 1 97.56 146 HIS B N 1
ATOM 3993 C CA . HIS B 1 146 ? 4.184 0.614 3.002 1 97.56 146 HIS B CA 1
ATOM 3994 C C . HIS B 1 146 ? 5.43 0.985 3.799 1 97.56 146 HIS B C 1
ATOM 3996 O O . HIS B 1 146 ? 5.344 1.697 4.801 1 97.56 146 HIS B O 1
ATOM 4002 N N . PHE B 1 147 ? 6.559 0.636 3.354 1 97.31 147 PHE B N 1
ATOM 4003 C CA . PHE B 1 147 ? 7.77 0.766 4.156 1 97.31 147 PHE B CA 1
ATOM 4004 C C . PHE B 1 147 ? 8.383 2.148 3.986 1 97.31 147 PHE B C 1
ATOM 4006 O O . PHE B 1 147 ? 9.312 2.516 4.715 1 97.31 147 PHE B O 1
ATOM 4013 N N . ALA B 1 148 ? 7.852 2.961 3.062 1 97.06 148 ALA B N 1
ATOM 4014 C CA . ALA B 1 148 ? 8.242 4.363 2.971 1 97.06 148 ALA B CA 1
ATOM 4015 C C . ALA B 1 148 ? 7.695 5.164 4.148 1 97.06 148 ALA B C 1
ATOM 4017 O O . ALA B 1 148 ? 8.148 6.281 4.414 1 97.06 148 ALA B O 1
ATOM 4018 N N . GLN B 1 149 ? 6.727 4.66 4.793 1 95.94 149 GLN B N 1
ATOM 4019 C CA . GLN B 1 149 ? 6.074 5.348 5.906 1 95.94 149 GLN B CA 1
ATOM 4020 C C . GLN B 1 149 ? 6.992 5.41 7.125 1 95.94 149 GLN B C 1
ATOM 4022 O O . GLN B 1 149 ? 7.68 4.438 7.441 1 95.94 149 GLN B O 1
ATOM 4027 N N . SER B 1 150 ? 6.941 6.473 7.887 1 94.5 150 SER B N 1
ATOM 4028 C CA . SER B 1 150 ? 7.801 6.691 9.047 1 94.5 150 SER B CA 1
ATOM 4029 C C . SER B 1 150 ? 7.543 5.652 10.133 1 94.5 150 SER B C 1
ATOM 4031 O O . SER B 1 150 ? 8.477 5.176 10.781 1 94.5 150 SER B O 1
ATOM 4033 N N . VAL B 1 151 ? 6.316 5.258 10.258 1 91.75 151 VAL B N 1
ATOM 4034 C CA . VAL B 1 151 ? 5.938 4.348 11.336 1 91.75 151 VAL B CA 1
ATOM 4035 C C . VAL B 1 151 ? 6.395 2.932 11 1 91.75 151 VAL B C 1
ATOM 4037 O O . VAL B 1 151 ? 6.402 2.051 11.859 1 91.75 151 VAL B O 1
ATOM 4040 N N . ASN B 1 152 ? 6.824 2.695 9.742 1 93.06 152 ASN B N 1
ATOM 4041 C CA . ASN B 1 152 ? 7.262 1.379 9.289 1 93.06 152 ASN B CA 1
ATOM 4042 C C . ASN B 1 152 ? 8.742 1.374 8.93 1 93.06 152 ASN B C 1
ATOM 4044 O O . ASN B 1 152 ? 9.211 0.504 8.195 1 93.06 152 ASN B O 1
ATOM 4048 N N . GLY B 1 153 ? 9.477 2.449 9.375 1 90.69 153 GLY B N 1
ATOM 4049 C CA . GLY B 1 153 ? 10.93 2.457 9.273 1 90.69 153 GLY B CA 1
ATOM 4050 C C . GLY B 1 153 ? 11.438 3.297 8.117 1 90.69 153 GLY B C 1
ATOM 4051 O O . GLY B 1 153 ? 12.648 3.393 7.898 1 90.69 153 GLY B O 1
ATOM 4052 N N . GLY B 1 154 ? 10.508 3.91 7.367 1 93.69 154 GLY B N 1
ATOM 4053 C CA . GLY B 1 154 ? 10.914 4.684 6.203 1 93.69 154 GLY B CA 1
ATOM 4054 C C . GLY B 1 154 ? 11.047 6.168 6.492 1 93.69 154 GLY B C 1
ATOM 4055 O O . GLY B 1 154 ? 10.945 6.594 7.645 1 93.69 154 GLY B O 1
ATOM 4056 N N . PRO B 1 155 ? 11.289 6.926 5.512 1 93.62 155 PRO B N 1
ATOM 4057 C CA . PRO B 1 155 ? 11.531 8.367 5.66 1 93.62 155 PRO B CA 1
ATOM 4058 C C . PRO B 1 155 ? 10.242 9.172 5.801 1 93.62 155 PRO B C 1
ATOM 4060 O O . PRO B 1 155 ? 10.289 10.383 6.016 1 93.62 155 PRO B O 1
ATOM 4063 N N . GLY B 1 156 ? 9.07 8.492 5.633 1 96 156 GLY B N 1
ATOM 4064 C CA . GLY B 1 156 ? 7.809 9.195 5.77 1 96 156 GLY B CA 1
ATOM 4065 C C . GLY B 1 156 ? 7.34 9.836 4.477 1 96 156 GLY B C 1
ATOM 4066 O O . GLY B 1 156 ? 6.641 10.852 4.496 1 96 156 GLY B O 1
ATOM 4067 N N . LYS B 1 157 ? 7.652 9.258 3.385 1 96.12 157 LYS B N 1
ATOM 4068 C CA . LYS B 1 157 ? 7.266 9.773 2.076 1 96.12 157 LYS B CA 1
ATOM 4069 C C . LYS B 1 157 ? 6.016 9.07 1.552 1 96.12 157 LYS B C 1
ATOM 4071 O O . LYS B 1 157 ? 5.918 7.84 1.609 1 96.12 157 LYS B O 1
ATOM 4076 N N . LEU B 1 158 ? 5.066 9.812 1.175 1 97.31 158 LEU B N 1
ATOM 4077 C CA . LEU B 1 158 ? 3.98 9.258 0.377 1 97.31 158 LEU B CA 1
ATOM 4078 C C . LEU B 1 158 ? 4.379 9.156 -1.092 1 97.31 158 LEU B C 1
ATOM 4080 O O . LEU B 1 158 ? 4.621 10.18 -1.741 1 97.31 158 LEU B O 1
ATOM 4084 N N . LEU B 1 159 ? 4.488 7.953 -1.601 1 97.25 159 LEU B N 1
ATOM 4085 C CA . LEU B 1 159 ? 4.91 7.723 -2.979 1 97.25 159 LEU B CA 1
ATOM 4086 C C . LEU B 1 159 ? 3.746 7.93 -3.943 1 97.25 159 LEU B C 1
ATOM 4088 O O . LEU B 1 159 ? 3.285 6.977 -4.578 1 97.25 159 LEU B O 1
ATOM 4092 N N . ALA B 1 160 ? 3.303 9.109 -4.035 1 94.94 160 ALA B N 1
ATOM 4093 C CA . ALA B 1 160 ? 2.246 9.586 -4.926 1 94.94 160 ALA B CA 1
ATOM 4094 C C . ALA B 1 160 ? 2.43 11.062 -5.258 1 94.94 160 ALA B C 1
ATOM 4096 O O . ALA B 1 160 ? 3.242 11.75 -4.633 1 94.94 160 ALA B O 1
ATOM 4097 N N . ASN B 1 161 ? 1.715 11.453 -6.254 1 91.19 161 ASN B N 1
ATOM 4098 C CA . ASN B 1 161 ? 1.693 12.875 -6.57 1 91.19 161 ASN B CA 1
ATOM 4099 C C . ASN B 1 161 ? 0.803 13.648 -5.602 1 91.19 161 ASN B C 1
ATOM 4101 O O . ASN B 1 161 ? -0.386 13.352 -5.473 1 91.19 161 ASN B O 1
ATOM 4105 N N . VAL B 1 162 ? 1.411 14.531 -4.84 1 90.06 162 VAL B N 1
ATOM 4106 C CA . VAL B 1 162 ? 0.719 15.422 -3.918 1 90.06 162 VAL B CA 1
ATOM 4107 C C . VAL B 1 162 ? 1.016 16.875 -4.285 1 90.06 162 VAL B C 1
ATOM 4109 O O . VAL B 1 162 ? 2.178 17.266 -4.438 1 90.06 162 VAL B O 1
ATOM 4112 N N . THR B 1 163 ? -0.02 17.625 -4.414 1 84.5 163 THR B N 1
ATOM 4113 C CA . THR B 1 163 ? 0.144 19.016 -4.824 1 84.5 163 THR B CA 1
ATOM 4114 C C . THR B 1 163 ? 1.039 19.766 -3.844 1 84.5 163 THR B C 1
ATOM 4116 O O . THR B 1 163 ? 0.846 19.688 -2.629 1 84.5 163 THR B O 1
ATOM 4119 N N . GLY B 1 164 ? 2.02 20.406 -4.332 1 84.69 164 GLY B N 1
ATOM 4120 C CA . GLY B 1 164 ? 2.873 21.266 -3.52 1 84.69 164 GLY B CA 1
ATOM 4121 C C . GLY B 1 164 ? 4.109 20.547 -3.006 1 84.69 164 GLY B C 1
ATOM 4122 O O . GLY B 1 164 ? 4.957 21.156 -2.354 1 84.69 164 GLY B O 1
ATOM 4123 N N . VAL B 1 165 ? 4.18 19.266 -3.23 1 91.06 165 VAL B N 1
ATOM 4124 C CA . VAL B 1 165 ? 5.332 18.469 -2.801 1 91.06 165 VAL B CA 1
ATOM 4125 C C . VAL B 1 165 ? 6.039 17.891 -4.02 1 91.06 165 VAL B C 1
ATOM 4127 O O . VAL B 1 165 ? 5.414 17.656 -5.055 1 91.06 165 VAL B O 1
ATOM 4130 N N . GLU B 1 166 ? 7.316 17.781 -3.834 1 91.31 166 GLU B N 1
ATOM 4131 C CA . GLU B 1 166 ? 8.086 17.172 -4.918 1 91.31 166 GLU B CA 1
ATOM 4132 C C . GLU B 1 166 ? 7.578 15.766 -5.23 1 91.31 166 GLU B C 1
ATOM 4134 O O . GLU B 1 166 ? 7.324 14.977 -4.316 1 91.31 166 GLU B O 1
ATOM 4139 N N . THR B 1 167 ? 7.406 15.492 -6.559 1 94.94 167 THR B N 1
ATOM 4140 C CA . THR B 1 167 ? 6.934 14.18 -6.977 1 94.94 167 THR B CA 1
ATOM 4141 C C . THR B 1 167 ? 8.016 13.117 -6.773 1 94.94 167 THR B C 1
ATOM 4143 O O . THR B 1 167 ? 9.156 13.297 -7.215 1 94.94 167 THR B O 1
ATOM 4146 N N . PRO B 1 168 ? 7.711 12.023 -6.078 1 96.88 168 PRO B N 1
ATOM 4147 C CA . PRO B 1 168 ? 8.711 10.969 -5.91 1 96.88 168 PRO B CA 1
ATOM 4148 C C . PRO B 1 168 ? 9.141 10.344 -7.234 1 96.88 168 PRO B C 1
ATOM 4150 O O . PRO B 1 168 ? 8.352 10.297 -8.18 1 96.88 168 PRO B O 1
ATOM 4153 N N . ILE B 1 169 ? 10.383 9.867 -7.305 1 97.88 169 ILE B N 1
ATOM 4154 C CA . ILE B 1 169 ? 10.93 9.211 -8.492 1 97.88 169 ILE B CA 1
ATOM 4155 C C . ILE B 1 169 ? 11.117 7.719 -8.219 1 97.88 169 ILE B C 1
ATOM 4157 O O . ILE B 1 169 ? 11.82 7.336 -7.277 1 97.88 169 ILE B O 1
ATOM 4161 N N . ILE B 1 170 ? 10.492 6.879 -9.008 1 98.56 170 ILE B N 1
ATOM 4162 C CA . ILE B 1 170 ? 10.578 5.426 -8.906 1 98.56 170 ILE B CA 1
ATOM 4163 C C . ILE B 1 170 ? 11.234 4.855 -10.156 1 98.56 170 ILE B C 1
ATOM 4165 O O . ILE B 1 170 ? 10.773 5.098 -11.273 1 98.56 170 ILE B O 1
ATOM 4169 N N . THR B 1 171 ? 12.312 4.074 -9.969 1 98.69 171 THR B N 1
ATOM 4170 C CA . THR B 1 171 ? 13.031 3.506 -11.109 1 98.69 171 THR B CA 1
ATOM 4171 C C . THR B 1 171 ? 12.984 1.981 -11.07 1 98.69 171 THR B C 1
ATOM 4173 O O . THR B 1 171 ? 13.25 1.374 -10.031 1 98.69 171 THR B O 1
ATOM 4176 N N . MET B 1 172 ? 12.609 1.406 -12.156 1 98.31 172 MET B N 1
ATOM 4177 C CA . MET B 1 172 ? 12.672 -0.045 -12.312 1 98.31 172 MET B CA 1
ATOM 4178 C C . MET B 1 172 ? 13.922 -0.462 -13.07 1 98.31 172 MET B C 1
ATOM 4180 O O . MET B 1 172 ? 14.305 0.187 -14.047 1 98.31 172 MET B O 1
ATOM 4184 N N . LEU B 1 173 ? 14.562 -1.484 -12.555 1 97.62 173 LEU B N 1
ATOM 4185 C CA . LEU B 1 173 ? 15.602 -2.16 -13.32 1 97.62 173 LEU B CA 1
ATOM 4186 C C . LEU B 1 173 ? 15.039 -3.371 -14.055 1 97.62 173 LEU B C 1
ATOM 4188 O O . LEU B 1 173 ? 14.703 -4.379 -13.438 1 97.62 173 LEU B O 1
ATOM 4192 N N . GLY B 1 174 ? 14.906 -3.221 -15.406 1 95.38 174 GLY B N 1
ATOM 4193 C CA . GLY B 1 174 ? 14.297 -4.25 -16.234 1 95.38 174 GLY B CA 1
ATOM 4194 C C . GLY B 1 174 ? 12.898 -3.895 -16.688 1 95.38 174 GLY B C 1
ATOM 4195 O O . GLY B 1 174 ? 12.062 -3.461 -15.891 1 95.38 174 GLY B O 1
ATOM 4196 N N . CYS B 1 175 ? 12.719 -4.133 -17.906 1 93.44 175 CYS B N 1
ATOM 4197 C CA . CYS B 1 175 ? 11.438 -3.818 -18.516 1 93.44 175 CYS B CA 1
ATOM 4198 C C . CYS B 1 175 ? 10.617 -5.082 -18.75 1 93.44 175 CYS B C 1
ATOM 4200 O O . CYS B 1 175 ? 9.758 -5.121 -19.625 1 93.44 175 CYS B O 1
ATOM 4202 N N . GLY B 1 176 ? 10.828 -6.129 -18.031 1 92.06 176 GLY B N 1
ATOM 4203 C CA . GLY B 1 176 ? 10.039 -7.344 -18.078 1 92.06 176 GLY B CA 1
ATOM 4204 C C . GLY B 1 176 ? 8.711 -7.223 -17.344 1 92.06 176 GLY B C 1
ATOM 4205 O O . GLY B 1 176 ? 8.281 -6.113 -17.016 1 92.06 176 GLY B O 1
ATOM 4206 N N . VAL B 1 177 ? 8.086 -8.359 -17.078 1 91.75 177 VAL B N 1
ATOM 4207 C CA . VAL B 1 177 ? 6.75 -8.414 -16.5 1 91.75 177 VAL B CA 1
ATOM 4208 C C . VAL B 1 177 ? 6.766 -7.793 -15.109 1 91.75 177 VAL B C 1
ATOM 4210 O O . VAL B 1 177 ? 5.883 -7.008 -14.758 1 91.75 177 VAL B O 1
ATOM 4213 N N . VAL B 1 178 ? 7.801 -8.086 -14.312 1 94.25 178 VAL B N 1
ATOM 4214 C CA . VAL B 1 178 ? 7.938 -7.551 -12.961 1 94.25 178 VAL B CA 1
ATOM 4215 C C . VAL B 1 178 ? 8.055 -6.031 -13.016 1 94.25 178 VAL B C 1
ATOM 4217 O O . VAL B 1 178 ? 7.305 -5.316 -12.352 1 94.25 178 VAL B O 1
ATOM 4220 N N . GLY B 1 179 ? 9.016 -5.562 -13.836 1 95.5 179 GLY B N 1
ATOM 4221 C CA . GLY B 1 179 ? 9.25 -4.133 -13.945 1 95.5 179 GLY B CA 1
ATOM 4222 C C . GLY B 1 179 ? 8.031 -3.363 -14.43 1 95.5 179 GLY B C 1
ATOM 4223 O O . GLY B 1 179 ? 7.676 -2.334 -13.852 1 95.5 179 GLY B O 1
ATOM 4224 N N . THR B 1 180 ? 7.395 -3.844 -15.43 1 94.69 180 THR B N 1
ATOM 4225 C CA . THR B 1 180 ? 6.25 -3.143 -15.992 1 94.69 180 THR B CA 1
ATOM 4226 C C . THR B 1 180 ? 5.059 -3.195 -15.039 1 94.69 180 THR B C 1
ATOM 4228 O O . THR B 1 180 ? 4.266 -2.254 -14.977 1 94.69 180 THR B O 1
ATOM 4231 N N . GLY B 1 181 ? 4.902 -4.328 -14.344 1 94.19 181 GLY B N 1
ATOM 4232 C CA . GLY B 1 181 ? 3.857 -4.398 -13.336 1 94.19 181 GLY B CA 1
ATOM 4233 C C . GLY B 1 181 ? 4.008 -3.352 -12.25 1 94.19 181 GLY B C 1
ATOM 4234 O O . GLY B 1 181 ? 3.043 -2.672 -11.898 1 94.19 181 GLY B O 1
ATOM 4235 N N . ALA B 1 182 ? 5.219 -3.227 -11.773 1 96.81 182 ALA B N 1
ATOM 4236 C CA . ALA B 1 182 ? 5.5 -2.217 -10.758 1 96.81 182 ALA B CA 1
ATOM 4237 C C . ALA B 1 182 ? 5.301 -0.809 -11.312 1 96.81 182 ALA B C 1
ATOM 4239 O O . ALA B 1 182 ? 4.688 0.04 -10.656 1 96.81 182 ALA B O 1
ATOM 4240 N N . ALA B 1 183 ? 5.793 -0.569 -12.5 1 96.88 183 ALA B N 1
ATOM 4241 C CA . ALA B 1 183 ? 5.723 0.74 -13.148 1 96.88 183 ALA B CA 1
ATOM 4242 C C . ALA B 1 183 ? 4.273 1.17 -13.359 1 96.88 183 ALA B C 1
ATOM 4244 O O . ALA B 1 183 ? 3.949 2.354 -13.242 1 96.88 183 ALA B O 1
ATOM 4245 N N . GLU B 1 184 ? 3.482 0.227 -13.68 1 94.81 184 GLU B N 1
ATOM 4246 C CA . GLU B 1 184 ? 2.072 0.523 -13.922 1 94.81 184 GLU B CA 1
ATOM 4247 C C . GLU B 1 184 ? 1.429 1.164 -12.695 1 94.81 184 GLU B C 1
ATOM 4249 O O . GLU B 1 184 ? 0.805 2.223 -12.789 1 94.81 184 GLU B O 1
ATOM 4254 N N . LEU B 1 185 ? 1.592 0.587 -11.562 1 95.19 185 LEU B N 1
ATOM 4255 C CA . LEU B 1 185 ? 0.991 1.11 -10.336 1 95.19 185 LEU B CA 1
ATOM 4256 C C . LEU B 1 185 ? 1.667 2.41 -9.914 1 95.19 185 LEU B C 1
ATOM 4258 O O . LEU B 1 185 ? 0.994 3.359 -9.5 1 95.19 185 LEU B O 1
ATOM 4262 N N . ALA B 1 186 ? 2.979 2.438 -10.008 1 97.25 186 ALA B N 1
ATOM 4263 C CA . ALA B 1 186 ? 3.713 3.645 -9.641 1 97.25 186 ALA B CA 1
ATOM 4264 C C . ALA B 1 186 ? 3.262 4.836 -10.477 1 97.25 186 ALA B C 1
ATOM 4266 O O . ALA B 1 186 ? 3.057 5.934 -9.953 1 97.25 186 ALA B O 1
ATOM 4267 N N . ALA B 1 187 ? 3.104 4.582 -11.75 1 96.44 187 ALA B N 1
ATOM 4268 C CA . ALA B 1 187 ? 2.67 5.637 -12.656 1 96.44 187 ALA B CA 1
ATOM 4269 C C . ALA B 1 187 ? 1.236 6.062 -12.359 1 96.44 187 ALA B C 1
ATOM 4271 O O . ALA B 1 187 ? 0.908 7.25 -12.438 1 96.44 187 ALA B O 1
ATOM 4272 N N . ALA B 1 188 ? 0.412 5.133 -12.07 1 92.94 188 ALA B N 1
ATOM 4273 C CA . ALA B 1 188 ? -0.984 5.434 -11.766 1 92.94 188 ALA B CA 1
ATOM 4274 C C . ALA B 1 188 ? -1.091 6.375 -10.57 1 92.94 188 ALA B C 1
ATOM 4276 O O . ALA B 1 188 ? -1.995 7.211 -10.508 1 92.94 188 ALA B O 1
ATOM 4277 N N . PHE B 1 189 ? -0.178 6.309 -9.648 1 94.56 189 PHE B N 1
ATOM 4278 C CA . PHE B 1 189 ? -0.181 7.137 -8.445 1 94.56 189 PHE B CA 1
ATOM 4279 C C . PHE B 1 189 ? 0.458 8.492 -8.719 1 94.56 189 PHE B C 1
ATOM 4281 O O . PHE B 1 189 ? 0.581 9.32 -7.82 1 94.56 189 PHE B O 1
ATOM 4288 N N . GLY B 1 190 ? 0.907 8.719 -10.016 1 93.75 190 GLY B N 1
ATOM 4289 C CA . GLY B 1 190 ? 1.395 10.016 -10.453 1 93.75 190 GLY B CA 1
ATOM 4290 C C . GLY B 1 190 ? 2.873 10.219 -10.18 1 93.75 190 GLY B C 1
ATOM 4291 O O . GLY B 1 190 ? 3.383 11.336 -10.297 1 93.75 190 GLY B O 1
ATOM 4292 N N . ASN B 1 191 ? 3.6 9.18 -9.797 1 97 191 ASN B N 1
ATOM 4293 C CA . ASN B 1 191 ? 5.039 9.281 -9.594 1 97 191 ASN B CA 1
ATOM 4294 C C . ASN B 1 191 ? 5.777 9.523 -10.914 1 97 191 ASN B C 1
ATOM 4296 O O . ASN B 1 191 ? 5.23 9.273 -11.992 1 97 191 ASN B O 1
ATOM 4300 N N . GLU B 1 192 ? 6.965 10.109 -10.82 1 97 192 GLU B N 1
ATOM 4301 C CA . GLU B 1 192 ? 7.891 10.055 -11.945 1 97 192 GLU B CA 1
ATOM 4302 C C . GLU B 1 192 ? 8.531 8.672 -12.07 1 97 192 GLU B C 1
ATOM 4304 O O . GLU B 1 192 ? 9.234 8.227 -11.156 1 97 192 GLU B O 1
ATOM 4309 N N . VAL B 1 193 ? 8.266 7.988 -13.172 1 98.19 193 VAL B N 1
ATOM 4310 C CA . VAL B 1 193 ? 8.656 6.586 -13.281 1 98.19 193 VAL B CA 1
ATOM 4311 C C . VAL B 1 193 ? 9.68 6.414 -14.398 1 98.19 193 VAL B C 1
ATOM 4313 O O . VAL B 1 193 ? 9.523 6.984 -15.484 1 98.19 193 VAL B O 1
ATOM 4316 N N . ARG B 1 194 ? 10.727 5.656 -14.086 1 98.25 194 ARG B N 1
ATOM 4317 C CA . ARG B 1 194 ? 11.773 5.324 -15.055 1 98.25 194 ARG B CA 1
ATOM 4318 C C . ARG B 1 194 ? 12.008 3.82 -15.109 1 98.25 194 ARG B C 1
ATOM 4320 O O . ARG B 1 194 ? 11.891 3.129 -14.094 1 98.25 194 ARG B O 1
ATOM 4327 N N . ILE B 1 195 ? 12.305 3.32 -16.281 1 98.12 195 ILE B N 1
ATOM 4328 C CA . ILE B 1 195 ? 12.68 1.919 -16.453 1 98.12 195 ILE B CA 1
ATOM 4329 C C . ILE B 1 195 ? 13.992 1.825 -17.234 1 98.12 195 ILE B C 1
ATOM 4331 O O . ILE B 1 195 ? 14.141 2.449 -18.281 1 98.12 195 ILE B O 1
ATOM 4335 N N . LEU B 1 196 ? 14.906 1.139 -16.688 1 98 196 LEU B N 1
ATOM 4336 C CA . LEU B 1 196 ? 16.156 0.848 -17.375 1 98 196 LEU B CA 1
ATOM 4337 C C . LEU B 1 196 ? 16.156 -0.567 -17.938 1 98 196 LEU B C 1
ATOM 4339 O O . LEU B 1 196 ? 15.727 -1.509 -17.266 1 98 196 LEU B O 1
ATOM 4343 N N . ASP B 1 197 ? 16.547 -0.68 -19.172 1 97.06 197 ASP B N 1
ATOM 4344 C CA . ASP B 1 197 ? 16.719 -1.982 -19.797 1 97.06 197 ASP B CA 1
ATOM 4345 C C . ASP B 1 197 ? 17.828 -1.938 -20.859 1 97.06 197 ASP B C 1
ATOM 4347 O O . ASP B 1 197 ? 18.141 -0.869 -21.375 1 97.06 197 ASP B O 1
ATOM 4351 N N . VAL B 1 198 ? 18.406 -3.039 -21.125 1 95.12 198 VAL B N 1
ATOM 4352 C CA . VAL B 1 198 ? 19.5 -3.105 -22.094 1 95.12 198 VAL B CA 1
ATOM 4353 C C . VAL B 1 198 ? 18.938 -3.34 -23.5 1 95.12 198 VAL B C 1
ATOM 4355 O O . VAL B 1 198 ? 19.609 -3.072 -24.5 1 95.12 198 VAL B O 1
ATOM 4358 N N . ASN B 1 199 ? 17.703 -3.814 -23.578 1 94 199 ASN B N 1
ATOM 4359 C CA . ASN B 1 199 ? 17.109 -4.219 -24.844 1 94 199 ASN B CA 1
ATOM 4360 C C . ASN B 1 199 ? 16.109 -3.18 -25.344 1 94 199 ASN B C 1
ATOM 4362 O O . ASN B 1 199 ? 15.023 -3.045 -24.797 1 94 199 ASN B O 1
ATOM 4366 N N . MET B 1 200 ? 16.391 -2.605 -26.484 1 92.44 200 MET B N 1
ATOM 4367 C CA . MET B 1 200 ? 15.555 -1.554 -27.062 1 92.44 200 MET B CA 1
ATOM 4368 C C . MET B 1 200 ? 14.211 -2.111 -27.5 1 92.44 200 MET B C 1
ATOM 4370 O O . MET B 1 200 ? 13.18 -1.461 -27.344 1 92.44 200 MET B O 1
ATOM 4374 N N . ASN B 1 201 ? 14.219 -3.238 -28.016 1 90.69 201 ASN B N 1
ATOM 4375 C CA . ASN B 1 201 ? 12.984 -3.83 -28.516 1 90.69 201 ASN B CA 1
ATOM 4376 C C . ASN B 1 201 ? 12 -4.117 -27.375 1 90.69 201 ASN B C 1
ATOM 4378 O O . ASN B 1 201 ? 10.797 -3.9 -27.531 1 90.69 201 ASN B O 1
ATOM 4382 N N . THR B 1 202 ? 12.57 -4.602 -26.328 1 89.81 202 THR B N 1
ATOM 4383 C CA . THR B 1 202 ? 11.742 -4.852 -25.156 1 89.81 202 THR B CA 1
ATOM 4384 C C . THR B 1 202 ? 11.133 -3.555 -24.625 1 89.81 202 THR B C 1
ATOM 4386 O O . THR B 1 202 ? 9.953 -3.516 -24.266 1 89.81 202 THR B O 1
ATOM 4389 N N . MET B 1 203 ? 11.906 -2.52 -24.688 1 92.88 203 MET B N 1
ATOM 4390 C CA . MET B 1 203 ? 11.438 -1.221 -24.219 1 92.88 203 MET B CA 1
ATOM 4391 C C . MET B 1 203 ? 10.352 -0.67 -25.125 1 92.88 203 MET B C 1
ATOM 4393 O O . MET B 1 203 ? 9.336 -0.155 -24.656 1 92.88 203 MET B O 1
ATOM 4397 N N . LEU B 1 204 ? 10.555 -0.822 -26.406 1 91.38 204 LEU B N 1
ATOM 4398 C CA . LEU B 1 204 ? 9.578 -0.323 -27.375 1 91.38 204 LEU B CA 1
ATOM 4399 C C . LEU B 1 204 ? 8.258 -1.076 -27.25 1 91.38 204 LEU B C 1
ATOM 4401 O O . LEU B 1 204 ? 7.188 -0.479 -27.359 1 91.38 204 LEU B O 1
ATOM 4405 N N . ALA B 1 205 ? 8.391 -2.336 -27 1 88.88 205 ALA B N 1
ATOM 4406 C CA . ALA B 1 205 ? 7.188 -3.146 -26.812 1 88.88 205 ALA B CA 1
ATOM 4407 C C . ALA B 1 205 ? 6.426 -2.723 -25.562 1 88.88 205 ALA B C 1
ATOM 4409 O O . ALA B 1 205 ? 5.195 -2.609 -25.594 1 88.88 205 ALA B O 1
ATOM 4410 N N . ALA B 1 206 ? 7.141 -2.5 -24.531 1 90.5 206 ALA B N 1
ATOM 4411 C CA . ALA B 1 206 ? 6.531 -2.094 -23.266 1 90.5 206 ALA B CA 1
ATOM 4412 C C . ALA B 1 206 ? 5.895 -0.713 -23.375 1 90.5 206 ALA B C 1
ATOM 4414 O O . ALA B 1 206 ? 4.836 -0.46 -22.797 1 90.5 206 ALA B O 1
ATOM 4415 N N . LYS B 1 207 ? 6.496 0.171 -24.078 1 89.69 207 LYS B N 1
ATOM 4416 C CA . LYS B 1 207 ? 6.039 1.551 -24.234 1 89.69 207 LYS B CA 1
ATOM 4417 C C . LYS B 1 207 ? 4.668 1.609 -24.891 1 89.69 207 LYS B C 1
ATOM 4419 O O . LYS B 1 207 ? 3.871 2.504 -24.594 1 89.69 207 LYS B O 1
ATOM 4424 N N . LYS B 1 208 ? 4.355 0.678 -25.656 1 87.94 208 LYS B N 1
ATOM 4425 C CA . LYS B 1 208 ? 3.102 0.666 -26.406 1 87.94 208 LYS B CA 1
ATOM 4426 C C . LYS B 1 208 ? 1.903 0.539 -25.469 1 87.94 208 LYS B C 1
ATOM 4428 O O . LYS B 1 208 ? 0.816 1.033 -25.766 1 87.94 208 LYS B O 1
ATOM 4433 N N . THR B 1 209 ? 2.15 -0.009 -24.328 1 83.06 209 THR B N 1
ATOM 4434 C CA . THR B 1 209 ? 1.013 -0.3 -23.469 1 83.06 209 THR B CA 1
ATOM 4435 C C . THR B 1 209 ? 1.156 0.417 -22.125 1 83.06 209 THR B C 1
ATOM 4437 O O . THR B 1 209 ? 0.333 0.232 -21.219 1 83.06 209 THR B O 1
ATOM 4440 N N . SER B 1 210 ? 2.139 1.185 -22.031 1 85.62 210 SER B N 1
ATOM 4441 C CA . SER B 1 210 ? 2.439 1.788 -20.734 1 85.62 210 SER B CA 1
ATOM 4442 C C . SER B 1 210 ? 1.817 3.176 -20.609 1 85.62 210 SER B C 1
ATOM 4444 O O . SER B 1 210 ? 1.559 3.834 -21.625 1 85.62 210 SER B O 1
ATOM 4446 N N . PRO B 1 211 ? 1.565 3.562 -19.344 1 84.25 211 PRO B N 1
ATOM 4447 C CA . PRO B 1 211 ? 1.144 4.949 -19.125 1 84.25 211 PRO B CA 1
ATOM 4448 C C . PRO B 1 211 ? 2.152 5.961 -19.672 1 84.25 211 PRO B C 1
ATOM 4450 O O . PRO B 1 211 ? 3.326 5.633 -19.859 1 84.25 211 PRO B O 1
ATOM 4453 N N . ALA B 1 212 ? 1.71 7.211 -19.797 1 79.31 212 ALA B N 1
ATOM 4454 C CA . ALA B 1 212 ? 2.486 8.25 -20.469 1 79.31 212 ALA B CA 1
ATOM 4455 C C . ALA B 1 212 ? 3.615 8.75 -19.562 1 79.31 212 ALA B C 1
ATOM 4457 O O . ALA B 1 212 ? 4.617 9.281 -20.062 1 79.31 212 ALA B O 1
ATOM 4458 N N . ASN B 1 213 ? 3.521 8.539 -18.344 1 86.19 213 ASN B N 1
ATOM 4459 C CA . ASN B 1 213 ? 4.508 9.141 -17.453 1 86.19 213 ASN B CA 1
ATOM 4460 C C . ASN B 1 213 ? 5.617 8.156 -17.094 1 86.19 213 ASN B C 1
ATOM 4462 O O . ASN B 1 213 ? 6.113 8.148 -15.969 1 86.19 213 ASN B O 1
ATOM 4466 N N . ILE B 1 214 ? 6.008 7.273 -18.016 1 95.69 214 ILE B N 1
ATOM 4467 C CA . ILE B 1 214 ? 7.117 6.348 -17.812 1 95.69 214 ILE B CA 1
ATOM 4468 C C . ILE B 1 214 ? 8.242 6.684 -18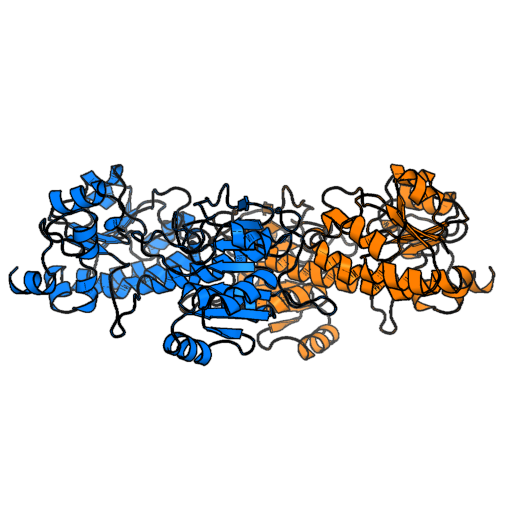.797 1 95.69 214 ILE B C 1
ATOM 4470 O O . ILE B 1 214 ? 8.023 6.777 -20 1 95.69 214 ILE B O 1
ATOM 4474 N N . THR B 1 215 ? 9.352 6.949 -18.344 1 96.56 215 THR B N 1
ATOM 4475 C CA . THR B 1 215 ? 10.539 7.211 -19.156 1 96.56 215 THR B CA 1
ATOM 4476 C C . THR B 1 215 ? 11.391 5.949 -19.281 1 96.56 215 THR B C 1
ATOM 4478 O O . THR B 1 215 ? 11.805 5.363 -18.281 1 96.56 215 THR B O 1
ATOM 4481 N N . TYR B 1 216 ? 11.656 5.551 -20.484 1 96.25 216 TYR B N 1
ATOM 4482 C CA . TYR B 1 216 ? 12.516 4.398 -20.766 1 96.25 216 TYR B CA 1
ATOM 4483 C C . TYR B 1 216 ? 13.938 4.84 -21.078 1 96.25 216 TYR B C 1
ATOM 4485 O O . TYR B 1 216 ? 14.141 5.742 -21.891 1 96.25 216 TYR B O 1
ATOM 4493 N N . MET B 1 217 ? 14.875 4.215 -20.422 1 96.69 217 MET B N 1
ATOM 4494 C CA . MET B 1 217 ? 16.281 4.562 -20.594 1 96.69 217 MET B CA 1
ATOM 4495 C C . MET B 1 217 ? 17.125 3.318 -20.828 1 96.69 217 MET B C 1
ATOM 4497 O O . MET B 1 217 ? 16.844 2.254 -20.281 1 96.69 217 MET B O 1
ATOM 4501 N N . ILE B 1 218 ? 18.125 3.5 -21.625 1 96.5 218 ILE B N 1
ATOM 4502 C CA . ILE B 1 218 ? 19.062 2.396 -21.828 1 96.5 218 ILE B CA 1
ATOM 4503 C C . ILE B 1 218 ? 19.859 2.166 -20.547 1 96.5 218 ILE B C 1
ATOM 4505 O O . ILE B 1 218 ? 20.297 3.119 -19.906 1 96.5 218 ILE B O 1
ATOM 4509 N N . SER B 1 219 ? 19.953 0.929 -20.234 1 96.19 219 SER B N 1
ATOM 4510 C CA . SER B 1 219 ? 20.719 0.578 -19.047 1 96.19 219 SER B CA 1
ATOM 4511 C C . SER B 1 219 ? 22.219 0.635 -19.312 1 96.19 219 SER B C 1
ATOM 4513 O O . SER B 1 219 ? 22.781 -0.281 -19.906 1 96.19 219 SER B O 1
ATOM 4515 N N . ASN B 1 220 ? 22.891 1.634 -19.031 1 96.44 220 ASN B N 1
ATOM 4516 C CA . ASN B 1 220 ? 24.344 1.813 -18.984 1 96.44 220 ASN B CA 1
ATOM 4517 C C . ASN B 1 220 ? 24.781 2.486 -17.688 1 96.44 220 ASN B C 1
ATOM 4519 O O . ASN B 1 220 ? 23.938 2.871 -16.875 1 96.44 220 ASN B O 1
ATOM 4523 N N . ARG B 1 221 ? 26.016 2.5 -17.5 1 96.69 221 ARG B N 1
ATOM 4524 C CA . ARG B 1 221 ? 26.531 2.947 -16.203 1 96.69 221 ARG B CA 1
ATOM 4525 C C . ARG B 1 221 ? 26.094 4.379 -15.906 1 96.69 221 ARG B C 1
ATOM 4527 O O . ARG B 1 221 ? 25.688 4.691 -14.789 1 96.69 221 ARG B O 1
ATOM 4534 N N . SER B 1 222 ? 26.141 5.238 -16.844 1 97.44 222 SER B N 1
ATOM 4535 C CA . SER B 1 222 ? 25.797 6.645 -16.672 1 97.44 222 SER B CA 1
ATOM 4536 C C . SER B 1 222 ? 24.328 6.809 -16.281 1 97.44 222 SER B C 1
ATOM 4538 O O . SER B 1 222 ? 24.016 7.496 -15.305 1 97.44 222 SER B O 1
ATOM 4540 N N . ASN B 1 223 ? 23.453 6.184 -17.031 1 97.88 223 ASN B N 1
ATOM 4541 C CA . ASN B 1 223 ? 22.031 6.266 -16.75 1 97.88 223 ASN B CA 1
ATOM 4542 C C . ASN B 1 223 ? 21.688 5.629 -15.398 1 97.88 223 ASN B C 1
ATOM 4544 O O . ASN B 1 223 ? 20.828 6.125 -14.672 1 97.88 223 ASN B O 1
ATOM 4548 N N . LEU B 1 224 ? 22.344 4.559 -15.109 1 98.25 224 LEU B N 1
ATOM 4549 C CA . LEU B 1 224 ? 22.125 3.898 -13.828 1 98.25 224 LEU B CA 1
ATOM 4550 C C . LEU B 1 224 ? 22.5 4.824 -12.672 1 98.25 224 LEU B C 1
ATOM 4552 O O . LEU B 1 224 ? 21.719 4.977 -11.727 1 98.25 224 LEU B O 1
ATOM 4556 N N . GLU B 1 225 ? 23.656 5.414 -12.773 1 98.25 225 GLU B N 1
ATOM 4557 C CA . GLU B 1 225 ? 24.109 6.309 -11.711 1 98.25 225 GLU B CA 1
ATOM 4558 C C . GLU B 1 225 ? 23.172 7.496 -11.547 1 98.25 225 GLU B C 1
ATOM 4560 O O . GLU B 1 225 ? 22.891 7.922 -10.422 1 98.25 225 GLU B O 1
ATOM 4565 N N . LYS B 1 226 ? 22.734 8 -12.633 1 98.25 226 LYS B N 1
ATOM 4566 C CA . LYS B 1 226 ? 21.75 9.078 -12.578 1 98.25 226 LYS B CA 1
ATOM 4567 C C . LYS B 1 226 ? 20.516 8.641 -11.812 1 98.25 226 LYS B C 1
ATOM 4569 O O . LYS B 1 226 ? 20.031 9.359 -10.93 1 98.25 226 LYS B O 1
ATOM 4574 N N . CYS B 1 227 ? 20 7.492 -12.133 1 98.38 227 CYS B N 1
ATOM 4575 C CA . CYS B 1 227 ? 18.797 6.984 -11.492 1 98.38 227 CYS B CA 1
ATOM 4576 C C . CYS B 1 227 ? 19.047 6.695 -10.016 1 98.38 227 CYS B C 1
ATOM 4578 O O . CYS B 1 227 ? 18.188 6.957 -9.172 1 98.38 227 CYS B O 1
ATOM 4580 N N . LEU B 1 228 ? 20.219 6.133 -9.719 1 98.5 228 LEU B N 1
ATOM 4581 C CA . LEU B 1 228 ? 20.562 5.883 -8.32 1 98.5 228 LEU B CA 1
ATOM 4582 C C . LEU B 1 228 ? 20.562 7.18 -7.52 1 98.5 228 LEU B C 1
ATOM 4584 O O . LEU B 1 228 ? 20.047 7.219 -6.398 1 98.5 228 LEU B O 1
ATOM 4588 N N . ARG B 1 229 ? 21.031 8.258 -8.078 1 98.12 229 ARG B N 1
ATOM 4589 C CA . ARG B 1 229 ? 21.141 9.547 -7.406 1 98.12 229 ARG B CA 1
ATOM 4590 C C . ARG B 1 229 ? 19.766 10.18 -7.191 1 98.12 229 ARG B C 1
ATOM 4592 O O . ARG B 1 229 ? 19.547 10.859 -6.188 1 98.12 229 ARG B O 1
ATOM 4599 N N . GLU B 1 230 ? 18.906 9.938 -8.086 1 98.06 230 GLU B N 1
ATOM 4600 C CA . GLU B 1 230 ? 17.703 10.766 -8.125 1 98.06 230 GLU B CA 1
ATOM 4601 C C . GLU B 1 230 ? 16.484 10.008 -7.598 1 98.06 230 GLU B C 1
ATOM 4603 O O . GLU B 1 230 ? 15.484 10.609 -7.207 1 98.06 230 GLU B O 1
ATOM 4608 N N . SER B 1 231 ? 16.516 8.703 -7.555 1 98.44 231 SER B N 1
ATOM 4609 C CA . SER B 1 231 ? 15.328 7.91 -7.27 1 98.44 231 SER B CA 1
ATOM 4610 C C . SER B 1 231 ? 15.078 7.809 -5.766 1 98.44 231 SER B C 1
ATOM 4612 O O . SER B 1 231 ? 16.031 7.762 -4.98 1 98.44 231 SER B O 1
ATOM 4614 N N . ASP B 1 232 ? 13.828 7.785 -5.441 1 98.12 232 ASP B N 1
ATOM 4615 C CA . ASP B 1 232 ? 13.414 7.469 -4.078 1 98.12 232 ASP B CA 1
ATOM 4616 C C . ASP B 1 232 ? 13.336 5.957 -3.867 1 98.12 232 ASP B C 1
ATOM 4618 O O . ASP B 1 232 ? 13.555 5.469 -2.756 1 98.12 232 ASP B O 1
ATOM 4622 N N . VAL B 1 233 ? 12.992 5.27 -4.906 1 98.69 233 VAL B N 1
ATOM 4623 C CA . VAL B 1 233 ? 12.867 3.816 -4.863 1 98.69 233 VAL B CA 1
ATOM 4624 C C . VAL B 1 233 ? 13.453 3.207 -6.133 1 98.69 233 VAL B C 1
ATOM 4626 O O . VAL B 1 233 ? 13.195 3.689 -7.238 1 98.69 233 VAL B O 1
ATOM 4629 N N . ILE B 1 234 ? 14.266 2.182 -5.93 1 98.69 234 ILE B N 1
ATOM 4630 C CA . ILE B 1 234 ? 14.75 1.334 -7.012 1 98.69 234 ILE B CA 1
ATOM 4631 C C . ILE B 1 234 ? 14.141 -0.059 -6.895 1 98.69 234 ILE B C 1
ATOM 4633 O O . ILE B 1 234 ? 14.273 -0.718 -5.859 1 98.69 234 ILE B O 1
ATOM 4637 N N . ILE B 1 235 ? 13.453 -0.5 -7.93 1 98.31 235 ILE B N 1
ATOM 4638 C CA . ILE B 1 235 ? 12.852 -1.829 -7.945 1 98.31 235 ILE B CA 1
ATOM 4639 C C . ILE B 1 235 ? 13.547 -2.697 -8.992 1 98.31 235 ILE B C 1
ATOM 4641 O O . ILE B 1 235 ? 13.547 -2.373 -10.18 1 98.31 235 ILE B O 1
ATOM 4645 N N . ASN B 1 236 ? 14.109 -3.797 -8.547 1 97.5 236 ASN B N 1
ATOM 4646 C CA . ASN B 1 236 ? 14.828 -4.691 -9.445 1 97.5 236 ASN B CA 1
ATOM 4647 C C . ASN B 1 236 ? 13.961 -5.863 -9.891 1 97.5 236 ASN B C 1
ATOM 4649 O O . ASN B 1 236 ? 13.422 -6.598 -9.055 1 97.5 236 ASN B O 1
ATOM 4653 N N . GLY B 1 237 ? 13.82 -5.977 -11.133 1 94.44 237 GLY B N 1
ATOM 4654 C CA . GLY B 1 237 ? 13.102 -7.109 -11.703 1 94.44 237 GLY B CA 1
ATOM 4655 C C . GLY B 1 237 ? 13.969 -7.965 -12.609 1 94.44 237 GLY B C 1
ATOM 4656 O O . GLY B 1 237 ? 13.453 -8.789 -13.367 1 94.44 237 GLY B O 1
ATOM 4657 N N . ILE B 1 238 ? 15.242 -7.797 -12.508 1 91.75 238 ILE B N 1
ATOM 4658 C CA . ILE B 1 238 ? 16.156 -8.5 -13.398 1 91.75 238 ILE B CA 1
ATOM 4659 C C . ILE B 1 238 ? 16.578 -9.828 -12.773 1 91.75 238 ILE B C 1
ATOM 4661 O O . ILE B 1 238 ? 17.062 -9.859 -11.641 1 91.75 238 ILE B O 1
ATOM 4665 N N . LEU B 1 239 ? 16.328 -10.859 -13.562 1 81.25 239 LEU B N 1
ATOM 4666 C CA . LEU B 1 239 ? 16.875 -12.156 -13.164 1 81.25 239 LEU B CA 1
ATOM 4667 C C . LEU B 1 239 ? 18.359 -12.25 -13.508 1 81.25 239 LEU B C 1
ATOM 4669 O O . LEU B 1 239 ? 18.734 -12.039 -14.656 1 81.25 239 LEU B O 1
ATOM 4673 N N . TRP B 1 240 ? 19.109 -12.484 -12.508 1 81.62 240 TRP B N 1
ATOM 4674 C CA . TRP B 1 240 ? 20.562 -12.562 -12.68 1 81.62 240 TRP B CA 1
ATOM 4675 C C . TRP B 1 240 ? 21.031 -14.008 -12.781 1 81.62 240 TRP B C 1
ATOM 4677 O O . TRP B 1 240 ? 20.578 -14.859 -12.008 1 81.62 240 TRP B O 1
ATOM 4687 N N . ALA B 1 241 ? 21.781 -14.25 -13.812 1 75.25 241 ALA B N 1
ATOM 4688 C CA . ALA B 1 241 ? 22.281 -15.609 -13.945 1 75.25 241 ALA B CA 1
ATOM 4689 C C . ALA B 1 241 ? 23.125 -16.016 -12.734 1 75.25 241 ALA B C 1
ATOM 4691 O O . ALA B 1 241 ? 23.906 -15.211 -12.219 1 75.25 241 ALA B O 1
ATOM 4692 N N . LYS B 1 242 ? 22.922 -17.172 -12.266 1 69.06 242 LYS B N 1
ATOM 4693 C CA . LYS B 1 242 ? 23.516 -17.625 -11.008 1 69.06 242 LYS B CA 1
ATOM 4694 C C . LYS B 1 242 ? 25.031 -17.75 -11.125 1 69.06 242 LYS B C 1
ATOM 4696 O O . LYS B 1 242 ? 25.734 -17.703 -10.117 1 69.06 242 LYS B O 1
ATOM 4701 N N . ASP B 1 243 ? 25.438 -17.953 -12.398 1 72.12 243 ASP B N 1
ATOM 4702 C CA . ASP B 1 243 ? 26.875 -18.141 -12.586 1 72.12 243 ASP B CA 1
ATOM 4703 C C . ASP B 1 243 ? 27.594 -16.812 -12.703 1 72.12 243 ASP B C 1
ATOM 4705 O O . ASP B 1 243 ? 28.828 -16.766 -12.664 1 72.12 243 ASP B O 1
ATOM 4709 N N . ARG B 1 244 ? 26.812 -15.797 -12.68 1 81.56 244 ARG B N 1
ATOM 4710 C CA . ARG B 1 244 ? 27.422 -14.477 -12.789 1 81.56 244 ARG B CA 1
ATOM 4711 C C . ARG B 1 244 ? 27.984 -14.016 -11.453 1 81.56 244 ARG B C 1
ATOM 4713 O O . ARG B 1 244 ? 27.391 -14.266 -10.406 1 81.56 244 ARG B O 1
ATOM 4720 N N . LYS B 1 245 ? 29.156 -13.344 -11.5 1 85.38 245 LYS B N 1
ATOM 4721 C CA . LYS B 1 245 ? 29.797 -12.859 -10.289 1 85.38 245 LYS B CA 1
ATOM 4722 C C . LYS B 1 245 ? 29.719 -11.344 -10.18 1 85.38 245 LYS B C 1
ATOM 4724 O O . LYS B 1 245 ? 30.016 -10.766 -9.133 1 85.38 245 LYS B O 1
ATOM 4729 N N . ASP B 1 246 ? 29.281 -10.727 -11.266 1 92.31 246 ASP B N 1
ATOM 4730 C CA . ASP B 1 246 ? 29.172 -9.266 -11.266 1 92.31 246 ASP B CA 1
ATOM 4731 C C . ASP B 1 246 ? 27.766 -8.82 -10.844 1 92.31 246 ASP B C 1
ATOM 4733 O O . ASP B 1 246 ? 26.906 -9.648 -10.531 1 92.31 246 ASP B O 1
ATOM 4737 N N . HIS B 1 247 ? 27.641 -7.555 -10.656 1 94.81 247 HIS B N 1
ATOM 4738 C CA . HIS B 1 247 ? 26.375 -6.934 -10.25 1 94.81 247 HIS B CA 1
ATOM 4739 C C . HIS B 1 247 ? 26.078 -5.688 -11.086 1 94.81 247 HIS B C 1
ATOM 4741 O O . HIS B 1 247 ? 26.969 -5.168 -11.758 1 94.81 247 HIS B O 1
ATOM 4747 N N . ILE B 1 248 ? 24.859 -5.238 -11.07 1 94.81 248 ILE B N 1
ATOM 4748 C CA . ILE B 1 248 ? 24.469 -3.971 -11.672 1 94.81 248 ILE B CA 1
ATOM 4749 C C . ILE B 1 248 ? 24.703 -2.832 -10.68 1 94.81 248 ILE B C 1
ATOM 4751 O O . ILE B 1 248 ? 25.266 -1.795 -11.039 1 94.81 248 ILE B O 1
ATOM 4755 N N . VAL B 1 249 ? 24.297 -3.068 -9.492 1 96.75 249 VAL B N 1
ATOM 4756 C CA . VAL B 1 249 ? 24.484 -2.104 -8.414 1 96.75 249 VAL B CA 1
ATOM 4757 C C . VAL B 1 249 ? 25.453 -2.67 -7.371 1 96.75 249 VAL B C 1
ATOM 4759 O O . VAL B 1 249 ? 25.188 -3.73 -6.793 1 96.75 249 VAL B O 1
ATOM 4762 N N . TYR B 1 250 ? 26.5 -2.031 -7.156 1 96.75 250 TYR B N 1
ATOM 4763 C CA . TYR B 1 250 ? 27.5 -2.432 -6.176 1 96.75 250 TYR B CA 1
ATOM 4764 C C . TYR B 1 250 ? 27.297 -1.711 -4.852 1 96.75 250 TYR B C 1
ATOM 4766 O O . TYR B 1 250 ? 26.594 -0.694 -4.797 1 96.75 250 TYR B O 1
ATOM 4774 N N . ARG B 1 251 ? 27.875 -2.246 -3.791 1 96.44 251 ARG B N 1
ATOM 4775 C CA . ARG B 1 251 ? 27.734 -1.62 -2.48 1 96.44 251 ARG B CA 1
ATOM 4776 C C . ARG B 1 251 ? 28.203 -0.167 -2.518 1 96.44 251 ARG B C 1
ATOM 4778 O O . ARG B 1 251 ? 27.562 0.706 -1.914 1 96.44 251 ARG B O 1
ATOM 4785 N N . GLU B 1 252 ? 29.266 0.096 -3.229 1 97.31 252 GLU B N 1
ATOM 4786 C CA . GLU B 1 252 ? 29.844 1.437 -3.312 1 97.31 252 GLU B CA 1
ATOM 4787 C C . GLU B 1 252 ? 28.875 2.412 -3.963 1 97.31 252 GLU B C 1
ATOM 4789 O O . GLU B 1 252 ? 28.953 3.623 -3.748 1 97.31 252 GLU B O 1
ATOM 4794 N N . ASP B 1 253 ? 27.953 1.875 -4.785 1 98.06 253 ASP B N 1
ATOM 4795 C CA . ASP B 1 253 ? 27 2.719 -5.484 1 98.06 253 ASP B CA 1
ATOM 4796 C C . ASP B 1 253 ? 25.953 3.283 -4.52 1 98.06 253 ASP B C 1
ATOM 4798 O O . ASP B 1 253 ? 25.266 4.258 -4.836 1 98.06 253 ASP B O 1
ATOM 4802 N N . LEU B 1 254 ? 25.75 2.68 -3.35 1 98 254 LEU B N 1
ATOM 4803 C CA . LEU B 1 254 ? 24.719 3.084 -2.398 1 98 254 LEU B CA 1
ATOM 4804 C C . LEU B 1 254 ? 24.953 4.516 -1.926 1 98 254 LEU B C 1
ATOM 4806 O O . LEU B 1 254 ? 24 5.223 -1.593 1 98 254 LEU B O 1
ATOM 4810 N N . LYS B 1 255 ? 26.203 4.922 -1.893 1 97.19 255 LYS B N 1
ATOM 4811 C CA . LYS B 1 255 ? 26.547 6.27 -1.439 1 97.19 255 LYS B CA 1
ATOM 4812 C C . LYS B 1 255 ? 25.953 7.324 -2.363 1 97.19 255 LYS B C 1
ATOM 4814 O O . LYS B 1 255 ? 25.828 8.492 -1.982 1 97.19 255 LYS B O 1
ATOM 4819 N N . LEU B 1 256 ? 25.594 6.91 -3.652 1 97.75 256 LEU B N 1
ATOM 4820 C CA . LEU B 1 256 ? 25 7.828 -4.609 1 97.75 256 LEU B CA 1
ATOM 4821 C C . LEU B 1 256 ? 23.531 8.07 -4.277 1 97.75 256 LEU B C 1
ATOM 4823 O O . LEU B 1 256 ? 22.953 9.062 -4.723 1 97.75 256 LEU B O 1
ATOM 4827 N N . MET B 1 257 ? 22.906 7.184 -3.531 1 97.56 257 MET B N 1
ATOM 4828 C CA . MET B 1 257 ? 21.469 7.227 -3.332 1 97.56 257 MET B CA 1
ATOM 4829 C C . MET B 1 257 ? 21.094 8.25 -2.262 1 97.56 257 MET B C 1
ATOM 4831 O O . MET B 1 257 ? 21.891 8.547 -1.377 1 97.56 257 MET B O 1
ATOM 4835 N N . LYS B 1 258 ? 19.859 8.766 -2.328 1 92.19 258 LYS B N 1
ATOM 4836 C CA . LYS B 1 258 ? 19.344 9.703 -1.343 1 92.19 258 LYS B CA 1
ATOM 4837 C C . LYS B 1 258 ? 19.234 9.055 0.037 1 92.19 258 LYS B C 1
ATOM 4839 O O . LYS B 1 258 ? 19 7.855 0.149 1 92.19 258 LYS B O 1
ATOM 4844 N N . PRO B 1 259 ? 19.484 9.922 1.008 1 87.25 259 PRO B N 1
ATOM 4845 C CA . PRO B 1 259 ? 19.125 9.391 2.328 1 87.25 259 PRO B CA 1
ATOM 4846 C C . PRO B 1 259 ? 17.672 8.914 2.404 1 87.25 259 PRO B C 1
ATOM 4848 O O . PRO B 1 259 ? 16.766 9.617 1.961 1 87.25 259 PRO B O 1
ATOM 4851 N N . GLY B 1 260 ? 17.5 7.738 2.889 1 88.62 260 GLY B N 1
ATOM 4852 C CA . GLY B 1 260 ? 16.156 7.215 3.051 1 88.62 260 GLY B CA 1
ATOM 4853 C C . GLY B 1 260 ? 15.648 6.492 1.817 1 88.62 260 GLY B C 1
ATOM 4854 O O . GLY B 1 260 ? 14.516 6 1.804 1 88.62 260 GLY B O 1
ATOM 4855 N N . ALA B 1 261 ? 16.469 6.43 0.762 1 96.38 261 ALA B N 1
ATOM 4856 C CA . ALA B 1 261 ? 16.062 5.723 -0.452 1 96.38 261 ALA B CA 1
ATOM 4857 C C . ALA B 1 261 ? 15.867 4.234 -0.181 1 96.38 261 ALA B C 1
ATOM 4859 O O . ALA B 1 261 ? 16.328 3.717 0.841 1 96.38 261 ALA B O 1
ATOM 4860 N N . MET B 1 262 ? 15.148 3.582 -1.12 1 98.12 262 MET B N 1
ATOM 4861 C CA . MET B 1 262 ? 14.797 2.176 -0.938 1 98.12 262 MET B CA 1
ATOM 4862 C C . MET B 1 262 ? 15.172 1.36 -2.17 1 98.12 262 MET B C 1
ATOM 4864 O O . MET B 1 262 ? 15.039 1.835 -3.299 1 98.12 262 MET B O 1
ATOM 4868 N N . ILE B 1 263 ? 15.625 0.148 -1.849 1 98.12 263 ILE B N 1
ATOM 4869 C CA . ILE B 1 263 ? 15.812 -0.862 -2.885 1 98.12 263 ILE B CA 1
ATOM 4870 C C . ILE B 1 263 ? 14.852 -2.023 -2.652 1 98.12 263 ILE B C 1
ATOM 4872 O O . ILE B 1 263 ? 14.844 -2.625 -1.576 1 98.12 263 ILE B O 1
ATOM 4876 N N . VAL B 1 264 ? 14.023 -2.256 -3.627 1 97.88 264 VAL B N 1
ATOM 4877 C CA . VAL B 1 264 ? 13.141 -3.416 -3.637 1 97.88 264 VAL B CA 1
ATOM 4878 C C . VAL B 1 264 ? 13.641 -4.438 -4.652 1 97.88 264 VAL B C 1
ATOM 4880 O O . VAL B 1 264 ? 13.555 -4.215 -5.863 1 97.88 264 VAL B O 1
ATOM 4883 N N . ASP B 1 265 ? 14.141 -5.492 -4.152 1 96.62 265 ASP B N 1
ATOM 4884 C CA . ASP B 1 265 ? 14.617 -6.547 -5.035 1 96.62 265 ASP B CA 1
ATOM 4885 C C . ASP B 1 265 ? 13.594 -7.672 -5.164 1 96.62 265 ASP B C 1
ATOM 4887 O O . ASP B 1 265 ? 13.57 -8.594 -4.344 1 96.62 265 ASP B O 1
ATOM 4891 N N . VAL B 1 266 ? 12.844 -7.664 -6.227 1 94.5 266 VAL B N 1
ATOM 4892 C CA . VAL B 1 266 ? 11.758 -8.617 -6.449 1 94.5 266 VAL B CA 1
ATOM 4893 C C . VAL B 1 266 ? 12.328 -9.945 -6.949 1 94.5 266 VAL B C 1
ATOM 4895 O O . VAL B 1 266 ? 11.766 -11.008 -6.68 1 94.5 266 VAL B O 1
ATOM 4898 N N . ALA B 1 267 ? 13.43 -9.883 -7.555 1 85.19 267 ALA B N 1
ATOM 4899 C CA . ALA B 1 267 ? 14.055 -11.086 -8.094 1 85.19 267 ALA B CA 1
ATOM 4900 C C . ALA B 1 267 ? 14.672 -11.93 -6.98 1 85.19 267 ALA B C 1
ATOM 4902 O O . ALA B 1 267 ? 14.812 -13.148 -7.121 1 85.19 267 ALA B O 1
ATOM 4903 N N . CYS B 1 268 ? 15.055 -11.32 -5.883 1 75.12 268 CYS B N 1
ATOM 4904 C CA . CYS B 1 268 ? 15.57 -11.93 -4.66 1 75.12 268 CYS B CA 1
ATOM 4905 C C . CYS B 1 268 ? 16.672 -12.93 -4.977 1 75.12 268 CYS B C 1
ATOM 4907 O O . CYS B 1 268 ? 16.688 -14.039 -4.43 1 75.12 268 CYS B O 1
ATOM 4909 N N . ASP B 1 269 ? 17.547 -12.656 -5.852 1 71.5 269 ASP B N 1
ATOM 4910 C CA . ASP B 1 269 ? 18.625 -13.57 -6.191 1 71.5 269 ASP B CA 1
ATOM 4911 C C . ASP B 1 269 ? 19.844 -13.344 -5.289 1 71.5 269 ASP B C 1
ATOM 4913 O O . ASP B 1 269 ? 20.266 -12.211 -5.086 1 71.5 269 ASP B O 1
ATOM 4917 N N . GLU B 1 270 ? 20.156 -14.422 -4.613 1 70.12 270 GLU B N 1
ATOM 4918 C CA . GLU B 1 270 ? 21.406 -14.281 -3.879 1 70.12 270 GLU B CA 1
ATOM 4919 C C . GLU B 1 270 ? 22.562 -13.938 -4.816 1 70.12 270 GLU B C 1
ATOM 4921 O O . GLU B 1 270 ? 22.734 -14.57 -5.859 1 70.12 270 GLU B O 1
ATOM 4926 N N . ASN B 1 271 ? 23.344 -12.922 -4.465 1 75.31 271 ASN B N 1
ATOM 4927 C CA . ASN B 1 271 ? 24.438 -12.43 -5.297 1 75.31 271 ASN B CA 1
ATOM 4928 C C . ASN B 1 271 ? 23.953 -12.047 -6.691 1 75.31 271 ASN B C 1
ATOM 4930 O O . ASN B 1 271 ? 24.594 -12.375 -7.691 1 75.31 271 ASN B O 1
ATOM 4934 N N . GLY B 1 272 ? 22.859 -11.469 -6.672 1 87.06 272 GLY B N 1
ATOM 4935 C CA . GLY B 1 272 ? 22.219 -11.141 -7.941 1 87.06 272 GLY B CA 1
ATOM 4936 C C . GLY B 1 272 ? 22.578 -9.75 -8.445 1 87.06 272 GLY B C 1
ATOM 4937 O O . GLY B 1 272 ? 23.734 -9.32 -8.328 1 87.06 272 GLY B O 1
ATOM 4938 N N . ALA B 1 273 ? 21.734 -9.094 -9.07 1 92.12 273 ALA B N 1
ATOM 4939 C CA . ALA B 1 273 ? 21.906 -7.809 -9.742 1 92.12 273 ALA B CA 1
ATOM 4940 C C . ALA B 1 273 ? 22.344 -6.73 -8.75 1 92.12 273 ALA B C 1
ATOM 4942 O O . ALA B 1 273 ? 23.062 -5.805 -9.109 1 92.12 273 ALA B O 1
ATOM 4943 N N . ILE B 1 274 ? 21.922 -6.875 -7.539 1 95.44 274 ILE B N 1
ATOM 4944 C CA . ILE B 1 274 ? 22.25 -5.898 -6.504 1 95.44 274 ILE B CA 1
ATOM 4945 C C . ILE B 1 274 ? 23.109 -6.562 -5.426 1 95.44 274 ILE B C 1
ATOM 4947 O O . ILE B 1 274 ? 22.625 -7.422 -4.684 1 95.44 274 ILE B O 1
ATOM 4951 N N . GLU B 1 275 ? 24.266 -6.148 -5.188 1 94.88 275 GLU B N 1
ATOM 4952 C CA . GLU B 1 275 ? 25.297 -6.781 -4.375 1 94.88 275 GLU B CA 1
ATOM 4953 C C . GLU B 1 275 ? 24.859 -6.891 -2.918 1 94.88 275 GLU B C 1
ATOM 4955 O O . GLU B 1 275 ? 25.172 -7.875 -2.244 1 94.88 275 GLU B O 1
ATOM 4960 N N . THR B 1 276 ? 24.109 -5.922 -2.469 1 94.88 276 THR B N 1
ATOM 4961 C CA . THR B 1 276 ? 23.828 -5.812 -1.04 1 94.88 276 THR B CA 1
ATOM 4962 C C . THR B 1 276 ? 22.531 -6.52 -0.689 1 94.88 276 THR B C 1
ATOM 4964 O O . THR B 1 276 ? 22.109 -6.52 0.47 1 94.88 276 THR B O 1
ATOM 4967 N N . CYS B 1 277 ? 21.875 -7.102 -1.662 1 93.56 277 CYS B N 1
ATOM 4968 C CA . CYS B 1 277 ? 20.578 -7.738 -1.406 1 93.56 277 CYS B CA 1
ATOM 4969 C C . CYS B 1 277 ? 20.766 -9.148 -0.869 1 93.56 277 CYS B C 1
ATOM 4971 O O . CYS B 1 277 ? 21.656 -9.883 -1.322 1 93.56 277 CYS B O 1
ATOM 4973 N N . ARG B 1 278 ? 20.047 -9.438 0.092 1 91.94 278 ARG B N 1
ATOM 4974 C CA . ARG B 1 278 ? 19.891 -10.789 0.623 1 91.94 278 ARG B CA 1
ATOM 4975 C C . ARG B 1 278 ? 18.422 -11.133 0.85 1 91.94 278 ARG B C 1
ATOM 4977 O O . ARG B 1 278 ? 17.609 -10.25 1.11 1 91.94 278 ARG B O 1
ATOM 4984 N N . ASP B 1 279 ? 18.125 -12.344 0.89 1 89.31 279 ASP B N 1
ATOM 4985 C CA . ASP B 1 279 ? 16.734 -12.773 1.036 1 89.31 279 ASP B CA 1
ATOM 4986 C C . ASP B 1 279 ? 16.188 -12.383 2.4 1 89.31 279 ASP B C 1
ATOM 4988 O O . ASP B 1 279 ? 16.875 -12.469 3.412 1 89.31 279 ASP B O 1
ATOM 4992 N N . THR B 1 280 ? 15.008 -11.867 2.396 1 92.19 280 THR B N 1
ATOM 4993 C CA . THR B 1 280 ? 14.234 -11.609 3.607 1 92.19 280 THR B CA 1
ATOM 4994 C C . THR B 1 280 ? 12.906 -12.359 3.572 1 92.19 280 THR B C 1
ATOM 4996 O O . THR B 1 280 ? 12.664 -13.164 2.672 1 92.19 280 THR B O 1
ATOM 4999 N N . THR B 1 281 ? 12.109 -12.242 4.629 1 89.94 281 THR B N 1
ATOM 5000 C CA . THR B 1 281 ? 10.82 -12.914 4.719 1 89.94 281 THR B CA 1
ATOM 5001 C C . THR B 1 281 ? 9.711 -11.922 5.035 1 89.94 281 THR B C 1
ATOM 5003 O O . THR B 1 281 ? 9.977 -10.766 5.375 1 89.94 281 THR B O 1
ATOM 5006 N N . HIS B 1 282 ? 8.547 -12.336 4.91 1 90.75 282 HIS B N 1
ATOM 5007 C CA . HIS B 1 282 ? 7.41 -11.484 5.258 1 90.75 282 HIS B CA 1
ATOM 5008 C C . HIS B 1 282 ? 7.445 -11.094 6.73 1 90.75 282 HIS B C 1
ATOM 5010 O O . HIS B 1 282 ? 7 -10 7.098 1 90.75 282 HIS B O 1
ATOM 5016 N N . ASP B 1 283 ? 8.023 -11.906 7.574 1 90.19 283 ASP B N 1
ATOM 5017 C CA . ASP B 1 283 ? 8.094 -11.656 9.016 1 90.19 283 ASP B CA 1
ATOM 5018 C C . ASP B 1 283 ? 9.211 -10.68 9.352 1 90.19 283 ASP B C 1
ATOM 5020 O O . ASP B 1 283 ? 9.156 -9.984 10.367 1 90.19 283 ASP B O 1
ATOM 5024 N N . ASP B 1 284 ? 10.242 -10.641 8.547 1 93.44 284 ASP B N 1
ATOM 5025 C CA . ASP B 1 284 ? 11.391 -9.75 8.672 1 93.44 284 ASP B CA 1
ATOM 5026 C C . ASP B 1 284 ? 11.805 -9.188 7.316 1 93.44 284 ASP B C 1
ATOM 5028 O O . ASP B 1 284 ? 12.844 -9.578 6.77 1 93.44 284 ASP B O 1
ATOM 5032 N N . PRO B 1 285 ? 11.047 -8.312 6.844 1 95.25 285 PRO B N 1
ATOM 5033 C CA . PRO B 1 285 ? 11.047 -8.023 5.406 1 95.25 285 PRO B CA 1
ATOM 5034 C C . PRO B 1 285 ? 12.117 -7.004 5.016 1 95.25 285 PRO B C 1
ATOM 5036 O O . PRO B 1 285 ? 12.477 -6.902 3.838 1 95.25 285 PRO B O 1
ATOM 5039 N N . ILE B 1 286 ? 12.625 -6.156 5.949 1 96.56 286 ILE B N 1
ATOM 5040 C CA . ILE B 1 286 ? 13.477 -5.059 5.516 1 96.56 286 ILE B CA 1
ATOM 5041 C C . ILE B 1 286 ? 14.758 -5.039 6.348 1 96.56 286 ILE B C 1
ATOM 5043 O O . ILE B 1 286 ? 14.797 -5.605 7.441 1 96.56 286 ILE B O 1
ATOM 5047 N N . TYR B 1 287 ? 15.789 -4.488 5.875 1 96.25 287 TYR B N 1
ATOM 5048 C CA . TYR B 1 287 ? 17.047 -4.188 6.555 1 96.25 287 TYR B CA 1
ATOM 5049 C C . TYR B 1 287 ? 17.75 -3 5.906 1 96.25 287 TYR B C 1
ATOM 5051 O O . TYR B 1 287 ? 17.359 -2.566 4.816 1 96.25 287 TYR B O 1
ATOM 5059 N N . TYR B 1 288 ? 18.703 -2.398 6.594 1 96.5 288 TYR B N 1
ATOM 5060 C CA . TYR B 1 288 ? 19.422 -1.236 6.09 1 96.5 288 TYR B CA 1
ATOM 5061 C C . TYR B 1 288 ? 20.891 -1.584 5.797 1 96.5 288 TYR B C 1
ATOM 5063 O O . TYR B 1 288 ? 21.516 -2.336 6.547 1 96.5 288 TYR B O 1
ATOM 5071 N N . VAL B 1 289 ? 21.375 -1.151 4.711 1 96.81 289 VAL B N 1
ATOM 5072 C CA . VAL B 1 289 ? 22.797 -1.163 4.379 1 96.81 289 VAL B CA 1
ATOM 5073 C C . VAL B 1 289 ? 23.25 0.245 4.004 1 96.81 289 VAL B C 1
ATOM 5075 O O . VAL B 1 289 ? 22.766 0.82 3.025 1 96.81 289 VAL B O 1
ATOM 5078 N N . ASP B 1 290 ? 24.094 0.861 4.812 1 95.81 290 ASP B N 1
ATOM 5079 C CA . ASP B 1 290 ? 24.625 2.195 4.574 1 95.81 290 ASP B CA 1
ATOM 5080 C C . ASP B 1 290 ? 23.516 3.221 4.414 1 95.81 290 ASP B C 1
ATOM 5082 O O . ASP B 1 290 ? 23.547 4.043 3.496 1 95.81 290 ASP B O 1
ATOM 5086 N N . GLY B 1 291 ? 22.469 3.068 5.152 1 94 291 GLY B N 1
ATOM 5087 C CA . GLY B 1 291 ? 21.406 4.051 5.195 1 94 291 GLY B CA 1
ATOM 5088 C C . GLY B 1 291 ? 20.328 3.824 4.141 1 94 291 GLY B C 1
ATOM 5089 O O . GLY B 1 291 ? 19.375 4.582 4.051 1 94 291 GLY B O 1
ATOM 5090 N N . VAL B 1 292 ? 20.516 2.785 3.299 1 97.06 292 VAL B N 1
ATOM 5091 C CA . VAL B 1 292 ? 19.547 2.471 2.254 1 97.06 292 VAL B CA 1
ATOM 5092 C C . VAL B 1 292 ? 18.688 1.277 2.684 1 97.06 292 VAL B C 1
ATOM 5094 O O . VAL B 1 292 ? 19.219 0.242 3.092 1 97.06 292 VAL B O 1
ATOM 5097 N N . MET B 1 293 ? 17.438 1.412 2.65 1 97.19 293 MET B N 1
ATOM 5098 C CA . MET B 1 293 ? 16.516 0.334 3.014 1 97.19 293 MET B CA 1
ATOM 5099 C C . MET B 1 293 ? 16.453 -0.72 1.913 1 97.19 293 MET B C 1
ATOM 5101 O O . MET B 1 293 ? 16.406 -0.385 0.729 1 97.19 293 MET B O 1
ATOM 5105 N N . HIS B 1 294 ? 16.516 -1.978 2.35 1 97 294 HIS B N 1
ATOM 5106 C CA . HIS B 1 294 ? 16.406 -3.102 1.427 1 97 294 HIS B CA 1
ATOM 5107 C C . HIS B 1 294 ? 15.18 -3.951 1.741 1 97 294 HIS B C 1
ATOM 5109 O O . HIS B 1 294 ? 14.922 -4.266 2.904 1 97 294 HIS B O 1
ATOM 5115 N N . TYR B 1 295 ? 14.406 -4.203 0.717 1 97.38 295 TYR B N 1
ATOM 5116 C CA . TYR B 1 295 ? 13.305 -5.164 0.745 1 97.38 295 TYR B CA 1
ATOM 5117 C C . TYR B 1 295 ? 13.531 -6.281 -0.265 1 97.38 295 TYR B C 1
ATOM 5119 O O . TYR B 1 295 ? 13.555 -6.039 -1.475 1 97.38 295 TYR B O 1
ATOM 5127 N N . CYS B 1 296 ? 13.672 -7.496 0.226 1 95.69 296 CYS B N 1
ATOM 5128 C CA . CYS B 1 296 ? 14.047 -8.602 -0.645 1 95.69 296 CYS B CA 1
ATOM 5129 C C . CYS B 1 296 ? 13.234 -9.852 -0.333 1 95.69 296 CYS B C 1
ATOM 5131 O O . CYS B 1 296 ? 13.789 -10.945 -0.192 1 95.69 296 CYS B O 1
ATOM 5133 N N . VAL B 1 297 ? 11.977 -9.734 -0.208 1 92.44 297 VAL B N 1
ATOM 5134 C CA . VAL B 1 297 ? 11.117 -10.875 0.079 1 92.44 297 VAL B CA 1
ATOM 5135 C C . VAL B 1 297 ? 10.961 -11.734 -1.173 1 92.44 297 VAL B C 1
ATOM 5137 O O . VAL B 1 297 ? 10.703 -11.219 -2.262 1 92.44 297 VAL B O 1
ATOM 5140 N N . ASP B 1 298 ? 11.086 -13.023 -1.14 1 85 298 ASP B N 1
ATOM 5141 C CA . ASP B 1 298 ? 11.172 -13.898 -2.305 1 85 298 ASP B CA 1
ATOM 5142 C C . ASP B 1 298 ? 9.797 -14.461 -2.67 1 85 298 ASP B C 1
ATOM 5144 O O . ASP B 1 298 ? 9.648 -15.117 -3.699 1 85 298 ASP B O 1
ATOM 5148 N N . ASN B 1 299 ? 8.727 -14.273 -1.957 1 88.38 299 ASN B N 1
ATOM 5149 C CA . ASN B 1 299 ? 7.41 -14.82 -2.258 1 88.38 299 ASN B CA 1
ATOM 5150 C C . ASN B 1 299 ? 6.316 -13.766 -2.086 1 88.38 299 ASN B C 1
ATOM 5152 O O . ASN B 1 299 ? 5.312 -14.008 -1.419 1 88.38 299 ASN B O 1
ATOM 5156 N N . ILE B 1 300 ? 6.527 -12.695 -2.814 1 93.44 300 ILE B N 1
ATOM 5157 C CA . ILE B 1 300 ? 5.656 -11.531 -2.711 1 93.44 300 ILE B CA 1
ATOM 5158 C C . ILE B 1 300 ? 4.227 -11.922 -3.072 1 93.44 300 ILE B C 1
ATOM 5160 O O . ILE B 1 300 ? 3.279 -11.57 -2.361 1 93.44 300 ILE B O 1
ATOM 5164 N N . PRO B 1 301 ? 4.031 -12.781 -4.086 1 93.62 301 PRO B N 1
ATOM 5165 C CA . PRO B 1 301 ? 2.658 -13.062 -4.508 1 93.62 301 PRO B CA 1
ATOM 5166 C C . PRO B 1 301 ? 1.842 -13.773 -3.434 1 93.62 301 PRO B C 1
ATOM 5168 O O . PRO B 1 301 ? 0.61 -13.711 -3.441 1 93.62 301 PRO B O 1
ATOM 5171 N N . SER B 1 302 ? 2.51 -14.477 -2.547 1 92.12 302 SER B N 1
ATOM 5172 C CA . SER B 1 302 ? 1.795 -15.188 -1.49 1 92.12 302 SER B CA 1
ATOM 5173 C C . SER B 1 302 ? 1.037 -14.227 -0.587 1 92.12 302 SER B C 1
ATOM 5175 O O . SER B 1 302 ? 0.092 -14.617 0.099 1 92.12 302 SER B O 1
ATOM 5177 N N . ALA B 1 303 ? 1.451 -12.969 -0.577 1 95.12 303 ALA B N 1
ATOM 5178 C CA . ALA B 1 303 ? 0.753 -11.945 0.194 1 95.12 303 ALA B CA 1
ATOM 5179 C C . ALA B 1 303 ? -0.642 -11.688 -0.37 1 95.12 303 ALA B C 1
ATOM 5181 O O . ALA B 1 303 ? -1.542 -11.258 0.354 1 95.12 303 ALA B O 1
ATOM 5182 N N . PHE B 1 304 ? -0.774 -11.977 -1.616 1 96.56 304 PHE B N 1
ATOM 5183 C CA . PHE B 1 304 ? -2.037 -11.812 -2.324 1 96.56 304 PHE B CA 1
ATOM 5184 C C . PHE B 1 304 ? -2.629 -13.164 -2.703 1 96.56 304 PHE B C 1
ATOM 5186 O O . PHE B 1 304 ? -3 -13.383 -3.857 1 96.56 304 PHE B O 1
ATOM 5193 N N . SER B 1 305 ? -2.76 -13.953 -1.76 1 96.94 305 SER B N 1
ATOM 5194 C CA . SER B 1 305 ? -3.004 -15.383 -1.976 1 96.94 305 SER B CA 1
ATOM 5195 C C . SER B 1 305 ? -4.293 -15.609 -2.762 1 96.94 305 SER B C 1
ATOM 5197 O O . SER B 1 305 ? -4.336 -16.453 -3.656 1 96.94 305 SER B O 1
ATOM 5199 N N . GLN B 1 306 ? -5.355 -14.898 -2.463 1 96.62 306 GLN B N 1
ATOM 5200 C CA . GLN B 1 306 ? -6.613 -15.086 -3.172 1 96.62 306 GLN B CA 1
ATOM 5201 C C . GLN B 1 306 ? -6.484 -14.703 -4.641 1 96.62 306 GLN B C 1
ATOM 5203 O O . GLN B 1 306 ? -6.801 -15.5 -5.527 1 96.62 306 GLN B O 1
ATOM 5208 N N . THR B 1 307 ? -5.98 -13.492 -4.863 1 97.31 307 THR B N 1
ATOM 5209 C CA . THR B 1 307 ? -5.789 -13.008 -6.223 1 97.31 307 THR B CA 1
ATOM 5210 C C . THR B 1 307 ? -4.82 -13.914 -6.988 1 97.31 307 THR B C 1
ATOM 5212 O O . THR B 1 307 ? -5.074 -14.266 -8.141 1 97.31 307 THR B O 1
ATOM 5215 N N . ALA B 1 308 ? -3.738 -14.258 -6.328 1 97.25 308 ALA B N 1
ATOM 5216 C CA . ALA B 1 308 ? -2.699 -15.07 -6.953 1 97.25 308 ALA B CA 1
ATOM 5217 C C . ALA B 1 308 ? -3.221 -16.469 -7.285 1 97.25 308 ALA B C 1
ATOM 5219 O O . ALA B 1 308 ? -2.92 -17.016 -8.352 1 97.25 308 ALA B O 1
ATOM 5220 N N . SER B 1 309 ? -4.012 -17.031 -6.363 1 97.69 309 SER B N 1
ATOM 5221 C CA . SER B 1 309 ? -4.559 -18.375 -6.598 1 97.69 309 SER B CA 1
ATOM 5222 C C . SER B 1 309 ? -5.5 -18.375 -7.797 1 97.69 309 SER B C 1
ATOM 5224 O O . SER B 1 309 ? -5.43 -19.266 -8.648 1 97.69 309 SER B O 1
ATOM 5226 N N . VAL B 1 310 ? -6.312 -17.406 -7.902 1 97.38 310 VAL B N 1
ATOM 5227 C CA . VAL B 1 310 ? -7.254 -17.312 -9.008 1 97.38 310 VAL B CA 1
ATOM 5228 C C . VAL B 1 310 ? -6.496 -17.172 -10.328 1 97.38 310 VAL B C 1
ATOM 5230 O O . VAL B 1 310 ? -6.773 -17.891 -11.297 1 97.38 310 VAL B O 1
ATOM 5233 N N . THR B 1 311 ? -5.52 -16.297 -10.344 1 96.94 311 THR B N 1
ATOM 5234 C CA . THR B 1 311 ? -4.766 -16.047 -11.562 1 96.94 311 THR B CA 1
ATOM 5235 C C . THR B 1 311 ? -3.965 -17.281 -11.977 1 96.94 311 THR B C 1
ATOM 5237 O O . THR B 1 311 ? -3.914 -17.625 -13.156 1 96.94 311 THR B O 1
ATOM 5240 N N . LEU B 1 312 ? -3.385 -17.875 -11.055 1 97.12 312 LEU B N 1
ATOM 5241 C CA . LEU B 1 312 ? -2.609 -19.078 -11.328 1 97.12 312 LEU B CA 1
ATOM 5242 C C . LEU B 1 312 ? -3.508 -20.203 -11.836 1 97.12 312 LEU B C 1
ATOM 5244 O O . LEU B 1 312 ? -3.18 -20.859 -12.828 1 97.12 312 LEU B O 1
ATOM 5248 N N . ALA B 1 313 ? -4.605 -20.438 -11.133 1 97.81 313 ALA B N 1
ATOM 5249 C CA . ALA B 1 313 ? -5.543 -21.5 -11.508 1 97.81 313 ALA B CA 1
ATOM 5250 C C . ALA B 1 313 ? -6.051 -21.281 -12.938 1 97.81 313 ALA B C 1
ATOM 5252 O O . ALA B 1 313 ? -6.125 -22.234 -13.719 1 97.81 313 ALA B O 1
ATOM 5253 N N . ASN B 1 314 ? -6.297 -20.078 -13.25 1 96.12 314 ASN B N 1
ATOM 5254 C CA . ASN B 1 314 ? -6.773 -19.766 -14.586 1 96.12 314 ASN B CA 1
ATOM 5255 C C . ASN B 1 314 ? -5.703 -20.016 -15.648 1 96.12 314 ASN B C 1
ATOM 5257 O O . ASN B 1 314 ? -6.008 -20.484 -16.75 1 96.12 314 ASN B O 1
ATOM 5261 N N . ALA B 1 315 ? -4.551 -19.703 -15.32 1 96.44 315 ALA B N 1
ATOM 5262 C CA . ALA B 1 315 ? -3.449 -19.828 -16.266 1 96.44 315 ALA B CA 1
ATOM 5263 C C . ALA B 1 315 ? -3.096 -21.297 -16.484 1 96.44 315 ALA B C 1
ATOM 5265 O O . ALA B 1 315 ? -2.721 -21.703 -17.594 1 96.44 315 ALA B O 1
ATOM 5266 N N . THR B 1 316 ? -3.248 -22.109 -15.484 1 97.94 316 THR B N 1
ATOM 5267 C CA . THR B 1 316 ? -2.742 -23.484 -15.547 1 97.94 316 THR B CA 1
ATOM 5268 C C . THR B 1 316 ? -3.84 -24.438 -15.992 1 97.94 316 THR B C 1
ATOM 5270 O O . THR B 1 316 ? -3.551 -25.516 -16.531 1 97.94 316 THR B O 1
ATOM 5273 N N . LEU B 1 317 ? -5.051 -24.094 -15.898 1 98 317 LEU B N 1
ATOM 5274 C CA . LEU B 1 317 ? -6.188 -24.984 -16.109 1 98 317 LEU B CA 1
ATOM 5275 C C . LEU B 1 317 ? -6.16 -25.562 -17.516 1 98 317 LEU B C 1
ATOM 5277 O O . LEU B 1 317 ? -6.32 -26.781 -17.688 1 98 317 LEU B O 1
ATOM 5281 N N . PRO B 1 318 ? -5.926 -24.766 -18.531 1 97.5 318 PRO B N 1
ATOM 5282 C CA . PRO B 1 318 ? -5.949 -25.344 -19.875 1 97.5 318 PRO B CA 1
ATOM 5283 C C . PRO B 1 318 ? -4.906 -26.453 -20.062 1 97.5 318 PRO B C 1
ATOM 5285 O O . PRO B 1 318 ? -5.164 -27.438 -20.75 1 97.5 318 PRO B O 1
ATOM 5288 N N . TYR B 1 319 ? -3.824 -26.281 -19.469 1 98.06 319 TYR B N 1
ATOM 5289 C CA . TYR B 1 319 ? -2.752 -27.266 -19.594 1 98.06 319 TYR B CA 1
ATOM 5290 C C . TYR B 1 319 ? -3.049 -28.5 -18.75 1 98.06 319 TYR B C 1
ATOM 5292 O O . TYR B 1 319 ? -2.768 -29.625 -19.172 1 98.06 319 TYR B O 1
ATOM 5300 N N . LEU B 1 320 ? -3.602 -28.266 -17.578 1 98.44 320 LEU B N 1
ATOM 5301 C CA . LEU B 1 320 ? -4.039 -29.391 -16.75 1 98.44 320 LEU B CA 1
ATOM 5302 C C . LEU B 1 320 ? -5.051 -30.25 -17.484 1 98.44 320 LEU B C 1
ATOM 5304 O O . LEU B 1 320 ? -4.945 -31.484 -17.469 1 98.44 320 LEU B O 1
ATOM 5308 N N . LEU B 1 321 ? -6 -29.656 -18.141 1 98.44 321 LEU B N 1
ATOM 5309 C CA . LEU B 1 321 ? -7.074 -30.375 -18.812 1 98.44 321 LEU B CA 1
ATOM 5310 C C . LEU B 1 321 ? -6.539 -31.188 -19.984 1 98.44 321 LEU B C 1
ATOM 5312 O O . LEU B 1 321 ? -7.051 -32.281 -20.281 1 98.44 321 LEU B O 1
ATOM 5316 N N . GLN B 1 322 ? -5.531 -30.703 -20.641 1 98.06 322 GLN B N 1
ATOM 5317 C CA . GLN B 1 322 ? -4.914 -31.469 -21.703 1 98.06 322 GLN B CA 1
ATOM 5318 C C . GLN B 1 322 ? -4.355 -32.781 -21.172 1 98.06 322 GLN B C 1
ATOM 5320 O O . GLN B 1 322 ? -4.555 -33.844 -21.781 1 98.06 322 GLN B O 1
ATOM 5325 N N . MET B 1 323 ? -3.717 -32.719 -20.094 1 98.31 323 MET B N 1
ATOM 5326 C CA . MET B 1 323 ? -3.141 -33.938 -19.5 1 98.31 323 MET B CA 1
ATOM 5327 C C . MET B 1 323 ? -4.23 -34.844 -18.938 1 98.31 323 MET B C 1
ATOM 5329 O O . MET B 1 323 ? -4.152 -36.062 -19.062 1 98.31 323 MET B O 1
ATOM 5333 N N . ALA B 1 324 ? -5.215 -34.219 -18.375 1 98.25 324 ALA B N 1
ATOM 5334 C CA . ALA B 1 324 ? -6.305 -34.969 -17.781 1 98.25 324 ALA B CA 1
ATOM 5335 C C . ALA B 1 324 ? -7.145 -35.656 -18.859 1 98.25 324 ALA B C 1
ATOM 5337 O O . ALA B 1 324 ? -7.5 -36.844 -18.734 1 98.25 324 ALA B O 1
ATOM 5338 N N . ASP B 1 325 ? -7.445 -34.969 -19.922 1 98 325 ASP B N 1
ATOM 5339 C CA . ASP B 1 325 ? -8.328 -35.469 -20.969 1 98 325 ASP B CA 1
ATOM 5340 C C . ASP B 1 325 ? -7.633 -36.5 -21.844 1 98 325 ASP B C 1
ATOM 5342 O O . ASP B 1 325 ? -8.25 -37.5 -22.234 1 98 325 ASP B O 1
ATOM 5346 N N . LYS B 1 326 ? -6.348 -36.312 -22.109 1 97.12 326 LYS B N 1
ATOM 5347 C CA . LYS B 1 326 ? -5.68 -37.125 -23.125 1 97.12 326 LYS B CA 1
ATOM 5348 C C . LYS B 1 326 ? -4.719 -38.125 -22.5 1 97.12 326 LYS B C 1
ATOM 5350 O O . LYS B 1 326 ? -4.324 -39.094 -23.141 1 97.12 326 LYS B O 1
ATOM 5355 N N . GLY B 1 327 ? -4.371 -37.812 -21.266 1 96.88 327 GLY B N 1
ATOM 5356 C CA . GLY B 1 327 ? -3.246 -38.531 -20.672 1 96.88 327 GLY B CA 1
ATOM 5357 C C . GLY B 1 327 ? -1.922 -37.812 -20.891 1 96.88 327 GLY B C 1
ATOM 5358 O O . GLY B 1 327 ? -1.791 -37 -21.781 1 96.88 327 GLY B O 1
ATOM 5359 N N . PHE B 1 328 ? -0.986 -38.156 -20.109 1 97.69 328 PHE B N 1
ATOM 5360 C CA . PHE B 1 328 ? 0.292 -37.469 -20.078 1 97.69 328 PHE B CA 1
ATOM 5361 C C . PHE B 1 328 ? 1.004 -37.562 -21.422 1 97.69 328 PHE B C 1
ATOM 5363 O O . PHE B 1 328 ? 1.37 -36.562 -22.016 1 97.69 328 PHE B O 1
ATOM 5370 N N . LYS B 1 329 ? 1.189 -38.75 -21.953 1 97.06 329 LYS B N 1
ATOM 5371 C CA . LYS B 1 329 ? 1.968 -38.969 -23.172 1 97.06 329 LYS B CA 1
ATOM 5372 C C . LYS B 1 329 ? 1.345 -38.25 -24.359 1 97.06 329 LYS B C 1
ATOM 5374 O O . LYS B 1 329 ? 2.029 -37.531 -25.078 1 97.06 329 LYS B O 1
ATOM 5379 N N . LYS B 1 330 ? 0.119 -38.438 -24.469 1 97.5 330 LYS B N 1
ATOM 5380 C CA . LYS B 1 330 ? -0.56 -37.844 -25.609 1 97.5 330 LYS B CA 1
ATOM 5381 C C . LYS B 1 330 ? -0.554 -36.312 -25.5 1 97.5 330 LYS B C 1
ATOM 5383 O O . LYS B 1 330 ? -0.418 -35.625 -26.516 1 97.5 330 LYS B O 1
ATOM 5388 N N . ALA B 1 331 ? -0.736 -35.812 -24.312 1 97.94 331 ALA B N 1
ATOM 5389 C CA . ALA B 1 331 ? -0.687 -34.375 -24.109 1 97.94 331 ALA B CA 1
ATOM 5390 C C . ALA B 1 331 ? 0.668 -33.812 -24.531 1 97.94 331 ALA B C 1
ATOM 5392 O O . ALA B 1 331 ? 0.737 -32.781 -25.203 1 97.94 331 ALA B O 1
ATOM 5393 N N . MET B 1 332 ? 1.729 -34.5 -24.172 1 97.88 332 MET B N 1
ATOM 5394 C CA . MET B 1 332 ? 3.076 -34.062 -24.531 1 97.88 332 MET B CA 1
ATOM 5395 C C . MET B 1 332 ? 3.312 -34.188 -26.031 1 97.88 332 MET B C 1
ATOM 5397 O O . MET B 1 332 ? 4.02 -33.375 -26.609 1 97.88 332 MET B O 1
ATOM 5401 N N . GLU B 1 333 ? 2.75 -35.156 -26.625 1 97.38 333 GLU B N 1
ATOM 5402 C CA . GLU B 1 333 ? 2.877 -35.344 -28.062 1 97.38 333 GLU B CA 1
ATOM 5403 C C . GLU B 1 333 ? 2.154 -34.219 -28.828 1 97.38 333 GLU B C 1
ATOM 5405 O O . GLU B 1 333 ? 2.662 -33.719 -29.828 1 97.38 333 GLU B O 1
ATOM 5410 N N . ASP B 1 334 ? 1.065 -33.875 -28.359 1 97.19 334 ASP B N 1
ATOM 5411 C CA . ASP B 1 334 ? 0.175 -33 -29.094 1 97.19 334 ASP B CA 1
ATOM 5412 C C . ASP B 1 334 ? 0.605 -31.531 -28.938 1 97.19 334 ASP B C 1
ATOM 5414 O O . ASP B 1 334 ? 0.356 -30.703 -29.812 1 97.19 334 ASP B O 1
ATOM 5418 N N . ASN B 1 335 ? 1.134 -31.188 -27.797 1 97.5 335 ASN B N 1
ATOM 5419 C CA . ASN B 1 335 ? 1.446 -29.797 -27.484 1 97.5 335 ASN B CA 1
ATOM 5420 C C . ASN B 1 335 ? 2.92 -29.625 -27.125 1 97.5 335 ASN B C 1
ATOM 5422 O O . ASN B 1 335 ? 3.305 -29.766 -25.969 1 97.5 335 ASN B O 1
ATOM 5426 N N . ARG B 1 336 ? 3.65 -29.094 -28.016 1 96.06 336 ARG B N 1
ATOM 5427 C CA . ARG B 1 336 ? 5.086 -28.891 -27.844 1 96.06 336 ARG B CA 1
ATOM 5428 C C . ARG B 1 336 ? 5.367 -27.859 -26.75 1 96.06 336 ARG B C 1
ATOM 5430 O O . ARG B 1 336 ? 6.34 -27.984 -26.016 1 96.06 336 ARG B O 1
ATOM 5437 N N . LEU B 1 337 ? 4.578 -26.906 -26.641 1 96.06 337 LEU B N 1
ATOM 5438 C CA . LEU B 1 337 ? 4.773 -25.828 -25.672 1 96.06 337 LEU B CA 1
ATOM 5439 C C . LEU B 1 337 ? 4.629 -26.359 -24.25 1 96.06 337 LEU B C 1
ATOM 5441 O O . LEU B 1 337 ? 5.383 -25.953 -23.359 1 96.06 337 LEU B O 1
ATOM 5445 N N . LEU B 1 338 ? 3.646 -27.219 -24.031 1 97.31 338 LEU B N 1
ATOM 5446 C CA . LEU B 1 338 ? 3.498 -27.922 -22.766 1 97.31 338 LEU B CA 1
ATOM 5447 C C . LEU B 1 338 ? 4.676 -28.859 -22.516 1 97.31 338 LEU B C 1
ATOM 5449 O O . LEU B 1 338 ? 5.191 -28.938 -21.406 1 97.31 338 LEU B O 1
ATOM 5453 N N . ARG B 1 339 ? 5.164 -29.469 -23.562 1 97.38 339 ARG B N 1
ATOM 5454 C CA . ARG B 1 339 ? 6.266 -30.422 -23.5 1 97.38 339 ARG B CA 1
ATOM 5455 C C . ARG B 1 339 ? 7.543 -29.75 -23 1 97.38 339 ARG B C 1
ATOM 5457 O O . ARG B 1 339 ? 8.352 -30.375 -22.312 1 97.38 339 ARG B O 1
ATOM 5464 N N . LEU B 1 340 ? 7.68 -28.516 -23.312 1 95.56 340 LEU B N 1
ATOM 5465 C CA . LEU B 1 340 ? 8.852 -27.766 -22.875 1 95.56 340 LEU B CA 1
ATOM 5466 C C . LEU B 1 340 ? 8.891 -27.656 -21.344 1 95.56 340 LEU B C 1
ATOM 5468 O O . LEU B 1 340 ? 9.953 -27.438 -20.766 1 95.56 340 LEU B O 1
ATOM 5472 N N . GLY B 1 341 ? 7.742 -27.844 -20.734 1 96.44 341 GLY B N 1
ATOM 5473 C CA . GLY B 1 341 ? 7.664 -27.781 -19.281 1 96.44 341 GLY B CA 1
ATOM 5474 C C . GLY B 1 341 ? 7.973 -29.109 -18.625 1 96.44 341 GLY B C 1
ATOM 5475 O O . GLY B 1 341 ? 8.117 -29.188 -17.406 1 96.44 341 GLY B O 1
ATOM 5476 N N . MET B 1 342 ? 8.062 -30.172 -19.453 1 97.12 342 MET B N 1
ATOM 5477 C CA . MET B 1 342 ? 8.367 -31.5 -18.891 1 97.12 342 MET B CA 1
ATOM 5478 C C . MET B 1 342 ? 9.758 -31.516 -18.281 1 97.12 342 MET B C 1
ATOM 5480 O O . MET B 1 342 ? 10.75 -31.266 -18.953 1 97.12 342 MET B O 1
ATOM 5484 N N . THR B 1 343 ? 9.805 -31.797 -16.984 1 95.75 343 THR B N 1
ATOM 5485 C CA . THR B 1 343 ? 11.055 -31.781 -16.234 1 95.75 343 THR B CA 1
ATOM 5486 C C . THR B 1 343 ? 11.672 -33.188 -16.203 1 95.75 343 THR B C 1
ATOM 5488 O O . THR B 1 343 ? 12.898 -33.312 -16.234 1 95.75 343 THR B O 1
ATOM 5491 N N . CYS B 1 344 ? 10.789 -34.156 -16.094 1 96 344 CYS B N 1
ATOM 5492 C CA . CYS B 1 344 ? 11.281 -35.531 -16.109 1 96 344 CYS B CA 1
ATOM 5493 C C . CYS B 1 344 ? 10.188 -36.5 -16.547 1 96 344 CYS B C 1
ATOM 5495 O O . CYS B 1 344 ? 9.008 -36.156 -16.5 1 96 344 CYS B O 1
ATOM 5497 N N . TYR B 1 345 ? 10.625 -37.594 -17.016 1 97.06 345 TYR B N 1
ATOM 5498 C CA . TYR B 1 345 ? 9.766 -38.719 -17.406 1 97.06 345 TYR B CA 1
ATOM 5499 C C . TYR B 1 345 ? 10.523 -40.031 -17.344 1 97.06 345 TYR B C 1
ATOM 5501 O O . TYR B 1 345 ? 11.586 -40.188 -17.953 1 97.06 345 TYR B O 1
ATOM 5509 N N . ASP B 1 346 ? 9.977 -40.906 -16.562 1 96 346 ASP B N 1
ATOM 5510 C CA . ASP B 1 346 ? 10.484 -42.281 -16.469 1 96 346 ASP B CA 1
ATOM 5511 C C . ASP B 1 346 ? 11.977 -42.281 -16.156 1 96 346 ASP B C 1
ATOM 5513 O O . ASP B 1 346 ? 12.758 -42.969 -16.828 1 96 346 ASP B O 1
ATOM 5517 N N . GLY B 1 347 ? 12.367 -41.469 -15.242 1 96.44 347 GLY B N 1
ATOM 5518 C CA . GLY B 1 347 ? 13.719 -41.469 -14.719 1 96.44 347 GLY B CA 1
ATOM 5519 C C . GLY B 1 347 ? 14.688 -40.625 -15.555 1 96.44 347 GLY B C 1
ATOM 5520 O O . GLY B 1 347 ? 15.875 -40.562 -15.242 1 96.44 347 GLY B O 1
ATOM 5521 N N . LYS B 1 348 ? 14.234 -40.094 -16.578 1 96.81 348 LYS B N 1
ATOM 5522 C CA . LYS B 1 348 ? 15.07 -39.25 -17.422 1 96.81 348 LYS B CA 1
ATOM 5523 C C . LYS B 1 348 ? 14.82 -37.75 -17.141 1 96.81 348 LYS B C 1
ATOM 5525 O O . LYS B 1 348 ? 13.672 -37.312 -17.047 1 96.81 348 LYS B O 1
ATOM 5530 N N . LEU B 1 349 ? 15.898 -37.062 -17.016 1 97 349 LEU B N 1
ATOM 5531 C CA . LEU B 1 349 ? 15.828 -35.594 -16.891 1 97 349 LEU B CA 1
ATOM 5532 C C . LEU B 1 349 ? 15.719 -34.938 -18.25 1 97 349 LEU B C 1
ATOM 5534 O O . LEU B 1 349 ? 16.516 -35.219 -19.156 1 97 349 LEU B O 1
ATOM 5538 N N . THR B 1 350 ? 14.727 -34.062 -18.375 1 96 350 THR B N 1
ATOM 5539 C CA . THR B 1 350 ? 14.531 -33.5 -19.703 1 96 350 THR B CA 1
ATOM 5540 C C . THR B 1 350 ? 14.836 -32 -19.688 1 96 350 THR B C 1
ATOM 5542 O O . THR B 1 350 ? 14.953 -31.375 -20.734 1 96 350 THR B O 1
ATOM 5545 N N . LEU B 1 351 ? 14.961 -31.375 -18.562 1 92.62 351 LEU B N 1
ATOM 5546 C CA . LEU B 1 351 ? 15.32 -29.969 -18.453 1 92.62 351 LEU B CA 1
ATOM 5547 C C . LEU B 1 351 ? 16.828 -29.781 -18.516 1 92.62 351 LEU B C 1
ATOM 5549 O O . LEU B 1 351 ? 17.531 -30.031 -17.531 1 92.62 351 LEU B O 1
ATOM 5553 N N . LYS B 1 352 ? 17.25 -29.219 -19.562 1 90.75 352 LYS B N 1
ATOM 5554 C CA . LYS B 1 352 ? 18.672 -29.078 -19.844 1 90.75 352 LYS B CA 1
ATOM 5555 C C . LYS B 1 352 ? 19.359 -28.203 -18.781 1 90.75 352 LYS B C 1
ATOM 5557 O O . LYS B 1 352 ? 20.469 -28.5 -18.344 1 90.75 352 LYS B O 1
ATOM 5562 N N . GLU B 1 353 ? 18.75 -27.156 -18.438 1 86.44 353 GLU B N 1
ATOM 5563 C CA . GLU B 1 353 ? 19.328 -26.234 -17.469 1 86.44 353 GLU B CA 1
ATOM 5564 C C . GLU B 1 353 ? 19.641 -26.922 -16.141 1 86.44 353 GLU B C 1
ATOM 5566 O O . GLU B 1 353 ? 20.703 -26.688 -15.547 1 86.44 353 GLU B O 1
ATOM 5571 N N . THR B 1 354 ? 18.719 -27.703 -15.703 1 90 354 THR B N 1
ATOM 5572 C CA . THR B 1 354 ? 18.922 -28.453 -14.469 1 90 354 THR B CA 1
ATOM 5573 C C . THR B 1 354 ? 20.078 -29.438 -14.617 1 90 354 THR B C 1
ATOM 5575 O O . THR B 1 354 ? 20.891 -29.594 -13.711 1 90 354 THR B O 1
ATOM 5578 N N . ALA B 1 355 ? 20.125 -30.078 -15.727 1 92.69 355 ALA B N 1
ATOM 5579 C CA . ALA B 1 355 ? 21.188 -31.062 -15.992 1 92.69 355 ALA B CA 1
ATOM 5580 C C . ALA B 1 355 ? 22.562 -30.406 -15.961 1 92.69 355 ALA B C 1
ATOM 5582 O O . ALA B 1 355 ? 23.484 -30.938 -15.336 1 92.69 355 ALA B O 1
ATOM 5583 N N . LEU B 1 356 ? 22.609 -29.344 -16.609 1 88.88 356 LEU B N 1
ATOM 5584 C CA . LEU B 1 356 ? 23.891 -28.625 -16.672 1 88.88 356 LEU B CA 1
ATOM 5585 C C . LEU B 1 356 ? 24.312 -28.156 -15.289 1 88.88 356 LEU B C 1
ATOM 5587 O O . LEU B 1 356 ? 25.469 -28.328 -14.898 1 88.88 356 LEU B O 1
ATOM 5591 N N . LYS B 1 357 ? 23.422 -27.656 -14.562 1 86 357 LYS B N 1
ATOM 5592 C CA . LYS B 1 357 ? 23.719 -27.094 -13.242 1 86 357 LYS B CA 1
ATOM 5593 C C . LYS B 1 357 ? 24.094 -28.188 -12.258 1 86 357 LYS B C 1
ATOM 5595 O O . LYS B 1 357 ? 24.953 -27.984 -11.391 1 86 357 LYS B O 1
ATOM 5600 N N . GLN B 1 358 ? 23.469 -29.312 -12.375 1 91.69 358 GLN B N 1
ATOM 5601 C CA . GLN B 1 358 ? 23.672 -30.359 -11.391 1 91.69 358 GLN B CA 1
ATOM 5602 C C . GLN B 1 358 ? 24.562 -31.484 -11.945 1 91.69 358 GLN B C 1
ATOM 5604 O O . GLN B 1 358 ? 24.688 -32.531 -11.328 1 91.69 358 GLN B O 1
ATOM 5609 N N . ASN B 1 359 ? 25.094 -31.234 -13.031 1 92.5 359 ASN B N 1
ATOM 5610 C CA . ASN B 1 359 ? 25.984 -32.188 -13.672 1 92.5 359 ASN B CA 1
ATOM 5611 C C . ASN B 1 359 ? 25.328 -33.562 -13.828 1 92.5 359 ASN B C 1
ATOM 5613 O O . ASN B 1 359 ? 25.859 -34.562 -13.359 1 92.5 359 ASN B O 1
ATOM 5617 N N . ARG B 1 360 ? 24.188 -33.531 -14.539 1 95.25 360 ARG B N 1
ATOM 5618 C CA . ARG B 1 360 ? 23.406 -34.719 -14.812 1 95.25 360 ARG B CA 1
ATOM 5619 C C . ARG B 1 360 ? 23.203 -34.906 -16.312 1 95.25 360 ARG B C 1
ATOM 5621 O O . ARG B 1 360 ? 23.359 -33.969 -17.094 1 95.25 360 ARG B O 1
ATOM 5628 N N . GLU B 1 361 ? 22.938 -36.156 -16.656 1 95.19 361 GLU B N 1
ATOM 5629 C CA . GLU B 1 361 ? 22.531 -36.406 -18.031 1 95.19 361 GLU B CA 1
ATOM 5630 C C . GLU B 1 361 ? 21.109 -35.938 -18.297 1 95.19 361 GLU B C 1
ATOM 5632 O O . GLU B 1 361 ? 20.281 -35.875 -17.375 1 95.19 361 GLU B O 1
ATOM 5637 N N . TRP B 1 362 ? 20.906 -35.5 -19.5 1 94.69 362 TRP B N 1
ATOM 5638 C CA . TRP B 1 362 ? 19.547 -35.125 -19.875 1 94.69 362 TRP B CA 1
ATOM 5639 C C . TRP B 1 362 ? 19.188 -35.656 -21.25 1 94.69 362 TRP B C 1
ATOM 5641 O O . TRP B 1 362 ? 20.062 -36.062 -22.016 1 94.69 362 TRP B O 1
ATOM 5651 N N . THR B 1 363 ? 17.938 -35.844 -21.453 1 96 363 THR B N 1
ATOM 5652 C CA . THR B 1 363 ? 17.359 -36.25 -22.734 1 96 363 THR B CA 1
ATOM 5653 C C . THR B 1 363 ? 16.391 -35.188 -23.25 1 96 363 THR B C 1
ATOM 5655 O O . THR B 1 363 ? 15.523 -34.719 -22.516 1 96 363 THR B O 1
ATOM 5658 N N . ASP B 1 364 ? 16.562 -34.875 -24.484 1 95.81 364 ASP B N 1
ATOM 5659 C CA . ASP B 1 364 ? 15.656 -33.906 -25.109 1 95.81 364 ASP B CA 1
ATOM 5660 C C . ASP B 1 364 ? 14.219 -34.406 -25.094 1 95.81 364 ASP B C 1
ATOM 5662 O O . ASP B 1 364 ? 13.945 -35.531 -25.562 1 95.81 364 ASP B O 1
ATOM 5666 N N . ALA B 1 365 ? 13.32 -33.625 -24.609 1 95.88 365 ALA B N 1
ATOM 5667 C CA . ALA B 1 365 ? 11.922 -34.031 -24.5 1 95.88 365 ALA B CA 1
ATOM 5668 C C . ALA B 1 365 ? 11.344 -34.344 -25.875 1 95.88 365 ALA B C 1
ATOM 5670 O O . ALA B 1 365 ? 10.5 -35.25 -26 1 95.88 365 ALA B O 1
ATOM 5671 N N . ASP B 1 366 ? 11.789 -33.625 -26.891 1 95.56 366 ASP B N 1
ATOM 5672 C CA . ASP B 1 366 ? 11.32 -33.875 -28.266 1 95.56 366 ASP B CA 1
ATOM 5673 C C . ASP B 1 366 ? 11.742 -35.25 -28.75 1 95.56 366 ASP B C 1
ATOM 5675 O O . ASP B 1 366 ? 10.984 -35.938 -29.469 1 95.56 366 ASP B O 1
ATOM 5679 N N . GLU B 1 367 ? 12.883 -35.625 -28.422 1 94.75 367 GLU B N 1
ATOM 5680 C CA . GLU B 1 367 ? 13.367 -36.938 -28.812 1 94.75 367 GLU B CA 1
ATOM 5681 C C . GLU B 1 367 ? 12.695 -38.031 -28 1 94.75 367 GLU B C 1
ATOM 5683 O O . GLU B 1 367 ? 12.398 -39.125 -28.531 1 94.75 367 GLU B O 1
ATOM 5688 N N . LEU B 1 368 ? 12.508 -37.75 -26.812 1 95.12 368 LEU B N 1
ATOM 5689 C CA . LEU B 1 368 ? 11.891 -38.719 -25.922 1 95.12 368 LEU B CA 1
ATOM 5690 C C . LEU B 1 368 ? 10.484 -39.062 -26.375 1 95.12 368 LEU B C 1
ATOM 5692 O O . LEU B 1 368 ? 10.086 -40.219 -26.359 1 95.12 368 LEU B O 1
ATOM 5696 N N . VAL B 1 369 ? 9.711 -38.094 -26.766 1 94.38 369 VAL B N 1
ATOM 5697 C CA . VAL B 1 369 ? 8.305 -38.25 -27.125 1 94.38 369 VAL B CA 1
ATOM 5698 C C . VAL B 1 369 ? 8.203 -39.094 -28.406 1 94.38 369 VAL B C 1
ATOM 5700 O O . VAL B 1 369 ? 7.203 -39.781 -28.641 1 94.38 369 VAL B O 1
ATOM 5703 N N . LYS B 1 370 ? 9.203 -39.094 -29.188 1 91.75 370 LYS B N 1
ATOM 5704 C CA . LYS B 1 370 ? 9.203 -39.844 -30.453 1 91.75 370 LYS B CA 1
ATOM 5705 C C . LYS B 1 370 ? 9.367 -41.344 -30.203 1 91.75 370 LYS B C 1
ATOM 5707 O O . LYS B 1 370 ? 9.016 -42.156 -31.047 1 91.75 370 LYS B O 1
ATOM 5712 N N . VAL B 1 371 ? 9.906 -41.625 -29.047 1 86.94 371 VAL B N 1
ATOM 5713 C CA . VAL B 1 371 ? 10.312 -43.031 -28.891 1 86.94 371 VAL B CA 1
ATOM 5714 C C . VAL B 1 371 ? 9.562 -43.656 -27.734 1 86.94 371 VAL B C 1
ATOM 5716 O O . VAL B 1 371 ? 9.664 -44.875 -27.5 1 86.94 371 VAL B O 1
ATOM 5719 N N . TRP B 1 372 ? 8.914 -43 -26.953 1 83.06 372 TRP B N 1
ATOM 5720 C CA . TRP B 1 372 ? 8.328 -43.625 -25.781 1 83.06 372 TRP B CA 1
ATOM 5721 C C . TRP B 1 372 ? 7.027 -44.344 -26.141 1 83.06 372 TRP B C 1
ATOM 5723 O O . TRP B 1 372 ? 6.426 -44.062 -27.188 1 83.06 372 TRP B O 1
#